Protein AF-A0A2D9TBI1-F1 (afdb_monomer_lite)

Sequence (501 aa):
MSVSTREARAALGGRSLDIRNLEHDPRTAQLGLEGADTDGDGRVDGEELDRLVATLDRMDGRRDGRIGGRPGARRSAARSTAQRALQAVAEAAGADALAAAAAEGLDLRTAVTFVGVTHSSLGEARGLRERGVPVELVRDVGTAEPDQGWGPGGPVPLGTEAQRRRFVHGLDLPPPVARDVAAVLAGTSSRGRGEIAALARQWAGAYHGQPIPERLVLSGHGDGEVVFETNGDRIARADVLALARAMPGAAKHLRHVHVAACQHGYEPRTEPYFDAFPNLRSVWGYAGFAPSGATARAHQARWERATRSDTDRAAVHAALAQGTRRAVAVAVHRRGEAWEGPPVEPLPDLGARARAGAADFGRLFRGELVVTRPGEGFGADHYQTLQSLTAHHDFADQSDDYRAFWTQRREQTLRLRFFTSHVAPTFERVHGPRLDRAYAALDLARPDFGSLTRAETLAAVARFDAAFRDAGAPSELRAARDLLVEGLVQLDPARIPVEWL

Secondary structure (DSSP, 8-state):
-PEEHHHHHHHHTTPPEEHHHHHTSTTTGGG-GGGT-SS-SSEE-HHHHHHHHHHHHHHHT--SSEE--S--TT-HHHHHHHHHHHHHHHHHHHHHHHHHHHHTT--GGG-EEEEE-SHHHHHHHHHHHTTT--EEEE--TT-S-SSEEEETTEEEE-SSHHHHHHHHHTTT--HHHHHHHHHHHHHS-TTTHHHHHHHHHHHHGGGGT----SEEEEESEESSSEEE-TTS-EEEHHHHHHHHHH-HHHHTT--EEEEESTTTTSHHHHHHHHHH-TT--EEEEESSPPP-HHHHHHHHHHHHHHHS-TT-GGG--GGGGTTSTTGGGEEEEETTSPPBSS----HHHHHHHHHHTHHHHHHHHTTSS--S-TTSHHHHHHHHHHHHHHTSGGGTTS-HHHHHHHHHHHHHHHHHHTIIIIIHHHHHHHHHHHHHHHHHTTT-PPP-GGG--HHHHHHHHHHHHHHHHHTT--HHHHHHHHIIIIIHTT--TTTS-GGG-

Radius of gyration: 24.96 Å; chains: 1; bounding box: 68×50×67 Å

pLDDT: mean 86.82, std 14.56, range [42.44, 98.62]

Structure (mmCIF, N/CA/C/O backbone):
data_AF-A0A2D9TBI1-F1
#
_entry.id   AF-A0A2D9TBI1-F1
#
loop_
_atom_site.group_PDB
_atom_site.id
_atom_site.type_symbol
_atom_site.label_atom_id
_atom_site.label_alt_id
_atom_site.label_comp_id
_atom_site.label_asym_id
_atom_site.label_entity_id
_atom_site.label_seq_id
_atom_site.pdbx_PDB_ins_code
_atom_site.Cartn_x
_atom_site.Cartn_y
_atom_site.Cartn_z
_atom_site.occupancy
_atom_site.B_iso_or_equiv
_atom_site.auth_seq_id
_atom_site.auth_comp_id
_atom_site.auth_asym_id
_atom_site.auth_atom_id
_atom_site.pdbx_PDB_model_num
ATOM 1 N N . MET A 1 1 ? -26.113 -8.553 -10.035 1.00 45.66 1 MET A N 1
ATOM 2 C CA . MET A 1 1 ? -26.564 -8.137 -8.697 1.00 45.66 1 MET A CA 1
ATOM 3 C C . MET A 1 1 ? -27.751 -7.223 -8.918 1.00 45.66 1 MET A C 1
ATOM 5 O O . MET A 1 1 ?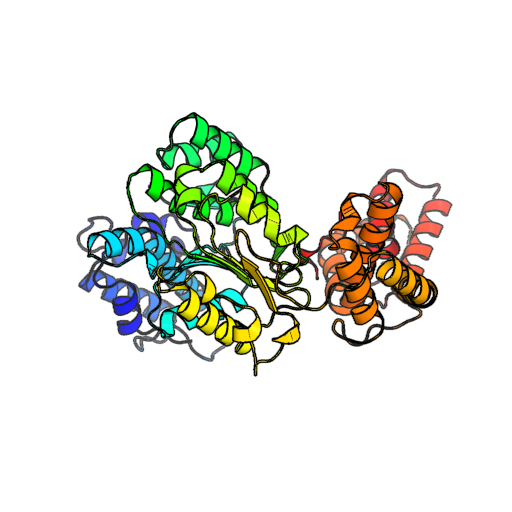 -27.539 -6.289 -9.672 1.00 45.66 1 MET A O 1
ATOM 9 N N . SER A 1 2 ? -28.939 -7.526 -8.386 1.00 45.47 2 SER A N 1
ATOM 10 C CA . SER A 1 2 ? -30.118 -6.644 -8.445 1.00 45.47 2 SER A CA 1
ATOM 11 C C . SER A 1 2 ? -30.246 -5.896 -7.124 1.00 45.47 2 SER A C 1
ATOM 13 O O . SER A 1 2 ? -30.281 -6.572 -6.100 1.00 45.47 2 SER A O 1
ATOM 15 N N . VAL A 1 3 ? -30.317 -4.566 -7.134 1.00 47.06 3 VAL A N 1
ATOM 16 C CA . VAL A 1 3 ? -30.740 -3.774 -5.968 1.00 47.06 3 VAL A CA 1
ATOM 17 C C . VAL A 1 3 ? -32.197 -3.379 -6.183 1.00 47.06 3 VAL A C 1
ATOM 19 O O . VAL A 1 3 ? -32.549 -2.853 -7.240 1.00 47.06 3 VAL A O 1
ATOM 22 N N . SER A 1 4 ? -33.052 -3.697 -5.220 1.00 57.06 4 SER A N 1
ATOM 23 C CA . SER A 1 4 ? -34.468 -3.323 -5.213 1.00 57.06 4 SER A CA 1
ATOM 24 C C . SER A 1 4 ? -34.682 -1.957 -4.558 1.00 57.06 4 SER A C 1
ATOM 26 O O . SER A 1 4 ? -33.919 -1.556 -3.679 1.00 57.06 4 SER A O 1
ATOM 28 N N . THR A 1 5 ? -35.774 -1.271 -4.906 1.00 54.31 5 THR A N 1
ATOM 29 C CA . THR A 1 5 ? -36.208 -0.010 -4.267 1.00 54.31 5 THR A CA 1
ATOM 30 C C . THR A 1 5 ? -36.263 -0.112 -2.740 1.00 54.31 5 THR A C 1
ATOM 32 O O . THR A 1 5 ? -35.924 0.827 -2.027 1.00 54.31 5 THR A O 1
ATOM 35 N N . ARG A 1 6 ? -36.625 -1.291 -2.219 1.00 56.88 6 ARG A N 1
ATOM 36 C CA . ARG A 1 6 ? -36.670 -1.574 -0.780 1.00 56.88 6 ARG A CA 1
ATOM 37 C C . ARG A 1 6 ? -35.282 -1.550 -0.134 1.00 56.88 6 ARG A C 1
ATOM 39 O O . ARG A 1 6 ? -35.144 -1.027 0.964 1.00 56.88 6 ARG A O 1
ATOM 46 N N . GLU A 1 7 ? -34.267 -2.092 -0.801 1.00 56.44 7 GLU A N 1
ATOM 47 C CA . GLU A 1 7 ? -32.881 -2.076 -0.311 1.00 56.44 7 GLU A CA 1
ATOM 48 C C . GLU A 1 7 ? -32.275 -0.670 -0.385 1.00 56.44 7 GLU A C 1
ATOM 50 O O . GLU A 1 7 ? -31.555 -0.277 0.527 1.00 56.44 7 GLU A O 1
ATOM 55 N N . ALA A 1 8 ? -32.616 0.108 -1.419 1.00 53.38 8 ALA A N 1
ATOM 56 C CA . ALA A 1 8 ? -32.217 1.512 -1.524 1.00 53.38 8 ALA A CA 1
ATOM 57 C C . ALA A 1 8 ? -32.843 2.367 -0.405 1.00 53.38 8 ALA A C 1
ATOM 59 O O . ALA A 1 8 ? -32.126 3.078 0.295 1.00 53.38 8 ALA A O 1
ATOM 60 N N . ARG A 1 9 ? -34.154 2.222 -0.153 1.00 57.34 9 ARG A N 1
ATOM 61 C CA . ARG A 1 9 ? -34.836 2.861 0.989 1.00 57.34 9 ARG A CA 1
ATOM 62 C C . ARG A 1 9 ? -34.237 2.450 2.331 1.00 57.34 9 ARG A C 1
ATOM 64 O O . ARG A 1 9 ? -34.022 3.303 3.183 1.00 57.34 9 ARG A O 1
ATOM 71 N N . ALA A 1 10 ? -33.941 1.163 2.513 1.00 58.75 10 ALA A N 1
ATOM 72 C CA . ALA A 1 10 ? -33.329 0.664 3.742 1.00 58.75 10 ALA A CA 1
ATOM 73 C C . ALA A 1 10 ? -31.910 1.220 3.957 1.00 58.75 10 ALA A C 1
ATOM 75 O O . ALA A 1 10 ? -31.545 1.527 5.086 1.00 58.75 10 ALA A O 1
ATOM 76 N N . ALA A 1 11 ? -31.126 1.394 2.888 1.00 50.91 11 ALA A N 1
ATOM 77 C CA . ALA A 1 11 ? -29.803 2.016 2.965 1.00 50.91 11 ALA A CA 1
ATOM 78 C C . ALA A 1 11 ? -29.879 3.516 3.306 1.00 50.91 11 ALA A C 1
ATOM 80 O O . ALA A 1 11 ? -29.020 4.042 4.017 1.00 50.91 11 ALA A O 1
ATOM 81 N N . LEU A 1 12 ? -30.920 4.199 2.829 1.00 54.72 12 LEU A N 1
ATOM 82 C CA . LEU A 1 12 ? -31.121 5.626 3.069 1.00 54.72 12 LEU A CA 1
ATOM 83 C C . LEU A 1 12 ? -31.838 5.921 4.385 1.00 54.72 12 LEU A C 1
ATOM 85 O O . LEU A 1 12 ? -31.698 7.026 4.890 1.00 54.72 12 LEU A O 1
ATOM 89 N N . GLY A 1 13 ? -32.536 4.959 4.990 1.00 54.69 13 GLY A N 1
ATOM 90 C CA . GLY A 1 13 ? -33.114 5.106 6.331 1.00 54.69 13 GLY A CA 1
ATOM 91 C C . GLY A 1 13 ? -34.138 6.242 6.457 1.00 54.69 13 GLY A C 1
ATOM 92 O O . GLY A 1 13 ? -34.273 6.801 7.534 1.00 54.69 13 GLY A O 1
ATOM 93 N N . GLY A 1 14 ? -34.822 6.617 5.367 1.00 59.25 14 GLY A N 1
ATOM 94 C CA . GLY A 1 14 ? -35.749 7.761 5.342 1.00 59.25 14 GLY A CA 1
ATOM 95 C C . GLY A 1 14 ? -35.087 9.135 5.168 1.00 59.25 14 GLY A C 1
ATOM 96 O O . GLY A 1 14 ? -35.767 10.146 5.289 1.00 59.25 14 GLY A O 1
ATOM 97 N N . ARG A 1 15 ? -33.781 9.188 4.880 1.00 60.34 15 ARG A N 1
ATOM 98 C CA . ARG A 1 15 ? -33.025 10.436 4.690 1.00 60.34 15 ARG A CA 1
ATOM 99 C C . ARG A 1 15 ? -33.120 10.952 3.256 1.00 60.34 15 ARG A C 1
ATOM 101 O O . ARG A 1 15 ? -33.172 10.152 2.321 1.00 60.34 15 ARG A O 1
ATOM 108 N N . SER A 1 16 ? -33.071 12.276 3.107 1.00 61.69 16 SER A N 1
ATOM 109 C CA . SER A 1 16 ? -33.052 12.951 1.811 1.00 61.69 16 SER A CA 1
ATOM 110 C C . SER A 1 16 ? -31.627 13.091 1.257 1.00 61.69 16 SER A C 1
ATOM 112 O O . SER A 1 16 ? -30.703 13.488 1.975 1.00 61.69 16 SER A O 1
ATOM 114 N N . LEU A 1 17 ? -31.433 12.733 -0.014 1.00 68.56 17 LEU A N 1
ATOM 115 C CA . LEU A 1 17 ? -30.150 12.836 -0.726 1.00 68.56 17 LEU A CA 1
ATOM 116 C C . LEU A 1 17 ? -29.998 14.204 -1.367 1.00 68.56 17 LEU A C 1
ATOM 118 O O . LEU A 1 17 ? -30.879 14.592 -2.109 1.00 68.56 17 LEU A O 1
ATOM 122 N N . ASP A 1 18 ? -28.870 14.879 -1.182 1.00 75.25 18 ASP A N 1
ATOM 123 C CA . ASP A 1 18 ? -28.574 16.116 -1.914 1.00 75.25 18 ASP A CA 1
ATOM 124 C C . ASP A 1 18 ? -28.312 15.816 -3.407 1.00 75.25 18 ASP A C 1
ATOM 126 O O . ASP A 1 18 ? -27.290 15.215 -3.759 1.00 75.25 18 ASP A O 1
ATOM 130 N N . ILE A 1 19 ? -29.243 16.205 -4.287 1.00 73.00 19 ILE A N 1
ATOM 131 C CA . ILE A 1 19 ? -29.146 15.961 -5.732 1.00 73.00 19 ILE A CA 1
ATOM 132 C C . ILE A 1 19 ? -28.051 16.799 -6.367 1.00 73.00 19 ILE A C 1
ATOM 134 O O . ILE A 1 19 ? -27.396 16.332 -7.297 1.00 73.00 19 ILE A O 1
ATOM 138 N N . ARG A 1 20 ? -27.780 17.994 -5.834 1.00 68.69 20 ARG A N 1
ATOM 139 C CA . ARG A 1 20 ? -26.768 18.890 -6.399 1.00 68.69 20 ARG A CA 1
ATOM 140 C C . ARG A 1 20 ? -25.397 18.242 -6.273 1.00 68.69 20 ARG A C 1
ATOM 142 O O . ARG A 1 20 ? -24.622 18.259 -7.225 1.00 68.69 20 ARG A O 1
ATOM 149 N N . ASN A 1 21 ? -25.124 17.570 -5.156 1.00 62.62 21 ASN A N 1
ATOM 150 C CA . ASN A 1 21 ? -23.894 16.790 -4.990 1.00 62.62 21 ASN A CA 1
ATOM 151 C C . ASN A 1 21 ? -23.789 15.611 -5.972 1.00 62.62 21 ASN A C 1
ATOM 153 O O . ASN A 1 21 ? -22.690 15.293 -6.428 1.00 62.62 21 ASN A O 1
ATOM 157 N N . LEU A 1 22 ? -24.912 14.981 -6.327 1.00 63.62 22 LEU A N 1
ATOM 158 C CA . LEU A 1 22 ? -24.946 13.909 -7.325 1.00 63.62 22 LEU A CA 1
ATOM 159 C C . LEU A 1 22 ? -24.784 14.455 -8.749 1.00 63.62 22 LEU A C 1
ATOM 161 O O . LEU A 1 22 ? -24.139 13.832 -9.581 1.00 63.62 22 LEU A O 1
ATOM 165 N N . GLU A 1 23 ? -25.311 15.625 -9.067 1.00 67.81 23 GLU A N 1
ATOM 166 C CA . GLU A 1 23 ? -25.188 16.208 -10.408 1.00 67.81 23 GLU A CA 1
ATOM 167 C C . GLU A 1 23 ? -23.773 16.679 -10.734 1.00 67.81 23 GLU A C 1
ATOM 169 O O . GLU A 1 23 ? -23.358 16.631 -11.890 1.00 67.81 23 GLU A O 1
ATOM 174 N N . HIS A 1 24 ? -23.004 17.071 -9.719 1.00 62.03 24 HIS A N 1
ATOM 175 C CA . HIS A 1 24 ? -21.599 17.447 -9.884 1.00 62.03 24 HIS A CA 1
ATOM 176 C C . HIS A 1 24 ? -20.653 16.239 -9.923 1.00 62.03 24 HIS A C 1
ATOM 178 O O . HIS A 1 24 ? -19.471 16.395 -10.235 1.00 62.03 24 HIS A O 1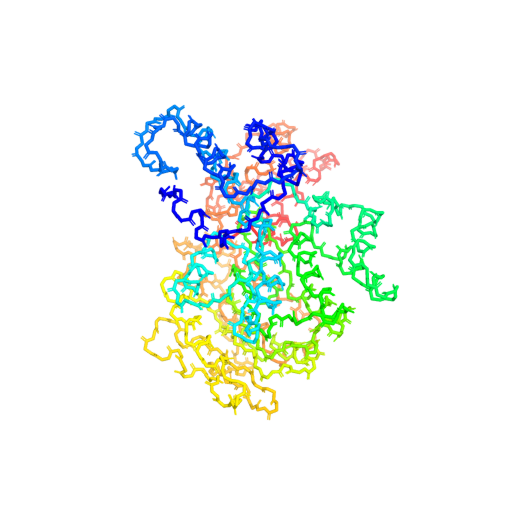
ATOM 184 N N . ASP A 1 25 ? -21.146 15.034 -9.632 1.00 56.25 25 ASP A N 1
ATOM 185 C CA . ASP A 1 25 ? -20.373 13.806 -9.763 1.00 56.25 25 ASP A CA 1
ATOM 186 C C . ASP A 1 25 ? -20.432 13.306 -11.223 1.00 56.25 25 ASP A C 1
ATOM 188 O O . ASP A 1 25 ? -21.515 12.988 -11.725 1.00 56.25 25 ASP A O 1
ATOM 192 N N . PRO A 1 26 ? -19.289 13.182 -11.932 1.00 57.34 26 PRO A N 1
ATOM 193 C CA . PRO A 1 26 ? -19.241 12.743 -13.331 1.00 57.34 26 PRO A CA 1
ATOM 194 C C . PRO A 1 26 ? -19.930 11.393 -13.593 1.00 57.34 26 PRO A C 1
ATOM 196 O O . PRO A 1 26 ? -20.332 11.102 -14.725 1.00 57.34 26 PRO A O 1
ATOM 199 N N . ARG A 1 27 ? -20.072 10.554 -12.556 1.00 58.59 27 ARG A N 1
ATOM 200 C CA . ARG A 1 27 ? -20.747 9.249 -12.597 1.00 58.59 27 ARG A CA 1
ATOM 201 C C . ARG A 1 27 ? -22.267 9.377 -12.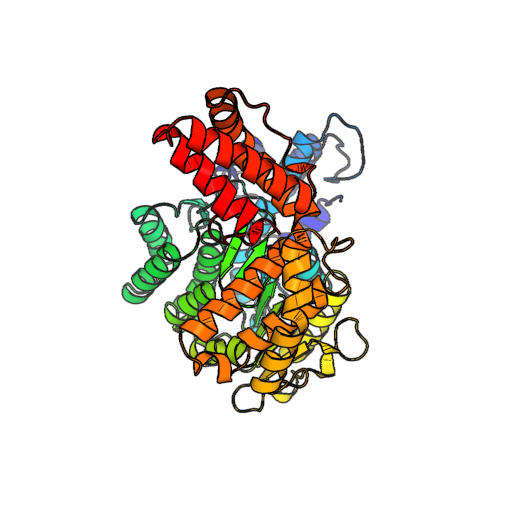728 1.00 58.59 27 ARG A C 1
ATOM 203 O O . ARG A 1 27 ? -22.899 8.453 -13.247 1.00 58.59 27 ARG A O 1
ATOM 210 N N . THR A 1 28 ? -22.833 10.488 -12.266 1.00 63.88 28 THR A N 1
ATOM 211 C CA . THR A 1 28 ? -24.275 10.742 -12.113 1.00 63.88 28 THR A CA 1
ATOM 212 C C . THR A 1 28 ? -24.764 11.973 -12.875 1.00 63.88 28 THR A C 1
ATOM 214 O O . THR A 1 28 ? -25.937 12.011 -13.236 1.00 63.88 28 THR A O 1
ATOM 217 N N . ALA A 1 29 ? -23.875 12.899 -13.242 1.00 68.94 29 ALA A N 1
ATOM 218 C CA . ALA A 1 29 ? -24.163 14.098 -14.037 1.00 68.94 29 ALA A CA 1
ATOM 219 C C . ALA A 1 29 ? -24.910 13.795 -15.349 1.00 68.94 29 ALA A C 1
ATOM 221 O O . ALA A 1 29 ? -25.758 14.553 -15.807 1.00 68.94 29 ALA A O 1
ATOM 222 N N . GLN A 1 30 ? -24.626 12.640 -15.955 1.00 67.31 30 GLN A N 1
ATOM 223 C CA . GLN A 1 30 ? -25.215 12.224 -17.234 1.00 67.31 30 GLN A CA 1
ATOM 224 C C . GLN A 1 30 ? -26.633 11.648 -17.100 1.00 67.31 30 GLN A C 1
ATOM 226 O O . GLN A 1 30 ? -27.243 11.275 -18.101 1.00 67.31 30 GLN A O 1
ATOM 231 N N . LEU A 1 31 ? -27.134 11.491 -15.872 1.00 66.50 31 LEU A N 1
ATOM 232 C CA . LEU A 1 31 ? -28.398 10.811 -15.594 1.00 66.50 31 LEU A CA 1
ATOM 233 C C . LEU A 1 31 ? -29.610 11.748 -15.635 1.00 66.50 31 LEU A C 1
ATOM 235 O O . LEU A 1 31 ? -30.728 11.241 -15.648 1.00 66.50 31 LEU A O 1
ATOM 239 N N . GLY A 1 32 ? -29.401 13.072 -15.658 1.00 72.44 32 GLY A N 1
ATOM 240 C CA . GLY A 1 32 ? -30.485 14.060 -15.615 1.00 72.44 32 GLY A CA 1
ATOM 241 C C . GLY A 1 32 ? -31.332 13.909 -14.352 1.00 72.44 32 GLY A C 1
ATOM 242 O O . GLY A 1 32 ? -32.528 13.623 -14.438 1.00 72.44 32 GLY A O 1
ATOM 243 N N . LEU A 1 33 ? -30.685 14.003 -13.185 1.00 73.94 33 LEU A N 1
ATOM 244 C CA . LEU A 1 33 ? -31.320 13.724 -11.895 1.00 73.94 33 LEU A CA 1
ATOM 245 C C . LEU A 1 33 ? -32.312 14.806 -11.455 1.00 73.94 33 LEU A C 1
ATOM 247 O O . LEU A 1 33 ? -33.184 14.473 -10.661 1.00 73.94 33 LEU A O 1
ATOM 251 N N . GLU A 1 34 ? -32.279 16.005 -12.045 1.00 74.25 34 GLU A N 1
ATOM 252 C CA . GLU A 1 34 ? -33.263 17.087 -11.858 1.00 74.25 34 GLU A CA 1
ATOM 253 C C . GLU A 1 34 ? -34.723 16.607 -11.891 1.00 74.25 34 GLU A C 1
ATOM 255 O O . GLU A 1 34 ? -35.565 17.110 -11.164 1.00 74.25 34 GLU A O 1
ATOM 260 N N . GLY A 1 35 ? -35.052 15.592 -12.701 1.00 76.81 35 GLY A N 1
ATOM 261 C CA . GLY A 1 35 ? -36.418 15.058 -12.769 1.00 76.81 35 GLY A CA 1
ATOM 262 C C . GLY A 1 35 ? -36.853 14.224 -11.555 1.00 76.81 35 GLY A C 1
ATOM 263 O O . GLY A 1 35 ? -38.010 13.798 -11.497 1.00 76.81 35 GLY A O 1
ATOM 264 N N . ALA A 1 36 ? -35.933 13.913 -10.640 1.00 80.75 36 ALA A N 1
ATOM 265 C CA . ALA A 1 36 ? -36.216 13.211 -9.395 1.00 80.75 36 ALA A CA 1
ATOM 266 C C . ALA A 1 36 ? -36.470 14.167 -8.220 1.00 80.75 36 ALA A C 1
ATOM 268 O O . ALA A 1 36 ? -37.285 13.794 -7.384 1.00 80.75 36 ALA A O 1
ATOM 269 N N . ASP A 1 37 ? -35.857 15.358 -8.204 1.00 86.62 37 ASP A N 1
ATOM 270 C CA . ASP A 1 37 ? -36.158 16.461 -7.272 1.00 86.62 37 ASP A CA 1
ATOM 271 C C . ASP A 1 37 ? -37.377 17.228 -7.794 1.00 86.62 37 ASP A C 1
ATOM 273 O O . ASP A 1 37 ? -37.328 17.944 -8.793 1.00 86.62 37 ASP A O 1
ATOM 277 N N . THR A 1 38 ? -38.526 16.980 -7.192 1.00 82.56 38 THR A N 1
ATOM 278 C CA . THR A 1 38 ? -39.816 17.381 -7.752 1.00 82.56 38 THR A CA 1
ATOM 279 C C . THR A 1 38 ? -40.428 18.570 -7.056 1.00 82.56 38 THR A C 1
ATOM 281 O O . THR A 1 38 ? -41.318 19.200 -7.635 1.00 82.56 38 THR A O 1
ATOM 284 N N . ASP A 1 39 ? -39.944 18.893 -5.862 1.00 85.56 39 ASP A N 1
ATOM 285 C CA . ASP A 1 39 ? -40.248 20.144 -5.183 1.00 85.56 39 ASP A CA 1
ATOM 286 C C . ASP A 1 39 ? -39.166 21.225 -5.386 1.00 85.56 39 ASP A C 1
ATOM 288 O O . ASP A 1 39 ? -39.437 22.408 -5.159 1.00 85.56 39 ASP A O 1
ATOM 292 N N . GLY A 1 40 ? -38.003 20.859 -5.934 1.00 85.31 40 GLY A N 1
ATOM 293 C CA . GLY A 1 40 ? -36.915 21.762 -6.295 1.00 85.31 40 GLY A CA 1
ATOM 294 C C . GLY A 1 40 ? -36.050 22.185 -5.107 1.00 85.31 40 GLY A C 1
ATOM 295 O O . GLY A 1 40 ? -35.339 23.197 -5.201 1.00 85.31 40 GLY A O 1
ATOM 296 N N . ASP A 1 41 ? -36.117 21.478 -3.976 1.00 80.44 41 ASP A N 1
ATOM 297 C CA . ASP A 1 41 ? -35.373 21.827 -2.764 1.00 80.44 41 ASP A CA 1
ATOM 298 C C . ASP A 1 41 ? -33.873 21.460 -2.846 1.00 80.44 41 ASP A C 1
ATOM 300 O O . ASP A 1 41 ? -33.052 21.917 -2.037 1.00 80.44 41 ASP A O 1
ATOM 304 N N . GLY A 1 42 ? -33.472 20.752 -3.904 1.00 79.25 42 GLY A N 1
ATOM 305 C CA . GLY A 1 42 ? -32.128 20.239 -4.129 1.00 79.25 42 GLY A CA 1
ATOM 306 C C . GLY A 1 42 ? -31.876 18.890 -3.466 1.00 79.25 42 GLY A C 1
ATOM 307 O O . GLY A 1 42 ? -30.713 18.482 -3.380 1.00 79.25 42 GLY A O 1
ATOM 308 N N . ARG A 1 43 ? -32.908 18.212 -2.962 1.00 77.44 43 ARG A N 1
ATOM 309 C CA . ARG A 1 43 ? -32.825 16.929 -2.273 1.00 77.44 43 ARG A CA 1
ATOM 310 C C . ARG A 1 43 ? -33.754 15.896 -2.933 1.00 77.44 43 ARG A C 1
ATOM 312 O O . ARG A 1 43 ? -34.487 16.181 -3.862 1.00 77.44 43 ARG A O 1
ATOM 319 N N . VAL A 1 44 ? -33.595 14.634 -2.539 1.00 74.50 44 VAL A N 1
ATOM 320 C CA . VAL A 1 44 ? -34.427 13.497 -2.960 1.00 74.50 44 VAL A CA 1
ATOM 321 C C . VAL A 1 44 ? -34.862 12.777 -1.712 1.00 74.50 44 VAL A C 1
ATOM 323 O O . VAL A 1 44 ? -34.049 12.072 -1.101 1.00 74.50 44 VAL A O 1
ATOM 326 N N . ASP A 1 45 ? -36.118 12.938 -1.330 1.00 79.19 45 ASP A N 1
ATOM 327 C CA . ASP A 1 45 ? -36.690 12.293 -0.155 1.00 79.19 45 ASP A CA 1
ATOM 328 C C . ASP A 1 45 ? -37.668 11.150 -0.493 1.00 79.19 45 ASP A C 1
ATOM 330 O O . ASP A 1 45 ? -37.610 10.561 -1.568 1.00 79.19 45 ASP A O 1
ATOM 334 N N . GLY A 1 46 ? -38.505 10.744 0.466 1.00 80.56 46 GLY A N 1
ATOM 335 C CA . GLY A 1 46 ? -39.399 9.587 0.414 1.00 80.56 46 GLY A CA 1
ATOM 336 C C . GLY A 1 46 ? -39.952 9.202 -0.966 1.00 80.56 46 GLY A C 1
ATOM 337 O O . GLY A 1 46 ? -39.676 8.085 -1.419 1.00 80.56 46 GLY A O 1
ATOM 338 N N . GLU A 1 47 ? -40.764 10.060 -1.595 1.00 78.00 47 GLU A N 1
ATOM 339 C CA . GLU A 1 47 ? -41.397 9.787 -2.902 1.00 78.00 47 GLU A CA 1
ATOM 340 C C . GLU A 1 47 ? -40.459 10.045 -4.088 1.00 78.00 47 GLU A C 1
ATOM 342 O O . GLU A 1 47 ? -40.518 9.359 -5.112 1.00 78.00 47 GLU A O 1
ATOM 347 N N . GLU A 1 48 ? -39.561 11.008 -3.951 1.00 81.94 48 GLU A N 1
ATOM 348 C CA . GLU A 1 48 ? -38.574 11.385 -4.961 1.00 81.94 48 GLU A CA 1
ATOM 349 C C . GLU A 1 48 ? -37.540 10.285 -5.169 1.00 81.94 48 GLU A C 1
ATOM 351 O O . GLU A 1 48 ? -37.106 10.011 -6.288 1.00 81.94 48 GLU A O 1
ATOM 356 N N . LEU A 1 49 ? -37.220 9.551 -4.106 1.00 75.88 49 LEU A N 1
ATOM 357 C CA . LEU A 1 49 ? -36.350 8.391 -4.143 1.00 75.88 49 LEU A CA 1
ATOM 358 C C . LEU A 1 49 ? -36.967 7.263 -4.969 1.00 75.88 49 LEU A C 1
ATOM 360 O O . LEU A 1 49 ? -36.257 6.579 -5.709 1.00 75.88 49 LEU A O 1
ATOM 364 N N . ASP A 1 50 ? -38.287 7.079 -4.892 1.00 76.38 50 ASP A N 1
ATOM 365 C CA . ASP A 1 50 ? -38.984 6.114 -5.743 1.00 76.38 50 ASP A CA 1
ATOM 366 C C . ASP A 1 50 ? -38.894 6.537 -7.219 1.00 76.38 50 ASP A C 1
AT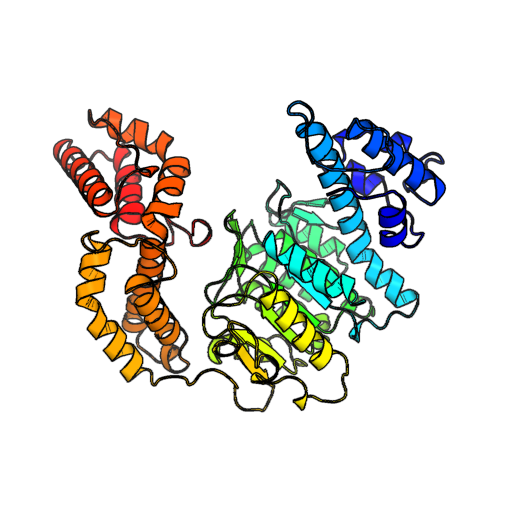OM 368 O O . ASP A 1 50 ? -38.705 5.683 -8.091 1.00 76.38 50 ASP A O 1
ATOM 372 N N . ARG A 1 51 ? -38.940 7.845 -7.511 1.00 80.19 51 ARG A N 1
ATOM 373 C CA . ARG A 1 51 ? -38.749 8.383 -8.870 1.00 80.19 51 ARG A CA 1
ATOM 374 C C . ARG A 1 51 ? -37.308 8.239 -9.345 1.00 80.19 51 ARG A C 1
ATOM 376 O O . ARG A 1 51 ? -37.099 7.818 -10.484 1.00 80.19 51 ARG A O 1
ATOM 383 N N . LEU A 1 52 ? -36.327 8.498 -8.483 1.00 79.56 52 LEU A N 1
ATOM 384 C CA . LEU A 1 52 ? -34.907 8.286 -8.755 1.00 79.56 52 LEU A CA 1
ATOM 385 C C . LEU A 1 52 ? -34.641 6.816 -9.094 1.00 79.56 52 LEU A C 1
ATOM 387 O O . LEU A 1 52 ? -34.061 6.506 -10.135 1.00 79.56 52 LEU A O 1
ATOM 391 N N . VAL A 1 53 ? -35.129 5.891 -8.264 1.00 74.56 53 VAL A N 1
ATOM 392 C CA . VAL A 1 53 ? -34.986 4.449 -8.501 1.00 74.56 53 VAL A CA 1
ATOM 393 C C . VAL A 1 53 ? -35.724 4.022 -9.771 1.00 74.56 53 VAL A C 1
ATOM 395 O O . VAL A 1 53 ? -35.174 3.245 -10.548 1.00 74.56 53 VAL A O 1
ATOM 398 N N . ALA A 1 54 ? -36.917 4.557 -10.043 1.00 77.38 54 ALA A N 1
ATOM 399 C CA . ALA A 1 54 ? -37.637 4.290 -11.288 1.00 77.38 54 ALA A CA 1
ATOM 400 C C . ALA A 1 54 ? -36.879 4.810 -12.522 1.00 77.38 54 ALA A C 1
ATOM 402 O O . ALA A 1 54 ? -36.861 4.150 -13.562 1.00 77.38 54 ALA A O 1
ATOM 403 N N . THR A 1 55 ? -36.216 5.965 -12.428 1.00 77.75 55 THR A N 1
ATOM 404 C CA . THR A 1 55 ? -35.335 6.486 -13.481 1.00 77.75 55 THR A CA 1
ATOM 405 C C . THR A 1 55 ? -34.145 5.557 -13.704 1.00 77.75 55 THR A C 1
ATOM 407 O O . THR A 1 55 ? -33.905 5.149 -14.841 1.00 77.75 55 THR A O 1
ATOM 410 N N . LEU A 1 56 ? -33.472 5.118 -12.640 1.00 72.50 56 LEU A N 1
ATOM 411 C CA . LEU A 1 56 ? -32.350 4.181 -12.732 1.00 72.50 56 LEU A CA 1
ATOM 412 C C . LEU A 1 56 ? -32.770 2.799 -13.276 1.00 72.50 56 LEU A C 1
ATOM 414 O O . LEU A 1 56 ? -32.045 2.205 -14.074 1.00 72.50 56 LEU A O 1
ATOM 418 N N . ASP A 1 57 ? -33.957 2.305 -12.918 1.00 72.38 57 ASP A N 1
ATOM 419 C CA . ASP A 1 57 ? -34.539 1.058 -13.441 1.00 72.38 57 ASP A CA 1
ATOM 420 C C . ASP A 1 57 ? -34.917 1.171 -14.932 1.00 72.38 57 ASP A C 1
ATOM 422 O O . ASP A 1 57 ? -34.633 0.275 -15.740 1.00 72.38 57 ASP A O 1
ATOM 426 N N . ARG A 1 58 ? -35.472 2.320 -15.349 1.00 72.88 58 ARG A N 1
ATOM 427 C CA . ARG A 1 58 ? -35.684 2.633 -16.773 1.00 72.88 58 ARG A CA 1
ATOM 428 C C . ARG A 1 58 ? -34.366 2.628 -17.545 1.00 72.88 58 ARG A C 1
ATOM 430 O O . ARG A 1 58 ? -34.341 2.125 -18.669 1.00 72.88 58 ARG A O 1
ATOM 437 N N . MET A 1 59 ? -33.284 3.118 -16.940 1.00 67.62 59 MET A N 1
ATOM 438 C CA . MET A 1 59 ? -31.948 3.123 -17.541 1.00 67.62 59 MET A CA 1
ATOM 439 C C . MET A 1 59 ? -31.292 1.734 -17.580 1.00 67.62 59 MET A C 1
ATOM 441 O O . MET A 1 59 ? -30.620 1.420 -18.561 1.00 67.62 59 MET A O 1
ATOM 445 N N . ASP A 1 60 ? -31.541 0.845 -16.608 1.00 66.06 60 ASP A N 1
ATOM 446 C CA . ASP A 1 60 ? -31.136 -0.577 -16.700 1.00 66.06 60 ASP A CA 1
ATOM 447 C C . ASP A 1 60 ? -31.928 -1.337 -17.794 1.00 66.06 60 ASP A C 1
ATOM 449 O O . ASP A 1 60 ? -31.555 -2.435 -18.230 1.00 66.06 60 ASP A O 1
ATOM 453 N N . GLY A 1 61 ? -33.012 -0.732 -18.297 1.00 66.56 61 GLY A N 1
ATOM 454 C CA . GLY A 1 61 ? -33.778 -1.187 -19.456 1.00 66.56 61 GLY A CA 1
ATOM 455 C C . GLY A 1 61 ? -34.664 -2.401 -19.177 1.00 66.56 61 GLY A C 1
ATOM 456 O O . GLY A 1 61 ? -35.072 -3.080 -20.123 1.00 66.56 61 GLY A O 1
ATOM 457 N N . ARG A 1 62 ? -34.917 -2.719 -17.903 1.00 66.31 62 ARG A N 1
ATOM 458 C CA . ARG A 1 62 ? -35.766 -3.844 -17.484 1.00 66.31 62 ARG A CA 1
ATOM 459 C C . ARG A 1 62 ? -37.153 -3.420 -17.055 1.00 66.31 62 ARG A C 1
ATOM 461 O O . ARG A 1 62 ? -38.095 -4.121 -17.412 1.00 66.31 62 ARG A O 1
ATOM 468 N N . ARG A 1 63 ? -37.268 -2.270 -16.379 1.00 74.31 63 ARG A N 1
ATOM 469 C CA . ARG A 1 63 ? -38.539 -1.762 -15.844 1.00 74.31 63 ARG A CA 1
ATOM 470 C C . ARG A 1 63 ? -39.206 -2.762 -14.888 1.00 74.31 63 ARG A C 1
ATOM 472 O O . ARG A 1 63 ? -40.428 -2.883 -14.883 1.00 74.31 63 ARG A O 1
ATOM 479 N N . ASP A 1 64 ? -38.411 -3.539 -14.156 1.00 71.94 64 ASP A N 1
ATOM 480 C CA . ASP A 1 64 ? -38.881 -4.591 -13.246 1.00 71.94 64 ASP A CA 1
ATOM 481 C C . ASP A 1 64 ? -38.709 -4.204 -11.767 1.00 71.94 64 ASP A C 1
ATOM 483 O O . ASP A 1 64 ? -38.857 -5.045 -10.876 1.00 71.94 64 ASP A O 1
ATOM 487 N N . GLY A 1 65 ? -38.390 -2.933 -11.496 1.00 66.88 65 GLY A N 1
ATOM 488 C CA . GLY A 1 65 ? -38.102 -2.423 -10.159 1.00 66.88 65 GLY A CA 1
ATOM 489 C C . GLY A 1 65 ? -36.799 -2.973 -9.571 1.00 66.88 65 GLY A C 1
ATOM 490 O O . GLY A 1 65 ? -36.616 -2.937 -8.349 1.00 66.88 65 GLY A O 1
ATOM 491 N N . ARG A 1 66 ? -35.905 -3.536 -10.403 1.00 62.62 66 ARG A N 1
ATOM 492 C CA . ARG A 1 66 ? -34.660 -4.186 -9.972 1.00 62.62 66 ARG A CA 1
ATOM 493 C C . ARG A 1 66 ? -33.470 -3.772 -10.833 1.00 62.62 66 ARG A C 1
ATOM 495 O O . ARG A 1 66 ? -33.329 -4.151 -11.990 1.00 62.62 66 ARG A O 1
ATOM 502 N N . ILE A 1 67 ? -32.493 -3.135 -10.197 1.00 62.81 67 ILE A N 1
ATOM 503 C CA . ILE A 1 67 ? -31.310 -2.613 -10.887 1.00 62.81 67 ILE A CA 1
ATOM 504 C C . ILE A 1 67 ? -30.172 -3.651 -10.840 1.00 62.81 67 ILE A C 1
ATOM 506 O O . ILE A 1 67 ? -29.522 -3.807 -9.808 1.00 62.81 67 ILE A O 1
ATOM 510 N N . GLY A 1 68 ? -29.928 -4.367 -11.954 1.00 54.66 68 GLY A N 1
ATOM 511 C CA . GLY A 1 68 ? -28.768 -5.249 -12.209 1.00 54.66 68 GLY A CA 1
ATOM 512 C C . GLY A 1 68 ? -28.997 -6.788 -12.153 1.00 54.66 68 GLY A C 1
ATOM 513 O O . GLY A 1 68 ? -29.754 -7.328 -11.362 1.00 54.66 68 GLY A O 1
ATOM 514 N N . GLY A 1 69 ? -28.403 -7.571 -13.075 1.00 47.75 69 GLY A N 1
ATOM 515 C CA . GLY A 1 69 ? -28.621 -9.040 -13.278 1.00 47.75 69 GLY A CA 1
ATOM 516 C C . GLY A 1 69 ? -28.027 -9.544 -14.622 1.00 47.75 69 GLY A C 1
ATOM 517 O O . GLY A 1 69 ? -27.604 -8.695 -15.401 1.00 47.75 69 GLY A O 1
ATOM 518 N N . ARG A 1 70 ? -27.979 -10.851 -14.948 1.00 43.47 70 ARG A N 1
ATOM 519 C CA . ARG A 1 70 ? -27.381 -11.410 -16.210 1.00 43.47 70 ARG A CA 1
ATOM 520 C C . ARG A 1 70 ? -28.456 -11.780 -17.280 1.00 43.47 70 ARG A C 1
ATOM 522 O O . ARG A 1 70 ? -29.543 -12.132 -16.845 1.00 43.47 70 ARG A O 1
ATOM 529 N N . PRO A 1 71 ? -28.182 -11.872 -18.612 1.00 52.94 71 PRO A N 1
ATOM 530 C CA . PRO A 1 71 ? -27.579 -10.891 -19.536 1.00 52.94 71 PRO A CA 1
ATOM 531 C C . PRO A 1 71 ? -28.354 -10.649 -20.873 1.00 52.94 71 PRO A C 1
ATOM 533 O O . PRO A 1 71 ? -29.217 -11.421 -21.273 1.00 52.94 71 PRO A O 1
ATOM 536 N N . GLY A 1 72 ? -27.924 -9.594 -21.592 1.00 42.44 72 GLY A N 1
ATOM 537 C CA . GLY A 1 72 ? -28.031 -9.356 -23.043 1.00 42.44 72 GLY A CA 1
ATOM 538 C C . GLY A 1 72 ? -27.003 -8.273 -23.449 1.00 42.44 72 GLY A C 1
ATOM 539 O O . GLY A 1 72 ? -26.951 -7.223 -22.807 1.00 42.44 72 GLY A O 1
ATOM 540 N N . ALA A 1 73 ? -26.146 -8.532 -24.449 1.00 44.69 73 ALA A N 1
ATOM 541 C CA . ALA A 1 73 ? -24.844 -7.860 -24.663 1.00 44.69 73 ALA A CA 1
ATOM 542 C C . ALA A 1 73 ? -24.874 -6.349 -24.999 1.00 44.69 73 ALA A C 1
ATOM 544 O O . ALA A 1 73 ? -23.854 -5.680 -24.884 1.00 44.69 73 ALA A O 1
ATOM 545 N N . ARG A 1 74 ? -26.029 -5.778 -25.366 1.00 46.44 74 ARG A N 1
ATOM 546 C CA . ARG A 1 74 ? -26.154 -4.356 -25.758 1.00 46.44 74 ARG A CA 1
ATOM 547 C C . ARG A 1 74 ? -26.471 -3.387 -24.605 1.00 46.44 74 ARG A C 1
ATOM 549 O O . ARG A 1 74 ? -26.672 -2.207 -24.856 1.00 46.44 74 ARG A O 1
ATOM 556 N N . ARG A 1 75 ? -26.528 -3.853 -23.349 1.00 54.38 75 ARG A N 1
ATOM 557 C CA . ARG A 1 75 ? -26.965 -3.047 -22.181 1.00 54.38 75 ARG A CA 1
ATOM 558 C C . ARG A 1 75 ? -25.897 -2.877 -21.088 1.00 54.38 75 ARG A C 1
ATOM 560 O O . ARG A 1 75 ? -26.239 -2.738 -19.918 1.00 54.38 75 ARG A O 1
ATOM 567 N N . SER A 1 76 ? -24.607 -2.942 -21.428 1.00 55.25 76 SER A N 1
ATOM 568 C CA . SER A 1 76 ? -23.523 -2.831 -20.435 1.00 55.25 76 SER A CA 1
ATOM 569 C C . SER A 1 76 ? -23.294 -1.394 -19.949 1.00 55.25 76 SER A C 1
ATOM 571 O O . SER A 1 76 ? -23.111 -1.191 -18.751 1.00 55.25 76 SER A O 1
ATOM 573 N N . ALA A 1 77 ? -23.367 -0.400 -20.842 1.00 53.28 77 ALA A N 1
ATOM 574 C CA . ALA A 1 77 ? -23.068 0.995 -20.514 1.00 53.28 77 ALA A CA 1
ATOM 575 C C . ALA A 1 77 ? -24.098 1.601 -19.547 1.00 53.28 77 ALA A C 1
ATOM 577 O O . ALA A 1 77 ? -23.725 2.001 -18.449 1.00 53.28 77 ALA A O 1
ATOM 578 N N . ALA A 1 78 ? -25.391 1.569 -19.888 1.00 52.53 78 ALA A N 1
ATOM 579 C CA . ALA A 1 78 ? -26.449 2.134 -19.044 1.00 52.53 78 ALA A CA 1
ATOM 580 C C . ALA A 1 78 ? -26.537 1.456 -17.662 1.00 52.53 78 ALA A C 1
ATOM 582 O O . ALA A 1 78 ? -26.683 2.130 -16.646 1.00 52.53 78 ALA A O 1
ATOM 583 N N . ARG A 1 79 ? -26.319 0.133 -17.600 1.00 56.66 79 ARG A N 1
ATOM 584 C CA . ARG A 1 79 ? -26.204 -0.606 -16.334 1.00 56.66 79 ARG A CA 1
ATOM 585 C C . ARG A 1 79 ? -25.002 -0.164 -15.505 1.00 56.66 79 ARG A C 1
ATOM 587 O O . ARG A 1 79 ? -25.134 0.013 -14.299 1.00 56.66 79 ARG A O 1
ATOM 594 N N . SER A 1 80 ? -23.836 -0.004 -16.134 1.00 55.78 80 SER A N 1
ATOM 595 C CA . SER A 1 80 ? -22.642 0.472 -15.433 1.00 55.78 80 SER A CA 1
ATOM 596 C C . SER A 1 80 ? -22.861 1.872 -14.860 1.00 55.78 80 SER A C 1
ATOM 598 O O . SER A 1 80 ? -22.467 2.128 -13.729 1.00 55.78 80 SER A O 1
ATOM 600 N N . THR A 1 81 ? -23.569 2.743 -15.586 1.00 56.47 81 THR A N 1
ATOM 601 C CA . THR A 1 81 ? -23.921 4.083 -15.109 1.00 56.47 81 THR A CA 1
ATOM 602 C C . THR A 1 81 ? -24.912 4.015 -13.949 1.00 56.47 81 THR A C 1
ATOM 604 O O . THR A 1 81 ? -24.644 4.611 -12.915 1.00 56.47 81 THR A O 1
ATOM 607 N N . ALA A 1 82 ? -25.978 3.210 -14.036 1.00 53.75 82 ALA A N 1
ATOM 608 C CA . ALA A 1 82 ? -26.933 3.048 -12.935 1.00 53.75 82 ALA A CA 1
ATOM 609 C C . ALA A 1 82 ? -26.300 2.439 -11.665 1.00 53.75 82 ALA A C 1
ATOM 611 O O . ALA A 1 82 ? -26.630 2.839 -10.551 1.00 53.75 82 ALA A O 1
ATOM 612 N N . GLN A 1 83 ? -25.354 1.502 -11.808 1.00 55.59 83 GLN A N 1
ATOM 613 C CA . GLN A 1 83 ? -24.608 0.954 -10.668 1.00 55.59 83 GLN A CA 1
ATOM 614 C C . GLN A 1 83 ? -23.647 1.975 -10.052 1.00 55.59 83 GLN A C 1
ATOM 616 O O . GLN A 1 83 ? -23.578 2.065 -8.828 1.00 55.59 83 GLN A O 1
ATOM 621 N N . ARG A 1 84 ? -22.934 2.755 -10.877 1.00 56.06 84 ARG A N 1
ATOM 622 C CA . ARG A 1 84 ? -22.085 3.856 -10.399 1.00 56.06 84 ARG A CA 1
ATOM 623 C C . ARG A 1 84 ? -22.907 4.933 -9.687 1.00 56.06 84 ARG A C 1
ATOM 625 O O . ARG A 1 84 ? -22.456 5.446 -8.673 1.00 56.06 84 ARG A O 1
ATOM 632 N N . ALA A 1 85 ? -24.124 5.196 -10.159 1.00 55.78 85 ALA A N 1
ATOM 633 C CA . ALA A 1 85 ? -25.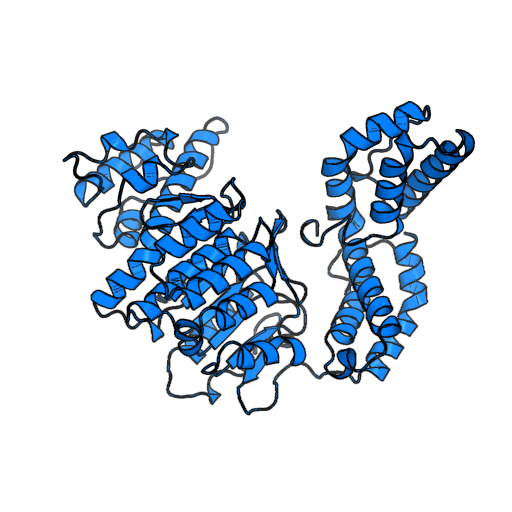055 6.140 -9.554 1.00 55.78 85 ALA A CA 1
ATOM 634 C C . ALA A 1 85 ? -25.496 5.732 -8.151 1.00 55.78 85 ALA A C 1
ATOM 636 O O . ALA A 1 85 ? -25.345 6.487 -7.199 1.00 55.78 85 ALA A O 1
ATOM 637 N N . LEU A 1 86 ? -25.979 4.496 -8.013 1.00 55.06 86 LEU A N 1
ATOM 638 C CA . LEU A 1 86 ? -26.352 3.921 -6.719 1.00 55.06 86 LEU A CA 1
ATOM 639 C C . LEU A 1 86 ? -25.178 3.888 -5.740 1.00 55.06 86 LEU A C 1
ATOM 641 O O . LEU A 1 86 ? -25.360 4.045 -4.536 1.00 55.06 86 LEU A O 1
ATOM 645 N N . GLN A 1 87 ? -23.975 3.666 -6.262 1.00 55.31 87 GLN A N 1
ATOM 646 C CA . GLN A 1 87 ? -22.756 3.680 -5.477 1.00 55.31 87 GLN A CA 1
ATOM 647 C C . GLN A 1 87 ? -22.399 5.093 -4.991 1.00 55.31 87 GLN A C 1
ATOM 649 O O . GLN A 1 87 ? -22.148 5.247 -3.801 1.00 55.31 87 GLN A O 1
ATOM 654 N N . ALA A 1 88 ? -22.445 6.103 -5.864 1.00 53.97 88 ALA A N 1
ATOM 655 C CA . ALA A 1 88 ? -22.231 7.506 -5.502 1.00 53.97 88 ALA A CA 1
ATOM 656 C C . ALA A 1 88 ? -23.253 7.983 -4.456 1.00 53.97 88 ALA A C 1
ATOM 658 O O . ALA A 1 88 ? -22.883 8.574 -3.448 1.00 53.97 88 ALA A O 1
ATOM 659 N N . VAL A 1 89 ? -24.525 7.616 -4.638 1.00 54.19 89 VAL A N 1
ATOM 660 C CA . VAL A 1 89 ? -25.624 7.850 -3.687 1.00 54.19 89 VAL A CA 1
ATOM 661 C C . VAL A 1 89 ? -25.337 7.233 -2.315 1.00 54.19 89 VAL A C 1
ATOM 663 O O . VAL A 1 89 ? -25.496 7.891 -1.290 1.00 54.19 89 VAL A O 1
ATOM 666 N N . ALA A 1 90 ? -24.882 5.979 -2.272 1.00 53.03 90 ALA A N 1
ATOM 667 C CA . ALA A 1 90 ? -24.559 5.299 -1.019 1.00 53.03 90 ALA A CA 1
ATOM 668 C C . ALA A 1 90 ? -23.292 5.853 -0.336 1.00 53.03 90 ALA A C 1
ATOM 670 O O . ALA A 1 90 ? -23.194 5.812 0.889 1.00 53.03 90 ALA A O 1
ATOM 671 N N . GLU A 1 91 ? -22.322 6.346 -1.111 1.00 54.38 91 GLU A N 1
ATOM 672 C CA . GLU A 1 91 ? -21.080 6.961 -0.621 1.00 54.38 91 GLU A CA 1
ATOM 673 C C . GLU A 1 91 ? -21.334 8.364 -0.055 1.00 54.38 91 GLU A C 1
ATOM 675 O O . GLU A 1 91 ? -20.900 8.648 1.062 1.00 54.38 91 GLU A O 1
ATOM 680 N N . ALA A 1 92 ? -22.101 9.195 -0.769 1.00 52.38 92 ALA A N 1
ATOM 681 C CA . ALA A 1 92 ? -22.537 10.513 -0.308 1.00 52.38 92 ALA A CA 1
ATOM 682 C C . ALA A 1 92 ? -23.399 10.403 0.955 1.00 52.38 92 ALA A C 1
ATOM 684 O O . ALA A 1 92 ? -23.175 11.117 1.926 1.00 52.38 92 ALA A O 1
ATOM 685 N N . ALA A 1 93 ? -24.312 9.429 0.995 1.00 53.53 93 ALA A N 1
ATOM 686 C CA . ALA A 1 93 ? -25.084 9.157 2.197 1.00 53.53 93 ALA A CA 1
ATOM 687 C C . ALA A 1 93 ? -24.217 8.626 3.351 1.00 53.53 93 ALA A C 1
ATOM 689 O O . ALA A 1 9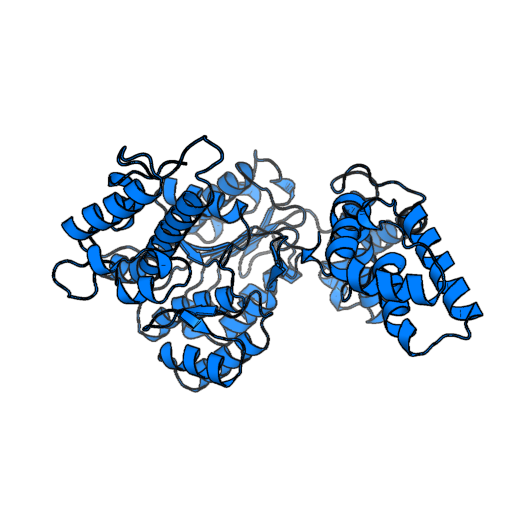3 ? -24.588 8.824 4.495 1.00 53.53 93 ALA A O 1
ATOM 690 N N . GLY A 1 94 ? -23.091 7.947 3.100 1.00 54.84 94 GLY A N 1
ATOM 691 C CA . GLY A 1 94 ? -22.358 7.158 4.099 1.00 54.84 94 GLY A CA 1
ATOM 692 C C . GLY A 1 94 ? -21.595 7.943 5.176 1.00 54.84 94 GLY A C 1
ATOM 693 O O . GLY A 1 94 ? -21.616 7.526 6.334 1.00 54.84 94 GLY A O 1
ATOM 694 N N . ALA A 1 95 ? -20.932 9.049 4.821 1.00 51.69 95 ALA A N 1
ATOM 695 C CA . ALA A 1 95 ? -20.172 9.867 5.781 1.00 51.69 95 ALA A CA 1
ATOM 696 C C . ALA A 1 95 ? -21.111 10.695 6.676 1.00 51.69 95 ALA A C 1
ATOM 698 O O . ALA A 1 95 ? -20.978 10.700 7.899 1.00 51.69 95 ALA A O 1
ATOM 699 N N . ASP A 1 96 ? -22.145 11.284 6.075 1.00 59.00 96 ASP A N 1
ATOM 700 C CA . ASP A 1 96 ? -23.180 12.009 6.814 1.00 59.00 96 ASP A CA 1
ATOM 701 C C . ASP A 1 96 ? -24.104 11.047 7.575 1.00 59.00 96 ASP A C 1
ATOM 703 O O . ASP A 1 96 ? -24.663 11.398 8.613 1.00 59.00 96 ASP A O 1
ATOM 707 N N . ALA A 1 97 ? -24.225 9.792 7.120 1.00 62.88 97 ALA A N 1
ATOM 708 C CA . ALA A 1 97 ? -25.087 8.797 7.744 1.00 62.88 97 ALA A CA 1
ATOM 709 C C . ALA A 1 97 ? -24.679 8.428 9.162 1.00 62.88 97 ALA A C 1
ATOM 711 O O . ALA A 1 97 ? -25.567 8.157 9.966 1.00 62.88 97 ALA A O 1
ATOM 712 N N . LEU A 1 98 ? -23.381 8.334 9.451 1.00 63.22 98 LEU A N 1
ATOM 713 C CA . LEU A 1 98 ? -22.906 7.971 10.785 1.00 63.22 98 LEU A CA 1
ATOM 714 C C . LEU A 1 98 ? -22.961 9.152 11.742 1.00 63.22 98 LEU A C 1
ATOM 716 O O . LEU A 1 98 ? -23.363 8.954 12.882 1.00 63.22 98 LEU A O 1
ATOM 720 N N . ALA A 1 99 ? -22.648 10.364 11.278 1.00 62.81 99 ALA A N 1
ATOM 721 C CA . ALA A 1 99 ? -22.849 11.577 12.065 1.00 62.81 99 ALA A CA 1
ATOM 722 C C . ALA A 1 99 ? -24.339 11.784 12.400 1.00 62.81 99 ALA A C 1
ATOM 724 O O . ALA A 1 99 ? -24.686 12.023 13.557 1.00 62.81 99 ALA A O 1
ATOM 725 N N . ALA A 1 100 ? -25.232 11.597 11.421 1.00 64.38 100 ALA A N 1
ATOM 726 C CA . ALA A 1 100 ? -26.678 11.652 11.629 1.00 64.38 100 ALA A CA 1
ATOM 727 C C . ALA A 1 100 ? -27.176 10.519 12.542 1.00 64.38 100 ALA A C 1
ATOM 729 O O . ALA A 1 100 ? -27.897 10.775 13.500 1.00 64.38 100 ALA A O 1
ATOM 730 N N . ALA A 1 101 ? -26.736 9.276 12.318 1.00 66.25 101 ALA A N 1
ATOM 731 C CA . ALA A 1 101 ? -27.117 8.158 13.179 1.00 66.25 101 ALA A CA 1
ATOM 732 C C . ALA A 1 101 ? -26.603 8.341 14.616 1.00 66.25 101 ALA A C 1
ATOM 734 O O . ALA A 1 101 ? -27.290 7.970 15.562 1.00 66.25 101 ALA A O 1
ATOM 735 N N . ALA A 1 102 ? -25.420 8.935 14.805 1.00 66.25 102 ALA A N 1
ATOM 736 C CA . ALA A 1 102 ? -24.905 9.280 16.127 1.00 66.25 102 ALA A CA 1
ATOM 737 C C . ALA A 1 102 ? -25.776 10.334 16.820 1.00 66.25 102 ALA A C 1
ATOM 739 O O . ALA A 1 102 ? -26.046 10.205 18.014 1.00 66.25 102 ALA A O 1
ATOM 740 N N . ALA A 1 103 ? -26.269 11.332 16.078 1.00 68.88 103 ALA A N 1
ATOM 741 C CA . ALA A 1 103 ? -27.251 12.290 16.590 1.00 68.88 103 ALA A CA 1
ATOM 742 C C . ALA A 1 103 ? -28.579 11.610 16.987 1.00 68.88 103 ALA A C 1
ATOM 744 O O . ALA A 1 103 ? -29.239 12.048 17.926 1.00 68.88 103 ALA A O 1
ATOM 745 N N . GLU A 1 104 ? -28.926 10.497 16.336 1.00 71.12 104 GLU A N 1
ATOM 746 C CA . GLU A 1 104 ? -30.071 9.632 16.663 1.00 71.12 104 GLU A CA 1
ATOM 747 C C . GLU A 1 104 ? -29.759 8.567 17.740 1.00 71.12 104 GLU A C 1
ATOM 749 O O . GLU A 1 104 ? -30.572 7.680 18.004 1.00 71.12 104 GLU A O 1
ATOM 754 N N . GLY A 1 105 ? -28.596 8.647 18.399 1.00 73.38 105 GLY A N 1
ATOM 755 C CA . GLY A 1 105 ? -28.225 7.778 19.520 1.00 73.38 105 GLY A CA 1
ATOM 756 C C . GLY A 1 105 ? -27.468 6.500 19.145 1.00 73.38 105 GLY A C 1
ATOM 757 O O . GLY A 1 105 ? -27.292 5.629 20.000 1.00 73.38 105 GLY A O 1
ATOM 758 N N . LEU A 1 106 ? -26.990 6.364 17.902 1.00 77.69 106 LEU A N 1
ATOM 759 C CA . LEU A 1 106 ? -26.082 5.279 17.527 1.00 77.69 106 LEU A CA 1
ATOM 760 C C . LEU A 1 106 ? -24.773 5.391 18.315 1.00 77.69 106 LEU A C 1
ATOM 762 O O . LEU A 1 106 ? -24.056 6.390 18.240 1.00 77.69 106 LEU A O 1
ATOM 766 N N . ASP A 1 107 ? -24.410 4.317 19.011 1.00 81.31 107 ASP A N 1
ATOM 767 C CA . ASP A 1 107 ? -23.118 4.232 19.679 1.00 81.31 107 ASP A CA 1
ATOM 768 C C . ASP A 1 107 ? -21.999 4.022 18.646 1.00 81.31 107 ASP A C 1
ATOM 770 O O . ASP A 1 107 ? -21.756 2.899 18.192 1.00 81.31 107 ASP A O 1
ATOM 774 N N . LEU A 1 108 ? -21.289 5.095 18.281 1.00 82.69 108 LEU A N 1
ATOM 775 C CA . LEU A 1 108 ? -20.173 5.030 17.330 1.00 82.69 108 LEU A CA 1
ATOM 776 C C . LEU A 1 108 ? -18.992 4.180 17.811 1.00 82.69 108 LEU A C 1
ATOM 778 O O . LEU A 1 108 ? -18.177 3.766 16.985 1.00 82.69 108 LEU A O 1
ATOM 782 N N . ARG A 1 109 ? -18.925 3.803 19.094 1.00 79.88 109 ARG A N 1
ATOM 783 C CA . ARG A 1 109 ? -17.964 2.787 19.563 1.00 79.88 109 ARG A CA 1
ATOM 784 C C . ARG A 1 109 ? -18.215 1.434 18.893 1.00 79.88 109 ARG A C 1
ATOM 786 O O . ARG A 1 109 ? -17.292 0.656 18.663 1.00 79.88 109 ARG A O 1
ATOM 793 N N . THR A 1 110 ? -19.463 1.181 18.493 1.00 84.56 110 THR A N 1
ATOM 794 C CA . THR A 1 110 ? -19.877 -0.009 17.739 1.00 84.56 110 THR A CA 1
ATOM 795 C C . THR A 1 110 ? -19.786 0.156 16.222 1.00 84.56 110 THR A C 1
ATOM 797 O O . THR A 1 110 ? -20.023 -0.816 15.501 1.00 84.56 110 THR A O 1
ATOM 800 N N . ALA A 1 111 ? -19.363 1.318 15.717 1.00 91.75 111 ALA A N 1
ATOM 801 C CA . ALA A 1 111 ? -19.068 1.521 14.303 1.00 91.75 111 ALA A CA 1
ATOM 802 C C . ALA A 1 111 ? -17.630 1.100 13.951 1.00 91.75 111 ALA A C 1
ATOM 804 O O . ALA A 1 111 ? -16.792 0.878 14.832 1.00 91.75 111 ALA A O 1
ATOM 805 N N . VAL A 1 112 ? -17.355 0.946 12.656 1.00 94.69 112 VAL A N 1
ATOM 806 C CA . VAL A 1 112 ? -16.023 0.673 12.103 1.00 94.69 112 VAL A CA 1
ATOM 807 C C . VAL A 1 112 ? -15.762 1.624 10.942 1.00 94.69 112 VAL A C 1
ATOM 809 O O . VAL A 1 112 ? -16.524 1.641 9.974 1.00 94.69 112 VAL A O 1
ATOM 812 N N . THR A 1 113 ? -14.656 2.360 11.002 1.00 95.88 113 THR A N 1
ATOM 813 C CA . THR A 1 113 ? -14.058 2.980 9.818 1.00 95.88 113 THR A CA 1
ATOM 814 C C . THR A 1 113 ? -13.379 1.888 9.010 1.00 95.88 113 THR A C 1
ATOM 816 O O . THR A 1 113 ? -12.478 1.215 9.503 1.00 95.88 113 THR A O 1
ATOM 819 N N . PHE A 1 114 ? -13.796 1.688 7.771 1.00 95.75 114 PHE A N 1
ATOM 820 C CA . PHE A 1 114 ? -13.260 0.667 6.888 1.00 95.75 114 PHE A CA 1
ATOM 821 C C . PHE A 1 114 ? -12.648 1.343 5.666 1.00 95.75 114 PHE A C 1
ATOM 823 O O . PHE A 1 114 ? -13.367 1.783 4.775 1.00 95.75 114 PHE A O 1
ATOM 830 N N . VAL A 1 115 ? -11.322 1.399 5.610 1.00 94.50 115 VAL A N 1
ATOM 831 C CA . VAL A 1 115 ? -10.572 1.863 4.441 1.00 94.50 115 VAL A CA 1
ATOM 832 C C . VAL A 1 115 ? -10.289 0.652 3.562 1.00 94.50 115 VAL A C 1
ATOM 834 O O . VAL A 1 115 ? -9.544 -0.248 3.954 1.00 94.50 115 VAL A O 1
ATOM 837 N N . GLY A 1 116 ? -10.939 0.590 2.403 1.00 90.56 116 GLY A N 1
ATOM 838 C CA . GLY A 1 116 ? -10.863 -0.544 1.490 1.00 90.56 116 GLY A CA 1
ATOM 839 C C . GLY A 1 116 ? -10.350 -0.129 0.122 1.00 90.56 116 GLY A C 1
ATOM 840 O O . GLY A 1 116 ? -11.077 0.524 -0.617 1.00 90.56 116 GLY A O 1
ATOM 841 N N . VAL A 1 117 ? -9.150 -0.580 -0.236 1.00 84.69 117 VAL A N 1
ATOM 842 C CA . VAL A 1 117 ? -8.500 -0.256 -1.523 1.00 84.69 117 VAL A CA 1
ATOM 843 C C . VAL A 1 117 ? -8.537 -1.426 -2.504 1.00 84.69 117 VAL A C 1
ATOM 845 O O . VAL A 1 117 ? -7.723 -1.510 -3.403 1.00 84.69 117 VAL A O 1
ATOM 848 N N . THR A 1 118 ? -9.429 -2.404 -2.323 1.00 84.25 118 THR A N 1
ATOM 849 C CA . THR A 1 118 ? -9.597 -3.489 -3.305 1.00 84.25 118 THR A CA 1
ATOM 850 C C . THR A 1 118 ? -11.059 -3.815 -3.550 1.00 84.25 118 THR A C 1
ATOM 852 O O . THR A 1 118 ? -11.918 -3.643 -2.682 1.00 84.25 118 THR A O 1
ATOM 855 N N . HIS A 1 119 ? -11.345 -4.427 -4.697 1.00 80.31 119 HIS A N 1
ATOM 856 C CA . HIS A 1 119 ? -12.653 -5.029 -4.965 1.00 80.31 119 HIS A CA 1
ATOM 857 C C . HIS A 1 119 ? -13.087 -6.033 -3.873 1.00 80.31 119 HIS A C 1
ATOM 859 O O . HIS A 1 119 ? -14.268 -6.092 -3.519 1.00 80.31 119 HIS A O 1
ATOM 865 N N . SER A 1 120 ? -12.158 -6.814 -3.301 1.00 84.50 120 SER A N 1
ATOM 866 C CA . SER A 1 120 ? -12.462 -7.757 -2.210 1.00 84.50 120 SER A CA 1
ATOM 867 C C . SER A 1 120 ? -12.852 -7.073 -0.900 1.00 84.50 120 SER A C 1
ATOM 869 O O . SER A 1 120 ? -13.711 -7.592 -0.180 1.00 84.50 120 SER A O 1
ATOM 871 N N . SER A 1 121 ? -12.299 -5.890 -0.630 1.00 89.75 121 SER A N 1
ATOM 872 C CA . SER A 1 121 ? -12.591 -5.082 0.556 1.00 89.75 121 SER A CA 1
ATOM 873 C C . SER A 1 121 ? -14.077 -4.698 0.656 1.00 89.75 121 SER A C 1
ATOM 875 O O . SER A 1 121 ? -14.616 -4.547 1.749 1.00 89.75 121 SER A O 1
ATOM 877 N N . LEU A 1 122 ? -14.796 -4.645 -0.472 1.00 87.19 122 LEU A N 1
ATOM 878 C CA . LEU A 1 122 ? -16.251 -4.440 -0.491 1.00 87.19 122 LEU A CA 1
ATOM 879 C C . LEU A 1 122 ? -17.024 -5.619 0.076 1.00 87.19 122 LEU A C 1
ATOM 881 O O . LEU A 1 122 ? -17.986 -5.436 0.821 1.00 87.19 122 LEU A O 1
ATOM 885 N N . GLY A 1 123 ? -16.610 -6.834 -0.281 1.00 89.75 123 GLY A N 1
ATOM 886 C CA . GLY A 1 123 ? -17.193 -8.047 0.277 1.00 89.75 123 GLY A CA 1
ATOM 887 C C . GLY A 1 123 ? -16.976 -8.117 1.787 1.00 89.75 123 GLY A C 1
ATOM 888 O O . GLY A 1 123 ? -17.866 -8.545 2.517 1.00 89.75 123 GLY A O 1
ATOM 889 N N . GLU A 1 124 ? -15.817 -7.655 2.249 1.00 94.25 124 GLU A N 1
ATOM 890 C CA . GLU A 1 124 ? -15.442 -7.557 3.659 1.00 94.25 124 GLU A CA 1
ATOM 891 C C . GLU A 1 124 ? -16.297 -6.546 4.433 1.00 94.25 124 GLU A C 1
ATOM 893 O O . GLU A 1 124 ? -16.999 -6.936 5.370 1.00 94.25 124 GLU A O 1
ATOM 898 N N . ALA A 1 125 ? -16.342 -5.288 3.984 1.00 93.38 125 ALA A N 1
ATOM 899 C CA . ALA A 1 125 ? -17.181 -4.247 4.576 1.00 93.38 125 ALA A CA 1
ATOM 900 C C . ALA A 1 125 ? -18.669 -4.641 4.586 1.00 93.38 125 ALA A C 1
ATOM 902 O O . ALA A 1 125 ? -19.365 -4.479 5.591 1.00 93.38 125 ALA A O 1
ATOM 903 N N . ARG A 1 126 ? -19.165 -5.236 3.492 1.00 90.81 126 ARG A N 1
ATOM 904 C CA . ARG A 1 126 ? -20.528 -5.783 3.418 1.00 90.81 126 ARG A CA 1
ATOM 905 C C . ARG A 1 126 ? -20.748 -6.906 4.429 1.00 90.81 126 ARG A C 1
ATOM 907 O O . ARG A 1 126 ? -21.785 -6.929 5.079 1.00 90.81 126 ARG A O 1
ATOM 914 N N . GLY A 1 127 ? -19.780 -7.804 4.592 1.00 92.56 127 GLY A N 1
ATOM 915 C CA . GLY A 1 127 ? -19.861 -8.900 5.556 1.00 92.56 127 GLY A CA 1
ATOM 916 C C . GLY A 1 127 ? -19.941 -8.433 7.013 1.00 92.56 127 GLY A C 1
ATOM 917 O O . GLY A 1 127 ? -20.519 -9.140 7.836 1.00 92.56 127 GLY A O 1
ATOM 918 N N . LEU A 1 128 ? -19.391 -7.259 7.336 1.00 93.69 128 LEU A N 1
ATOM 919 C CA . LEU A 1 128 ? -19.591 -6.597 8.629 1.00 93.69 128 LEU A CA 1
ATOM 920 C C . LEU A 1 128 ? -21.001 -5.990 8.734 1.00 93.69 128 LEU A C 1
ATOM 922 O O . LEU A 1 128 ? -21.705 -6.257 9.708 1.00 93.69 128 LEU A O 1
ATOM 926 N N . ARG A 1 129 ? -21.462 -5.265 7.706 1.00 92.94 129 ARG A N 1
ATOM 927 C CA . ARG A 1 129 ? -22.820 -4.681 7.665 1.00 92.94 129 ARG A CA 1
ATOM 928 C C . ARG A 1 129 ? -23.925 -5.730 7.787 1.00 92.94 129 ARG A C 1
ATOM 930 O O . ARG A 1 129 ? -24.864 -5.544 8.550 1.00 92.94 129 ARG A O 1
ATOM 937 N N . GLU A 1 130 ? -23.784 -6.869 7.110 1.00 89.69 130 GLU A N 1
ATOM 938 C CA . GLU A 1 130 ? -24.712 -8.012 7.193 1.00 89.69 130 GLU A CA 1
ATOM 939 C C . GLU A 1 130 ? -24.822 -8.597 8.614 1.00 89.69 130 GLU A C 1
ATOM 941 O O . GLU A 1 130 ? -25.774 -9.310 8.918 1.00 89.69 130 GLU A O 1
ATOM 946 N N . ARG A 1 131 ? -23.870 -8.287 9.503 1.00 89.81 131 ARG A N 1
ATOM 947 C CA . ARG A 1 131 ? -23.871 -8.684 10.920 1.00 89.81 131 ARG A CA 1
ATOM 948 C C . ARG A 1 131 ? -24.390 -7.585 11.850 1.00 89.81 131 ARG A C 1
ATOM 950 O O . ARG A 1 131 ? -24.238 -7.709 13.064 1.00 89.81 131 ARG A O 1
ATOM 957 N N . GLY A 1 132 ? -24.961 -6.517 11.294 1.00 88.38 132 GLY A N 1
ATOM 958 C CA . GLY A 1 132 ? -25.459 -5.371 12.051 1.00 88.38 132 GLY A CA 1
ATOM 959 C C . GLY A 1 132 ? -24.357 -4.451 12.572 1.00 88.38 132 GLY A C 1
ATOM 960 O O . GLY A 1 132 ? -24.593 -3.723 13.527 1.00 88.38 132 GLY A O 1
ATOM 961 N N . VAL A 1 133 ? -23.154 -4.494 11.988 1.00 90.62 133 VAL A N 1
ATOM 962 C CA . VAL A 1 133 ? -22.061 -3.579 12.345 1.00 90.62 133 VAL A CA 1
ATOM 963 C C . VAL A 1 133 ? -22.174 -2.326 11.470 1.00 90.62 133 VAL A C 1
ATOM 965 O O . VAL A 1 133 ? -22.094 -2.451 10.243 1.00 90.62 133 VAL A O 1
ATOM 968 N N . PRO A 1 134 ? -22.342 -1.123 12.045 1.00 90.75 134 PRO A N 1
ATOM 969 C CA . PRO A 1 134 ? -22.229 0.121 11.294 1.00 90.75 134 PRO A CA 1
ATOM 970 C C . PRO A 1 134 ? -20.824 0.246 10.696 1.00 90.75 134 PRO A C 1
ATOM 972 O O . PRO A 1 134 ? -19.825 0.164 11.409 1.00 90.75 134 PRO A O 1
ATOM 975 N N . VAL A 1 135 ? -20.736 0.428 9.379 1.00 91.25 135 VAL A N 1
ATOM 976 C CA . VAL A 1 135 ? -19.455 0.562 8.671 1.00 91.25 135 VAL A CA 1
ATOM 977 C C . VAL A 1 135 ? -19.447 1.841 7.857 1.00 91.25 135 VAL A C 1
ATOM 979 O O . VAL A 1 135 ? -20.242 1.967 6.917 1.00 91.25 135 VAL A O 1
ATOM 982 N N . GLU A 1 136 ? -18.496 2.719 8.159 1.00 90.94 136 GLU A N 1
ATOM 983 C CA . GLU A 1 136 ? -18.113 3.833 7.297 1.00 90.94 136 GLU A CA 1
ATOM 984 C C . GLU A 1 136 ? -17.090 3.330 6.292 1.00 90.94 136 GLU A C 1
ATOM 986 O O . GLU A 1 136 ? -15.990 2.941 6.672 1.00 90.94 136 GLU A O 1
ATOM 991 N N . LEU A 1 137 ? -17.458 3.273 5.018 1.00 89.94 137 LEU A N 1
ATOM 992 C CA . LEU A 1 137 ? -16.555 2.784 3.984 1.00 89.94 137 LEU A CA 1
ATOM 993 C C . LEU A 1 137 ? -15.836 3.968 3.342 1.00 89.94 137 LEU A C 1
ATOM 995 O O . LEU A 1 137 ? -16.475 4.783 2.684 1.00 89.94 137 LEU A O 1
ATOM 999 N N . VAL A 1 138 ? -14.517 4.007 3.492 1.00 89.75 138 VAL A N 1
ATOM 1000 C CA . VAL A 1 138 ? -13.612 4.903 2.771 1.00 89.75 138 VAL A CA 1
ATOM 1001 C C . VAL A 1 138 ? -12.989 4.119 1.620 1.00 89.75 138 VAL A C 1
ATOM 1003 O O . VAL A 1 138 ? -12.320 3.108 1.847 1.00 89.75 138 VAL A O 1
ATOM 1006 N N . ARG A 1 139 ? -13.232 4.556 0.385 1.00 81.19 139 ARG A N 1
ATOM 1007 C CA . ARG A 1 139 ? -12.633 3.983 -0.826 1.00 81.19 139 ARG A CA 1
ATOM 1008 C C . ARG A 1 139 ? -12.694 4.967 -1.989 1.00 81.19 139 ARG A C 1
ATOM 1010 O O . ARG A 1 139 ? -13.646 5.744 -2.046 1.00 81.19 139 ARG A O 1
ATOM 1017 N N . ASP A 1 140 ? -11.787 4.808 -2.945 1.00 69.88 140 ASP A N 1
ATOM 1018 C CA . ASP A 1 140 ? -11.881 5.407 -4.279 1.00 69.88 140 ASP A CA 1
ATOM 1019 C C . ASP A 1 140 ? -12.038 4.360 -5.405 1.00 69.88 140 ASP A C 1
ATOM 1021 O O . ASP A 1 140 ? -12.164 4.698 -6.579 1.00 69.88 140 ASP A O 1
ATOM 1025 N N . VAL A 1 141 ? -12.104 3.063 -5.057 1.00 53.19 141 VAL A N 1
ATOM 1026 C CA . VAL A 1 141 ? -12.121 1.953 -6.029 1.00 53.19 141 VAL A CA 1
ATOM 1027 C C . VAL A 1 141 ? -13.188 2.160 -7.116 1.00 53.19 141 VAL A C 1
ATOM 1029 O O . VAL A 1 141 ? -14.390 1.935 -6.903 1.00 53.19 141 VAL A O 1
ATOM 1032 N N . GLY A 1 142 ? -12.717 2.534 -8.309 1.00 50.97 142 GLY A N 1
ATOM 1033 C CA . GLY A 1 142 ? -13.508 2.693 -9.526 1.00 50.97 142 GLY A CA 1
ATOM 1034 C C . GLY A 1 142 ? -14.017 4.105 -9.835 1.00 50.97 142 GLY A C 1
ATOM 1035 O O . GLY A 1 142 ? -14.812 4.230 -10.774 1.00 50.97 142 GLY A O 1
ATOM 1036 N N . THR A 1 143 ? -13.604 5.154 -9.112 1.00 55.81 143 THR A N 1
ATOM 1037 C CA . THR A 1 143 ? -13.742 6.519 -9.642 1.00 55.81 143 THR A CA 1
ATOM 1038 C C . THR A 1 143 ? -12.569 6.803 -10.584 1.00 55.81 143 THR A C 1
ATOM 1040 O O . THR A 1 143 ? -11.454 6.323 -10.401 1.00 55.81 143 THR A O 1
ATOM 1043 N N . ALA A 1 144 ? -12.847 7.445 -11.716 1.00 51.81 144 ALA A N 1
ATOM 1044 C CA . ALA A 1 144 ? -11.870 7.576 -12.795 1.00 51.81 144 ALA A CA 1
ATOM 1045 C C . ALA A 1 144 ? -10.840 8.693 -12.547 1.00 51.81 144 ALA A C 1
ATOM 1047 O O . ALA A 1 144 ? -9.922 8.848 -13.354 1.00 51.81 144 ALA A O 1
ATOM 1048 N N . GLU A 1 145 ? -10.992 9.476 -11.475 1.00 69.88 145 GLU A N 1
ATOM 1049 C CA . GLU A 1 145 ? -10.211 10.688 -11.248 1.00 69.88 145 GLU A CA 1
ATOM 1050 C C . GLU A 1 145 ? -9.338 10.553 -9.994 1.00 69.88 145 GLU A C 1
ATOM 1052 O O . GLU A 1 145 ? -9.827 10.760 -8.886 1.00 69.88 145 GLU A O 1
ATOM 1057 N N . PRO A 1 146 ? -8.035 10.236 -10.144 1.00 73.81 146 PRO A N 1
ATOM 1058 C CA . PRO A 1 146 ? -7.110 10.320 -9.021 1.00 73.81 146 PRO A CA 1
ATOM 1059 C C . PRO A 1 146 ? -7.077 11.755 -8.481 1.00 73.81 146 PRO A C 1
ATOM 1061 O O . PRO A 1 146 ? -7.381 12.708 -9.200 1.00 73.81 146 PRO A O 1
ATOM 1064 N N . ASP A 1 147 ? -6.624 11.928 -7.240 1.00 84.19 147 ASP A N 1
ATOM 1065 C CA . ASP A 1 147 ? -6.569 13.231 -6.574 1.00 84.19 147 ASP A CA 1
ATOM 1066 C C . ASP A 1 147 ? -7.931 13.917 -6.383 1.00 84.19 147 ASP A C 1
ATOM 1068 O O . ASP A 1 147 ? -8.019 15.142 -6.469 1.00 84.19 147 ASP A O 1
ATOM 1072 N N . GLN A 1 148 ? -8.988 13.175 -6.064 1.00 85.00 148 GLN A N 1
ATOM 1073 C CA . GLN A 1 148 ? -10.286 13.757 -5.726 1.00 85.00 148 GLN A CA 1
ATOM 1074 C C . GLN A 1 148 ? -10.635 13.516 -4.253 1.00 85.00 148 GLN A C 1
ATOM 1076 O O . GLN A 1 148 ? -10.592 12.402 -3.746 1.00 85.00 148 GLN A O 1
ATOM 1081 N N . GLY A 1 149 ? -10.962 14.590 -3.540 1.00 81.56 149 GLY A N 1
ATOM 1082 C CA . GLY A 1 149 ? -11.563 14.556 -2.211 1.00 81.56 149 GLY A CA 1
ATOM 1083 C C . GLY A 1 149 ? -13.024 14.972 -2.282 1.00 81.56 149 GLY A C 1
ATOM 1084 O O . GLY A 1 149 ? -13.529 15.343 -3.337 1.00 81.56 149 GLY A O 1
ATOM 1085 N N . TRP A 1 150 ? -13.700 14.969 -1.141 1.00 82.06 150 TRP A N 1
ATOM 1086 C CA . TRP A 1 150 ? -15.092 15.401 -1.041 1.00 82.06 150 TRP A CA 1
ATOM 1087 C C . TRP A 1 150 ? -15.241 16.422 0.080 1.00 82.06 150 TRP A C 1
ATOM 1089 O O . TRP A 1 150 ? -14.993 16.100 1.238 1.00 82.06 150 TRP A O 1
ATOM 1099 N N . GLY A 1 151 ? -15.623 17.650 -0.261 1.00 79.00 151 GLY A N 1
ATOM 1100 C CA . GLY A 1 151 ? -15.934 18.712 0.695 1.00 79.00 151 GLY A CA 1
ATOM 1101 C C . GLY A 1 151 ? -17.446 18.927 0.854 1.00 79.00 151 GLY A C 1
ATOM 1102 O O . GLY A 1 151 ? -18.233 18.227 0.220 1.00 79.00 151 GLY A O 1
ATOM 1103 N N . PRO A 1 152 ? -17.864 19.929 1.651 1.00 70.56 152 PRO A N 1
ATOM 1104 C CA . PRO A 1 152 ? -19.282 20.253 1.861 1.00 70.56 152 PRO A CA 1
ATOM 1105 C C . PRO A 1 152 ? -20.061 20.602 0.581 1.00 70.56 152 PRO A C 1
ATOM 1107 O O . PRO A 1 152 ? -21.273 20.449 0.541 1.00 70.56 152 PRO A O 1
ATOM 1110 N N . GLY A 1 153 ? -19.372 21.078 -0.461 1.00 74.81 153 GLY A N 1
ATOM 1111 C CA . GLY A 1 153 ? -19.957 21.420 -1.764 1.00 74.81 153 GLY A CA 1
ATOM 1112 C C . GLY A 1 153 ? -19.689 20.382 -2.856 1.00 74.81 153 GLY A C 1
ATOM 1113 O O . GLY A 1 153 ? -19.594 20.759 -4.021 1.00 74.81 153 GLY A O 1
ATOM 1114 N N . GLY A 1 154 ? -19.463 19.120 -2.481 1.00 81.06 154 GLY A N 1
ATOM 1115 C CA . GLY A 1 154 ? -19.213 18.029 -3.418 1.00 81.06 154 GLY A CA 1
ATOM 1116 C C . GLY A 1 154 ? -17.723 17.749 -3.663 1.00 81.06 154 GLY A C 1
ATOM 1117 O O . GLY A 1 154 ? -16.885 18.002 -2.785 1.00 81.06 154 GLY A O 1
ATOM 1118 N N . PRO A 1 155 ? -17.364 17.176 -4.823 1.00 85.31 155 PRO A N 1
ATOM 1119 C CA . PRO A 1 155 ? -15.994 16.774 -5.094 1.00 85.31 155 PRO A CA 1
ATOM 1120 C C . PRO A 1 155 ? -15.036 17.972 -5.157 1.00 85.31 155 PRO A C 1
ATOM 1122 O O . PRO A 1 155 ? -15.308 18.995 -5.784 1.00 85.31 155 PRO A O 1
ATOM 1125 N N . VAL A 1 156 ? -13.865 17.826 -4.540 1.00 88.88 156 VAL A N 1
ATOM 1126 C CA . VAL A 1 156 ? -12.794 18.826 -4.525 1.00 88.88 156 VAL A CA 1
ATOM 1127 C C . VAL A 1 156 ? -11.523 18.187 -5.080 1.00 88.88 156 VAL A C 1
ATOM 1129 O O . VAL A 1 156 ? -11.026 17.236 -4.478 1.00 88.88 156 VAL A O 1
ATOM 1132 N N . PRO A 1 157 ? -10.957 18.686 -6.191 1.00 93.25 157 PRO A N 1
ATOM 1133 C CA . PRO A 1 157 ? -9.679 18.181 -6.678 1.00 93.25 157 PRO A CA 1
ATOM 1134 C C . PRO A 1 157 ? -8.567 18.477 -5.661 1.00 93.25 157 PRO A C 1
ATOM 1136 O O . PRO A 1 157 ? -8.644 19.458 -4.924 1.00 93.25 157 PRO A O 1
ATOM 1139 N N . LEU A 1 158 ? -7.528 17.644 -5.639 1.00 93.94 158 LEU A N 1
ATOM 1140 C CA . LEU A 1 158 ? -6.427 17.623 -4.667 1.00 93.94 158 LEU A CA 1
ATOM 1141 C C . LEU A 1 158 ? -5.041 17.618 -5.344 1.00 93.94 158 LEU A C 1
ATOM 1143 O O . LEU A 1 158 ? -4.017 17.464 -4.669 1.00 93.94 158 LEU A O 1
ATOM 1147 N N . GLY A 1 159 ? -4.986 17.755 -6.672 1.00 94.00 159 GLY A N 1
ATOM 1148 C CA . GLY A 1 159 ? -3.765 17.654 -7.481 1.00 94.00 159 GLY A CA 1
ATOM 1149 C C . GLY A 1 159 ? -2.742 18.752 -7.180 1.00 94.00 159 GLY A C 1
ATOM 1150 O O . GLY A 1 159 ? -1.537 18.505 -7.127 1.00 94.00 159 GLY A O 1
ATOM 1151 N N . THR A 1 160 ? -3.208 19.970 -6.902 1.00 96.00 160 THR A N 1
ATOM 1152 C CA . THR A 1 160 ? -2.347 21.131 -6.625 1.00 96.00 160 THR A CA 1
ATOM 1153 C C . THR A 1 160 ? -2.344 21.530 -5.151 1.00 96.00 160 THR A C 1
ATOM 1155 O O . THR A 1 160 ? -3.219 21.160 -4.369 1.00 96.00 160 THR A O 1
ATOM 1158 N N . GLU A 1 161 ? -1.350 22.318 -4.742 1.00 96.94 161 GLU A N 1
ATOM 1159 C CA . GLU A 1 161 ? -1.284 22.838 -3.374 1.00 96.94 161 GLU A CA 1
ATOM 1160 C C . GLU A 1 161 ? -2.506 23.699 -3.024 1.00 96.94 161 GLU A C 1
ATOM 1162 O O . GLU A 1 161 ? -3.104 23.515 -1.966 1.00 96.94 161 GLU A O 1
ATOM 1167 N N . ALA A 1 162 ? -2.917 24.598 -3.924 1.00 96.50 162 ALA A N 1
ATOM 1168 C CA . ALA A 1 162 ? -4.089 25.450 -3.724 1.00 96.50 162 ALA A CA 1
ATOM 1169 C C . ALA A 1 162 ? -5.376 24.624 -3.556 1.00 96.50 162 ALA A C 1
ATOM 1171 O O . ALA A 1 162 ? -6.202 24.911 -2.692 1.00 96.50 162 ALA A O 1
ATOM 1172 N N . GLN A 1 163 ? -5.507 23.560 -4.348 1.00 95.69 163 GLN A N 1
ATOM 1173 C CA . GLN A 1 163 ? -6.591 22.586 -4.282 1.00 95.69 163 GLN A CA 1
ATOM 1174 C C . GLN A 1 163 ? -6.639 21.854 -2.931 1.00 95.69 163 GLN A C 1
ATOM 1176 O O . GLN A 1 163 ? -7.678 21.854 -2.270 1.00 95.69 163 GLN A O 1
ATOM 1181 N N . ARG A 1 164 ? -5.499 21.339 -2.451 1.00 97.31 164 ARG A N 1
ATOM 1182 C CA . ARG A 1 164 ? -5.399 20.719 -1.117 1.00 97.31 164 ARG A CA 1
ATOM 1183 C C . ARG A 1 164 ? -5.715 21.704 0.007 1.00 97.31 164 ARG A C 1
ATOM 1185 O O . ARG A 1 164 ? -6.465 21.364 0.914 1.00 97.31 164 ARG A O 1
ATOM 1192 N N . ARG A 1 165 ? -5.201 22.936 -0.059 1.00 96.50 165 ARG A N 1
ATOM 1193 C CA . ARG A 1 165 ? -5.512 23.985 0.930 1.00 96.50 165 ARG A CA 1
ATOM 1194 C C . ARG A 1 165 ? -7.007 24.313 0.956 1.00 96.50 165 ARG A C 1
ATOM 1196 O O . ARG A 1 165 ? -7.570 24.432 2.039 1.00 96.50 165 ARG A O 1
ATOM 1203 N N . ARG A 1 166 ? -7.657 24.410 -0.211 1.00 95.12 166 ARG A N 1
ATOM 1204 C CA . ARG A 1 166 ? -9.110 24.624 -0.317 1.00 95.12 166 ARG A CA 1
ATOM 1205 C C . ARG A 1 166 ? -9.897 23.474 0.309 1.00 95.12 166 ARG A C 1
ATOM 1207 O O . ARG A 1 166 ? -10.830 23.740 1.060 1.00 95.12 166 ARG A O 1
ATOM 1214 N N . PHE A 1 167 ? -9.521 22.228 0.017 1.00 96.00 167 PHE A N 1
ATOM 1215 C CA . PHE A 1 167 ? -10.145 21.049 0.622 1.00 96.00 167 PHE A CA 1
ATOM 1216 C C . PHE A 1 167 ? -10.069 21.107 2.150 1.00 96.00 167 PHE A C 1
ATOM 1218 O O . PHE A 1 167 ? -11.096 21.045 2.818 1.00 96.00 167 PHE A O 1
ATOM 1225 N N . VAL A 1 168 ? -8.868 21.308 2.698 1.00 96.94 168 VAL A N 1
ATOM 1226 C CA . VAL A 1 168 ? -8.665 21.323 4.149 1.00 96.94 168 VAL A CA 1
ATOM 1227 C C . VAL A 1 168 ? -9.352 22.512 4.823 1.00 96.94 168 VAL A C 1
ATOM 1229 O O . VAL A 1 168 ? -9.900 22.355 5.909 1.00 96.94 168 VAL A O 1
ATOM 1232 N N . HIS A 1 169 ? -9.379 23.687 4.189 1.00 95.25 169 HIS A N 1
ATOM 1233 C CA . HIS A 1 169 ? -10.158 24.822 4.692 1.00 95.25 169 HIS A CA 1
ATOM 1234 C C . HIS A 1 169 ? -11.645 24.460 4.839 1.00 95.25 169 HIS A C 1
ATOM 1236 O O . HIS A 1 169 ? -12.290 24.874 5.793 1.00 95.25 169 HIS A O 1
ATOM 1242 N N . GLY A 1 170 ? -12.186 23.651 3.923 1.00 94.56 170 GLY A N 1
ATOM 1243 C CA . GLY A 1 170 ? -13.559 23.149 4.004 1.00 94.56 170 GLY A CA 1
ATOM 1244 C C . GLY A 1 170 ? -13.825 22.167 5.151 1.00 94.56 170 GLY A C 1
ATOM 1245 O O . GLY A 1 170 ? -14.987 21.877 5.409 1.00 94.56 170 GLY A O 1
ATOM 1246 N N . LEU A 1 171 ? -12.788 21.662 5.831 1.00 94.62 171 LEU A N 1
ATOM 1247 C CA . LEU A 1 171 ? -12.925 20.792 7.007 1.00 94.62 171 LEU A CA 1
ATOM 1248 C C . LEU A 1 171 ? -13.083 21.573 8.322 1.00 94.62 171 LEU A C 1
ATOM 1250 O O . LEU A 1 171 ? -13.352 20.957 9.353 1.00 94.62 171 LEU A O 1
ATOM 1254 N N . ASP A 1 172 ? -12.886 22.897 8.289 1.00 95.75 172 ASP A N 1
ATOM 1255 C CA . ASP A 1 172 ? -12.967 23.793 9.452 1.00 95.75 172 ASP A CA 1
ATOM 1256 C C . ASP A 1 172 ? -12.081 23.338 10.633 1.00 95.75 172 ASP A C 1
ATOM 1258 O O . ASP A 1 172 ? -12.469 23.296 11.798 1.00 95.75 172 ASP A O 1
ATOM 1262 N N . LEU A 1 173 ? -10.853 22.922 10.312 1.00 96.88 173 LEU A N 1
ATOM 1263 C CA . LEU A 1 173 ? -9.858 22.486 11.292 1.00 96.88 173 LEU A CA 1
ATOM 1264 C C . LEU A 1 173 ? -9.080 23.686 11.860 1.00 96.88 173 LEU A C 1
ATOM 1266 O O . LEU A 1 173 ? -8.859 24.668 11.144 1.00 96.88 173 LEU A O 1
ATOM 1270 N N . PRO A 1 174 ? -8.534 23.590 13.092 1.00 97.88 174 PRO A N 1
ATOM 1271 C CA . PRO A 1 174 ? -7.604 24.591 13.604 1.00 97.88 174 PRO A CA 1
ATOM 1272 C C . PRO A 1 174 ? -6.454 24.848 12.613 1.00 97.88 174 PRO A C 1
ATOM 1274 O O . PRO A 1 174 ? -5.907 23.879 12.079 1.00 97.88 174 PRO A O 1
ATOM 1277 N N . PRO A 1 175 ? -6.010 26.103 12.392 1.00 97.56 175 PRO A N 1
ATOM 1278 C CA . PRO A 1 175 ? -5.042 26.415 11.335 1.00 97.56 175 PRO A CA 1
ATOM 1279 C C . PRO A 1 175 ? -3.749 25.574 11.338 1.00 97.56 175 PRO A C 1
ATOM 1281 O O . PRO A 1 175 ? -3.307 25.181 10.255 1.00 97.56 175 PRO A O 1
ATOM 1284 N N . PRO A 1 176 ? -3.143 25.232 12.498 1.00 98.06 176 PRO A N 1
ATOM 1285 C CA . PRO A 1 176 ? -1.986 24.336 12.525 1.00 98.06 176 PRO A CA 1
ATOM 1286 C C . PRO A 1 176 ? -2.316 22.922 12.025 1.00 98.06 176 PRO A C 1
ATOM 1288 O O . PRO A 1 176 ? -1.595 22.388 11.191 1.00 98.06 176 PRO A O 1
ATOM 1291 N N . VAL A 1 177 ? -3.443 22.360 12.473 1.00 98.38 177 VAL A N 1
ATOM 1292 C CA . VAL A 1 177 ? -3.931 21.030 12.069 1.00 98.38 177 VAL A CA 1
ATOM 1293 C C . VAL A 1 177 ? -4.235 21.018 10.574 1.00 98.38 177 VAL A C 1
ATOM 1295 O O . VAL A 1 177 ? -3.811 20.115 9.862 1.00 98.38 177 VAL A O 1
ATOM 1298 N N . ALA A 1 178 ? -4.904 22.059 10.073 1.00 98.19 178 ALA A N 1
ATOM 1299 C CA . ALA A 1 178 ? -5.186 22.217 8.654 1.00 98.19 178 ALA A CA 1
ATOM 1300 C C . ALA A 1 178 ? -3.896 22.208 7.807 1.00 98.19 178 ALA A C 1
ATOM 1302 O O . ALA A 1 178 ? -3.757 21.447 6.847 1.00 98.19 178 ALA A O 1
ATOM 1303 N N . ARG A 1 179 ? -2.907 23.025 8.177 1.00 98.12 179 ARG A N 1
ATOM 1304 C CA . ARG A 1 179 ? -1.616 23.056 7.478 1.00 98.12 179 ARG A CA 1
ATOM 1305 C C . ARG A 1 179 ? -0.960 21.671 7.445 1.00 98.12 179 ARG A C 1
ATOM 1307 O O . ARG A 1 179 ? -0.478 21.260 6.390 1.00 98.12 179 ARG A O 1
ATOM 1314 N N . ASP A 1 180 ? -0.966 20.961 8.567 1.00 98.44 180 ASP A N 1
ATOM 1315 C CA . ASP A 1 180 ? -0.301 19.666 8.683 1.00 98.44 180 ASP A CA 1
ATOM 1316 C C . ASP A 1 180 ? -1.047 18.581 7.876 1.00 98.44 180 ASP A C 1
ATOM 1318 O O . ASP A 1 180 ? -0.412 17.807 7.162 1.00 98.44 180 ASP A O 1
ATOM 1322 N N . VAL A 1 181 ? -2.387 18.590 7.851 1.00 98.44 181 VAL A N 1
ATOM 1323 C CA . VAL A 1 181 ? -3.190 17.718 6.966 1.00 98.44 181 VAL A CA 1
ATOM 1324 C C . VAL A 1 181 ? -2.894 17.999 5.489 1.00 98.44 181 VAL A C 1
ATOM 1326 O O . VAL A 1 181 ? -2.711 17.067 4.705 1.00 98.44 181 VAL A O 1
ATOM 1329 N N . ALA A 1 182 ? -2.788 19.269 5.085 1.00 98.06 182 ALA A N 1
ATOM 1330 C CA . ALA A 1 182 ? -2.446 19.621 3.706 1.00 98.06 182 ALA A CA 1
ATOM 1331 C C . ALA A 1 182 ? -1.046 19.116 3.304 1.00 98.06 182 ALA A C 1
ATOM 1333 O O . ALA A 1 182 ? -0.846 18.720 2.150 1.00 98.06 182 ALA A O 1
ATOM 1334 N N . ALA A 1 183 ? -0.096 19.096 4.246 1.00 98.19 183 ALA A N 1
ATOM 1335 C CA . ALA A 1 183 ? 1.237 18.534 4.045 1.00 98.19 183 ALA A CA 1
ATOM 1336 C C . ALA A 1 183 ? 1.203 17.004 3.896 1.00 98.19 183 ALA A C 1
ATOM 1338 O O . ALA A 1 183 ? 1.846 16.472 2.991 1.00 98.19 183 ALA A O 1
ATOM 1339 N N . VAL A 1 184 ? 0.397 16.301 4.702 1.00 98.31 184 VAL A N 1
ATOM 1340 C CA . VAL A 1 184 ? 0.182 14.850 4.547 1.00 98.31 184 VAL A CA 1
ATOM 1341 C C . VAL A 1 184 ? -0.391 14.537 3.165 1.00 98.31 184 VAL A C 1
ATOM 1343 O O . VAL A 1 184 ? 0.149 13.694 2.451 1.00 98.31 184 VAL A O 1
ATOM 1346 N N . LEU A 1 185 ? -1.424 15.268 2.732 1.00 96.88 185 LEU A N 1
ATOM 1347 C CA . LEU A 1 185 ? -2.013 15.088 1.401 1.00 96.88 185 LEU A CA 1
ATOM 1348 C C . LEU A 1 185 ? -1.009 15.373 0.275 1.00 96.88 185 LEU A C 1
ATOM 1350 O O . LEU A 1 185 ? -1.049 14.708 -0.755 1.00 96.88 185 LEU A O 1
ATOM 1354 N N . ALA A 1 186 ? -0.103 16.339 0.454 1.00 96.94 186 ALA A N 1
ATOM 1355 C CA . ALA A 1 186 ? 0.963 16.613 -0.508 1.00 96.94 186 ALA A CA 1
ATOM 1356 C C . ALA A 1 186 ? 1.988 15.468 -0.606 1.00 96.94 186 ALA A C 1
ATOM 1358 O O . ALA A 1 186 ? 2.475 15.202 -1.703 1.00 96.94 186 ALA A O 1
ATOM 1359 N N . GLY A 1 187 ? 2.303 14.805 0.512 1.00 95.44 187 GLY A N 1
ATOM 1360 C CA . GLY A 1 187 ? 3.200 13.643 0.554 1.00 95.44 187 GLY A CA 1
ATOM 1361 C C . GLY A 1 187 ? 2.548 12.328 0.113 1.00 95.44 187 GLY A C 1
ATOM 1362 O O . GLY A 1 187 ? 3.248 11.414 -0.315 1.00 95.44 187 GLY A O 1
ATOM 1363 N N . THR A 1 188 ? 1.217 12.247 0.174 1.00 93.44 188 THR A N 1
ATOM 1364 C CA . THR A 1 188 ? 0.456 11.063 -0.240 1.00 93.44 188 THR A CA 1
ATOM 1365 C C . THR A 1 188 ? 0.477 10.917 -1.764 1.00 93.44 188 THR A C 1
ATOM 1367 O O . THR A 1 188 ? 0.316 11.894 -2.512 1.00 93.44 188 THR A O 1
ATOM 1370 N N . SER A 1 189 ? 0.633 9.673 -2.230 1.00 89.69 189 SER A N 1
ATOM 1371 C CA . SER A 1 189 ? 0.554 9.339 -3.656 1.00 89.69 189 SER A CA 1
ATOM 1372 C C . SER A 1 189 ? -0.769 9.823 -4.261 1.00 89.69 189 SER A C 1
ATOM 1374 O O . SER A 1 189 ? -1.800 9.819 -3.587 1.00 89.69 189 SER A O 1
ATOM 1376 N N . SER A 1 190 ? -0.774 10.221 -5.536 1.00 89.19 190 SER A N 1
ATOM 1377 C CA . SER A 1 190 ? -1.996 10.763 -6.150 1.00 89.19 190 SER A CA 1
ATOM 1378 C C . SER A 1 190 ? -3.173 9.781 -6.165 1.00 89.19 190 SER A C 1
ATOM 1380 O O . SER A 1 190 ? -4.334 10.176 -6.172 1.00 89.19 190 SER A O 1
ATOM 1382 N N . ARG A 1 191 ? -2.868 8.482 -6.115 1.00 86.38 191 ARG A N 1
ATOM 1383 C CA . ARG A 1 191 ? -3.839 7.385 -6.078 1.00 86.38 191 ARG A CA 1
ATOM 1384 C C . ARG A 1 191 ? -4.176 6.886 -4.665 1.00 86.38 191 ARG A C 1
ATOM 1386 O O . ARG A 1 191 ? -4.791 5.846 -4.514 1.00 86.38 191 ARG A O 1
ATOM 1393 N N . GLY A 1 192 ? -3.725 7.575 -3.620 1.00 89.50 192 GLY A N 1
ATOM 1394 C CA . GLY A 1 192 ? -4.217 7.371 -2.246 1.00 89.50 192 GLY A CA 1
ATOM 1395 C C . GLY A 1 192 ? -4.706 8.650 -1.590 1.00 89.50 192 GLY A C 1
ATOM 1396 O O . GLY A 1 192 ? -5.207 8.636 -0.465 1.00 89.50 192 GLY A O 1
ATOM 1397 N N . ARG A 1 193 ? -4.512 9.790 -2.263 1.00 92.50 193 ARG A N 1
ATOM 1398 C CA . ARG A 1 193 ? -4.830 11.106 -1.718 1.00 92.50 193 ARG A CA 1
ATOM 1399 C C . ARG A 1 193 ? -6.326 11.249 -1.453 1.00 92.50 193 ARG A C 1
ATOM 1401 O O . ARG A 1 193 ? -6.680 11.895 -0.471 1.00 92.50 193 ARG A O 1
ATOM 1408 N N . GLY A 1 194 ? -7.174 10.629 -2.275 1.00 90.88 194 GLY A N 1
ATOM 1409 C CA . GLY A 1 194 ? -8.623 10.604 -2.081 1.00 90.88 194 GLY A CA 1
ATOM 1410 C C . GLY A 1 194 ? -9.032 9.882 -0.798 1.00 90.88 194 GLY A C 1
ATOM 1411 O O . GLY A 1 194 ? -9.758 10.449 0.018 1.00 90.88 194 GLY A O 1
ATOM 1412 N N . GLU A 1 195 ? -8.503 8.685 -0.537 1.00 91.44 195 GLU A N 1
ATOM 1413 C CA . GLU A 1 195 ? -8.794 7.944 0.693 1.00 91.44 195 GLU A CA 1
ATOM 1414 C C . GLU A 1 195 ? -8.234 8.616 1.943 1.00 91.44 195 GLU A C 1
ATOM 1416 O O . GLU A 1 195 ? -8.924 8.678 2.961 1.00 91.44 195 GLU A O 1
ATOM 1421 N N . ILE A 1 196 ? -7.014 9.159 1.882 1.00 95.50 196 ILE A N 1
ATOM 1422 C CA . ILE A 1 196 ? -6.447 9.919 3.003 1.00 95.50 196 ILE A CA 1
ATOM 1423 C C . ILE A 1 196 ? -7.264 11.193 3.260 1.00 95.50 196 ILE A C 1
ATOM 1425 O O . ILE A 1 196 ? -7.515 11.527 4.417 1.00 95.50 196 ILE A O 1
ATOM 1429 N N . ALA A 1 197 ? -7.748 11.872 2.217 1.00 94.88 197 ALA A N 1
ATOM 1430 C CA . ALA A 1 197 ? -8.645 13.019 2.354 1.00 94.88 197 ALA A CA 1
ATOM 1431 C C . ALA A 1 197 ? -10.004 12.623 2.950 1.00 94.88 197 ALA A C 1
ATOM 1433 O O . ALA A 1 197 ? -10.508 13.305 3.841 1.00 94.88 197 ALA A O 1
ATOM 1434 N N . ALA A 1 198 ? -10.589 11.509 2.513 1.00 92.25 198 ALA A N 1
ATOM 1435 C CA . ALA A 1 198 ? -11.843 10.998 3.059 1.00 92.25 198 ALA A CA 1
ATOM 1436 C C . ALA A 1 198 ? -11.708 10.608 4.541 1.00 92.25 198 ALA A C 1
ATOM 1438 O O . ALA A 1 198 ? -12.580 10.953 5.341 1.00 92.25 198 ALA A O 1
ATOM 1439 N N . LEU A 1 199 ? -10.592 9.978 4.924 1.00 95.06 199 LEU A N 1
ATOM 1440 C CA . LEU A 1 199 ? -10.274 9.686 6.321 1.00 95.06 199 LEU A CA 1
ATOM 1441 C C . LEU A 1 199 ? -10.073 10.977 7.133 1.00 95.06 199 LEU A C 1
ATOM 1443 O O . LEU A 1 199 ? -10.605 11.095 8.233 1.00 95.06 199 LEU A O 1
ATOM 1447 N N . ALA A 1 200 ? -9.377 11.975 6.576 1.00 96.75 200 ALA A N 1
ATOM 1448 C CA . ALA A 1 200 ? -9.197 13.283 7.210 1.00 96.75 200 ALA A CA 1
ATOM 1449 C C . ALA A 1 200 ? -10.537 13.995 7.445 1.00 96.75 200 ALA A C 1
ATOM 1451 O O . ALA A 1 200 ? -10.762 14.559 8.514 1.00 96.75 200 ALA A O 1
ATOM 1452 N N . ARG A 1 201 ? -11.453 13.933 6.472 1.00 94.12 201 ARG A N 1
ATOM 1453 C CA . ARG A 1 201 ? -12.806 14.481 6.605 1.00 94.12 201 ARG A CA 1
ATOM 1454 C C . ARG A 1 201 ? -13.580 13.801 7.726 1.00 94.12 201 ARG A C 1
ATOM 1456 O O . ARG A 1 201 ? -14.158 14.488 8.557 1.00 94.12 201 ARG A O 1
ATOM 1463 N N . GLN A 1 202 ? -13.570 12.472 7.769 1.00 92.06 202 GLN A N 1
ATOM 1464 C CA . GLN A 1 202 ? -14.222 11.724 8.842 1.00 92.06 202 GLN A CA 1
ATOM 1465 C C . GLN A 1 202 ? -13.655 12.116 10.214 1.00 92.06 202 GLN A C 1
ATOM 1467 O O . GLN A 1 202 ? -14.389 12.361 11.168 1.00 92.06 202 GLN A O 1
ATOM 1472 N N . TRP A 1 203 ? -12.332 12.227 10.313 1.00 96.06 203 TRP A N 1
ATOM 1473 C CA . TRP A 1 203 ? -11.642 12.613 11.542 1.00 96.06 203 TRP A CA 1
ATOM 1474 C C . TRP A 1 203 ? -11.852 14.075 11.937 1.00 96.06 203 TRP A C 1
ATOM 1476 O O . TRP A 1 203 ? -11.730 14.401 13.120 1.00 96.06 203 TRP A O 1
ATOM 1486 N N . ALA A 1 204 ? -12.220 14.952 11.000 1.00 95.62 204 ALA A N 1
ATOM 1487 C CA . ALA A 1 204 ? -12.575 16.332 11.308 1.00 95.62 204 ALA A CA 1
ATOM 1488 C C . ALA A 1 204 ? -13.782 16.415 12.257 1.00 95.62 204 ALA A C 1
ATOM 1490 O O . ALA A 1 204 ? -13.824 17.318 13.089 1.00 95.62 204 ALA A O 1
ATOM 1491 N N . GLY A 1 205 ? -14.688 15.426 12.242 1.00 91.31 205 GLY A N 1
ATOM 1492 C CA . GLY A 1 205 ? -15.803 15.341 13.193 1.00 91.31 205 GLY A CA 1
ATOM 1493 C C . GLY A 1 205 ? -15.363 15.444 14.661 1.00 91.31 205 GLY A C 1
ATOM 1494 O O . GLY A 1 205 ? -15.982 16.168 15.441 1.00 91.31 205 GLY A O 1
ATOM 1495 N N . ALA A 1 206 ? -14.226 14.843 15.032 1.00 93.75 206 ALA A N 1
ATOM 1496 C CA . ALA A 1 206 ? -13.699 14.907 16.401 1.00 93.75 206 ALA A CA 1
ATOM 1497 C C . ALA A 1 206 ? -13.307 16.330 16.848 1.00 93.75 206 ALA A C 1
ATOM 1499 O O . ALA A 1 206 ? -13.333 16.637 18.040 1.00 93.75 206 ALA A O 1
ATOM 1500 N N . TYR A 1 207 ? -12.952 17.208 15.906 1.00 95.12 207 TYR A N 1
ATOM 1501 C CA . TYR A 1 207 ? -12.647 18.618 16.179 1.00 95.12 207 TYR A CA 1
ATOM 1502 C C . TYR A 1 207 ? -13.907 19.470 16.339 1.00 95.12 207 TYR A C 1
ATOM 1504 O O . TYR A 1 207 ? -13.862 20.507 16.995 1.00 95.12 207 TYR A O 1
ATOM 1512 N N . HIS A 1 208 ? -15.034 18.970 15.837 1.00 91.88 208 HIS A N 1
ATOM 1513 C CA . HIS A 1 208 ? -16.364 19.561 15.967 1.00 91.88 208 HIS A CA 1
ATOM 1514 C C . HIS A 1 208 ? -17.152 18.984 17.151 1.00 91.88 208 HIS A C 1
ATOM 1516 O O . HIS A 1 208 ? -18.365 19.151 17.244 1.00 91.88 208 HIS A O 1
ATOM 1522 N N . GLY A 1 209 ? -16.474 18.263 18.053 1.00 89.62 209 GLY A N 1
ATOM 1523 C CA . GLY A 1 209 ? -17.093 17.599 19.203 1.00 89.62 209 GLY A CA 1
ATOM 1524 C C . GLY A 1 209 ? -17.971 16.400 18.836 1.00 89.62 209 GLY A C 1
ATOM 1525 O O . GLY A 1 209 ? -18.643 15.852 19.709 1.00 89.62 209 GLY A O 1
ATOM 1526 N N . GLN A 1 210 ? -17.966 15.976 17.571 1.00 88.19 210 GLN A N 1
ATOM 1527 C CA . GLN A 1 210 ? -18.706 14.805 17.127 1.00 88.19 210 GLN A CA 1
ATOM 1528 C C . GLN A 1 210 ? -17.931 13.536 17.501 1.00 88.19 210 GLN A C 1
ATOM 1530 O O . GLN A 1 210 ? -16.699 13.501 17.403 1.00 88.19 210 GLN A O 1
ATOM 1535 N N . PRO A 1 211 ? -18.624 12.469 17.926 1.00 86.31 211 PRO A N 1
ATOM 1536 C CA . PRO A 1 211 ? -17.975 11.181 18.083 1.00 86.31 211 PRO A CA 1
ATOM 1537 C C . PRO A 1 211 ? -17.492 10.679 16.712 1.00 86.31 211 PRO A C 1
ATOM 1539 O O . PRO A 1 211 ? -18.100 10.964 15.683 1.00 86.31 211 PRO A O 1
ATOM 1542 N N . ILE A 1 212 ? -16.416 9.893 16.704 1.00 92.50 212 ILE A N 1
ATOM 1543 C CA . ILE A 1 212 ? -15.944 9.158 15.521 1.00 92.50 212 ILE A CA 1
ATOM 1544 C C . ILE A 1 212 ? -15.779 7.675 15.876 1.00 92.50 212 ILE A C 1
ATOM 1546 O O . ILE A 1 212 ? -15.622 7.361 17.062 1.00 92.50 212 ILE A O 1
ATOM 1550 N N . PRO A 1 213 ? -15.809 6.748 14.899 1.00 92.94 213 PRO A N 1
ATOM 1551 C CA . PRO A 1 213 ? -15.600 5.333 15.181 1.00 92.94 213 PRO A CA 1
ATOM 1552 C C . PRO A 1 213 ? -14.255 5.073 15.869 1.00 92.94 213 PRO A C 1
ATOM 1554 O O . PRO A 1 213 ? -13.222 5.583 15.448 1.00 92.94 213 PRO A O 1
ATOM 1557 N N . GLU A 1 214 ? -14.248 4.228 16.900 1.00 95.31 214 GLU A N 1
ATOM 1558 C CA . GLU A 1 214 ? -13.032 3.892 17.664 1.00 95.31 214 GLU A CA 1
ATOM 1559 C C . GLU A 1 214 ? -12.194 2.772 17.016 1.00 95.31 214 GLU A C 1
ATOM 1561 O O . GLU A 1 214 ? -11.139 2.374 17.525 1.00 95.31 214 GLU A O 1
ATOM 1566 N N . ARG A 1 215 ? -12.678 2.218 15.902 1.00 96.69 215 ARG A N 1
ATOM 1567 C CA . ARG A 1 215 ? -12.155 1.004 15.276 1.00 96.69 215 ARG A CA 1
ATOM 1568 C C . ARG A 1 215 ? -11.907 1.242 13.794 1.00 96.69 215 ARG A C 1
ATOM 1570 O O . ARG A 1 215 ? -12.825 1.612 13.067 1.00 96.69 215 ARG A O 1
ATOM 1577 N N . LEU A 1 216 ? -10.678 0.983 13.360 1.00 97.69 216 LEU A N 1
ATOM 1578 C CA . LEU A 1 216 ? -10.218 1.181 11.988 1.00 97.69 216 LEU A CA 1
ATOM 1579 C C . LEU A 1 216 ? -9.837 -0.157 11.352 1.00 97.69 216 LEU A C 1
ATOM 1581 O O . LEU A 1 216 ? -9.056 -0.914 11.922 1.00 97.69 216 LEU A O 1
ATOM 1585 N N . VAL A 1 217 ? -10.336 -0.426 10.150 1.00 97.81 217 VAL A N 1
ATOM 1586 C CA . VAL A 1 217 ? -9.874 -1.510 9.282 1.00 97.81 217 VAL A CA 1
ATOM 1587 C C . VAL A 1 217 ? -9.159 -0.899 8.082 1.00 97.81 217 VAL A C 1
ATOM 1589 O O . VAL A 1 217 ? -9.732 -0.062 7.392 1.00 97.81 217 VAL A O 1
ATOM 1592 N N . LEU A 1 218 ? -7.933 -1.344 7.817 1.00 96.81 218 LEU A N 1
ATOM 1593 C CA . LEU A 1 218 ? -7.191 -1.064 6.587 1.00 96.81 218 LEU A CA 1
ATOM 1594 C C . LEU A 1 218 ? -7.138 -2.359 5.774 1.00 96.81 218 LEU A C 1
ATOM 1596 O O . LEU A 1 218 ? -6.433 -3.290 6.158 1.00 96.81 218 LEU A O 1
ATOM 1600 N N . SER A 1 219 ? -7.916 -2.458 4.700 1.00 95.12 219 SER A N 1
ATOM 1601 C CA . SER A 1 219 ? -8.061 -3.680 3.900 1.00 95.12 219 SER A CA 1
ATOM 1602 C C . SER A 1 219 ? -7.569 -3.468 2.475 1.00 95.12 219 SER A C 1
ATOM 1604 O O . SER A 1 219 ? -8.021 -2.558 1.780 1.00 95.12 219 SER A O 1
ATOM 1606 N N . GLY A 1 220 ? -6.682 -4.355 2.026 1.00 92.38 220 GLY A N 1
ATOM 1607 C CA . GLY A 1 220 ? -6.233 -4.394 0.643 1.00 92.38 220 GLY A CA 1
ATOM 1608 C C . GLY A 1 220 ? -5.126 -5.411 0.395 1.00 92.38 220 GLY A C 1
ATOM 1609 O O . GLY A 1 220 ? -4.816 -6.250 1.247 1.00 92.38 220 GLY A O 1
ATOM 1610 N N . HIS A 1 221 ? -4.507 -5.341 -0.783 1.00 88.31 221 HIS A N 1
ATOM 1611 C CA . HIS A 1 221 ? -3.225 -6.006 -0.987 1.00 88.31 221 HIS A CA 1
ATOM 1612 C C . HIS A 1 221 ? -2.146 -5.247 -0.225 1.00 88.31 221 HIS A C 1
ATOM 1614 O O . HIS A 1 221 ? -2.312 -4.072 0.082 1.00 88.31 221 HIS A O 1
ATOM 1620 N N . GLY A 1 222 ? -1.063 -5.919 0.150 1.00 87.31 222 GLY A N 1
ATOM 1621 C CA . GLY A 1 222 ? 0.007 -5.231 0.851 1.00 87.31 222 GLY A CA 1
ATOM 1622 C C . GLY A 1 222 ? 1.285 -6.029 0.960 1.00 87.31 222 GLY A C 1
ATOM 1623 O O . GLY A 1 222 ? 1.295 -7.248 0.787 1.00 87.31 222 GLY A O 1
ATOM 1624 N N . ASP A 1 223 ? 2.361 -5.318 1.255 1.00 84.00 223 ASP A N 1
ATOM 1625 C CA . ASP A 1 223 ? 3.720 -5.847 1.396 1.00 84.00 223 ASP A CA 1
ATOM 1626 C C . ASP A 1 223 ? 4.331 -5.569 2.782 1.00 84.00 223 ASP A C 1
ATOM 1628 O O . ASP A 1 223 ? 5.454 -5.997 3.064 1.00 84.00 223 ASP A O 1
ATOM 1632 N N . GLY A 1 224 ? 3.563 -4.914 3.656 1.00 85.00 224 GLY A N 1
ATOM 1633 C CA . GLY A 1 224 ? 3.961 -4.482 4.992 1.00 85.00 224 GLY A CA 1
ATOM 1634 C C . GLY A 1 224 ? 4.234 -2.986 5.118 1.00 85.00 224 GLY A C 1
ATOM 1635 O O . GLY A 1 224 ? 4.242 -2.482 6.240 1.00 85.00 224 GLY A O 1
ATOM 1636 N N . GLU A 1 225 ? 4.411 -2.283 4.000 1.00 86.69 225 GLU A N 1
ATOM 1637 C CA . GLU A 1 225 ? 4.563 -0.826 3.971 1.00 86.69 225 GLU A CA 1
ATOM 1638 C C . GLU A 1 225 ? 3.375 -0.136 3.313 1.00 86.69 225 GLU A C 1
ATOM 1640 O O . GLU A 1 225 ? 3.007 0.975 3.702 1.00 86.69 225 GLU A O 1
ATOM 1645 N N . VAL A 1 226 ? 2.762 -0.790 2.331 1.00 89.88 226 VAL A N 1
ATOM 1646 C CA . VAL A 1 226 ? 1.670 -0.229 1.544 1.00 89.88 226 VAL A CA 1
ATOM 1647 C C . VAL A 1 226 ? 0.452 -1.140 1.600 1.00 89.88 226 VAL A C 1
ATOM 1649 O O . VAL A 1 226 ? 0.578 -2.363 1.531 1.00 89.88 226 VAL A O 1
ATOM 1652 N N . VAL A 1 227 ? -0.728 -0.529 1.686 1.00 86.00 227 VAL A N 1
ATOM 1653 C CA . VAL A 1 227 ? -2.019 -1.141 1.376 1.00 86.00 227 VAL A CA 1
ATOM 1654 C C . VAL A 1 227 ? -2.466 -0.604 0.010 1.00 86.00 227 VAL A C 1
ATOM 1656 O O . VAL A 1 227 ? -2.586 0.607 -0.160 1.00 86.00 227 VAL A O 1
ATOM 1659 N N . PHE A 1 228 ? -2.661 -1.466 -0.987 1.00 80.50 228 PHE A N 1
ATOM 1660 C CA . PHE A 1 228 ? -2.872 -1.048 -2.382 1.00 80.50 228 PHE A CA 1
ATOM 1661 C C . PHE A 1 228 ? -3.873 -1.919 -3.160 1.00 80.50 228 PHE A C 1
ATOM 1663 O O . PHE A 1 228 ? -4.231 -3.022 -2.728 1.00 80.50 228 PHE A O 1
ATOM 1670 N N . GLU A 1 229 ? -4.279 -1.421 -4.333 1.00 75.94 229 GLU A N 1
ATOM 1671 C CA . GLU A 1 229 ? -4.952 -2.166 -5.402 1.00 75.94 229 GLU A CA 1
ATOM 1672 C C . GLU A 1 229 ? -4.006 -2.487 -6.568 1.00 75.94 229 GLU A C 1
ATOM 1674 O O . GLU A 1 229 ? -3.069 -1.748 -6.862 1.00 75.94 229 GLU A O 1
ATOM 1679 N N . THR A 1 230 ? -4.338 -3.528 -7.332 1.00 64.00 230 THR A N 1
ATOM 1680 C CA . THR A 1 230 ? -3.711 -3.891 -8.617 1.00 64.00 230 THR A CA 1
ATOM 1681 C C . THR A 1 230 ? -3.872 -2.822 -9.719 1.00 64.00 230 THR A C 1
ATOM 1683 O O . THR A 1 230 ? -3.249 -2.913 -10.771 1.00 64.00 230 THR A O 1
ATOM 1686 N N . ASN A 1 231 ? -4.716 -1.798 -9.535 1.00 66.00 231 ASN A N 1
ATOM 1687 C CA . ASN A 1 231 ? -4.931 -0.749 -10.546 1.00 66.00 231 ASN A CA 1
ATOM 1688 C C . ASN A 1 231 ? -4.215 0.568 -10.235 1.00 66.00 231 ASN A C 1
ATOM 1690 O O . ASN A 1 231 ? -4.267 1.507 -11.038 1.00 66.00 231 ASN A O 1
ATOM 1694 N N . GLY A 1 232 ? -3.488 0.626 -9.118 1.00 70.44 232 GLY A N 1
ATOM 1695 C CA . GLY A 1 232 ? -2.697 1.786 -8.745 1.00 70.44 232 GLY A CA 1
ATOM 1696 C C . GLY A 1 232 ? -3.115 2.501 -7.480 1.00 70.44 232 GLY A C 1
ATOM 1697 O O . GLY A 1 232 ? -2.336 3.347 -7.045 1.00 70.44 232 GLY A O 1
ATOM 1698 N N . ASP A 1 233 ? -4.296 2.212 -6.932 1.00 79.69 233 ASP A N 1
ATOM 1699 C CA . ASP A 1 233 ? -4.722 2.811 -5.668 1.00 79.69 233 ASP A CA 1
ATOM 1700 C C . ASP A 1 233 ? -3.742 2.402 -4.581 1.00 79.69 233 ASP A C 1
ATOM 1702 O O . ASP A 1 233 ? -3.359 1.233 -4.479 1.00 79.69 233 ASP A O 1
ATOM 1706 N N . ARG A 1 234 ? -3.263 3.375 -3.812 1.00 86.25 234 ARG A N 1
ATOM 1707 C CA . ARG A 1 234 ? -2.116 3.169 -2.933 1.00 86.25 234 ARG A CA 1
ATOM 1708 C C . ARG A 1 234 ? -2.183 4.054 -1.709 1.00 86.25 234 ARG A C 1
ATOM 1710 O O . ARG A 1 234 ? -1.969 5.259 -1.792 1.00 86.25 234 ARG A O 1
ATOM 1717 N N . ILE A 1 235 ? -2.304 3.408 -0.560 1.00 90.50 235 ILE A N 1
ATOM 1718 C CA . ILE A 1 235 ? -2.195 4.031 0.752 1.00 90.50 235 ILE A CA 1
ATOM 1719 C C . ILE A 1 235 ? -0.972 3.448 1.449 1.00 90.50 235 ILE A C 1
ATOM 1721 O O . ILE A 1 235 ? -0.945 2.266 1.796 1.00 90.50 235 ILE A O 1
ATOM 1725 N N . ALA A 1 236 ? 0.062 4.257 1.677 1.00 92.38 236 ALA A N 1
ATOM 1726 C CA . ALA A 1 236 ? 1.154 3.810 2.525 1.00 92.38 236 ALA A CA 1
ATOM 1727 C C . ALA A 1 236 ? 0.699 3.803 3.990 1.00 92.38 236 ALA A C 1
ATOM 1729 O O . ALA A 1 236 ? -0.023 4.691 4.447 1.00 92.38 236 ALA A O 1
ATOM 1730 N N . ARG A 1 237 ? 1.198 2.846 4.775 1.00 94.44 237 ARG A N 1
ATOM 1731 C CA . ARG A 1 237 ? 1.077 2.862 6.240 1.00 94.44 237 ARG A CA 1
ATOM 1732 C C . ARG A 1 237 ? 1.546 4.205 6.803 1.00 94.44 237 ARG A C 1
ATOM 1734 O O . ARG A 1 237 ? 0.899 4.763 7.684 1.00 94.44 237 ARG A O 1
ATOM 1741 N N . ALA A 1 238 ? 2.642 4.734 6.260 1.00 95.75 238 ALA A N 1
ATOM 1742 C CA . ALA A 1 238 ? 3.184 6.033 6.637 1.00 95.75 238 ALA A CA 1
ATOM 1743 C C . ALA A 1 238 ? 2.177 7.181 6.450 1.00 95.75 238 ALA A C 1
ATOM 1745 O O . ALA A 1 238 ? 2.136 8.057 7.308 1.00 95.75 238 ALA A O 1
ATOM 1746 N N . ASP A 1 239 ? 1.332 7.149 5.414 1.00 96.44 239 ASP A N 1
ATOM 1747 C CA . ASP A 1 239 ? 0.331 8.193 5.158 1.00 96.44 239 ASP A CA 1
ATOM 1748 C C . ASP A 1 239 ? -0.735 8.213 6.265 1.00 96.44 239 ASP A C 1
ATOM 1750 O O . ASP A 1 239 ? -1.062 9.270 6.805 1.00 96.44 239 ASP A O 1
ATOM 1754 N N . VAL A 1 240 ? -1.215 7.035 6.684 1.00 97.38 240 VAL A N 1
ATOM 1755 C CA . VAL A 1 240 ? -2.192 6.897 7.782 1.00 97.38 240 VAL A CA 1
ATOM 1756 C C . VAL A 1 240 ? -1.593 7.355 9.115 1.00 97.38 240 VAL A C 1
ATOM 1758 O O . VAL A 1 240 ? -2.238 8.080 9.875 1.00 97.38 240 VAL A O 1
ATOM 1761 N N . LEU A 1 241 ? -0.347 6.965 9.403 1.00 98.06 241 LEU A N 1
ATOM 1762 C CA . LEU A 1 241 ? 0.353 7.384 10.621 1.00 98.06 241 LEU A CA 1
ATOM 1763 C C . LEU A 1 241 ? 0.651 8.890 10.618 1.00 98.06 241 LEU A C 1
ATOM 1765 O O . LEU A 1 241 ? 0.548 9.539 11.659 1.00 98.06 241 LEU A O 1
ATOM 1769 N N . ALA A 1 242 ? 1.015 9.458 9.468 1.00 98.38 242 ALA A N 1
ATOM 1770 C CA . ALA A 1 242 ? 1.250 10.889 9.317 1.00 98.38 242 ALA A CA 1
ATOM 1771 C C . ALA A 1 242 ? -0.049 11.683 9.498 1.00 98.38 242 ALA A C 1
ATOM 1773 O O . ALA A 1 242 ? -0.048 12.683 10.216 1.00 98.38 242 ALA A O 1
ATOM 1774 N N . LEU A 1 243 ? -1.171 11.201 8.949 1.00 98.56 243 LEU A N 1
ATOM 1775 C CA . LEU A 1 243 ? -2.481 11.808 9.172 1.00 98.56 243 LEU A CA 1
ATOM 1776 C C . LEU A 1 243 ? -2.864 11.792 10.657 1.00 98.56 243 LEU A C 1
ATOM 1778 O O . LEU A 1 243 ? -3.343 12.794 11.179 1.00 98.56 243 LEU A O 1
ATOM 1782 N N . ALA A 1 244 ? -2.618 10.684 11.359 1.00 98.50 244 ALA A N 1
ATOM 1783 C CA . ALA A 1 244 ? -2.925 10.571 12.785 1.00 98.50 244 ALA A CA 1
ATOM 1784 C C . ALA A 1 244 ? -2.124 11.571 13.631 1.00 98.50 244 ALA A C 1
ATOM 1786 O O . ALA A 1 244 ? -2.676 12.212 14.525 1.00 98.50 244 ALA A O 1
ATOM 1787 N N . ARG A 1 245 ? -0.844 11.774 13.292 1.00 98.50 245 ARG A N 1
ATOM 1788 C CA . ARG A 1 245 ? 0.000 12.805 13.916 1.00 98.50 245 ARG A CA 1
ATOM 1789 C C . ARG A 1 245 ? -0.453 14.225 13.574 1.00 98.50 245 ARG A C 1
ATOM 1791 O O . ARG A 1 245 ? -0.368 15.093 14.435 1.00 98.50 245 ARG A O 1
ATOM 1798 N N . ALA A 1 246 ? -0.945 14.457 12.356 1.00 98.62 246 ALA A N 1
ATOM 1799 C CA . ALA A 1 246 ? -1.507 15.744 11.948 1.00 98.62 246 ALA A CA 1
ATOM 1800 C C . ALA A 1 246 ? -2.855 16.038 12.631 1.00 98.62 246 ALA A C 1
ATOM 1802 O O . ALA A 1 246 ? -3.173 17.197 12.881 1.00 98.62 246 ALA A O 1
ATOM 1803 N N . MET A 1 247 ? -3.629 15.000 12.974 1.00 98.50 247 MET A N 1
ATOM 1804 C CA . MET A 1 247 ? -4.961 15.097 13.585 1.00 98.50 247 MET A CA 1
ATOM 1805 C C . MET A 1 247 ? -5.027 14.443 14.982 1.00 98.50 247 MET A C 1
ATOM 1807 O O . MET A 1 247 ? -5.845 13.543 15.208 1.00 98.50 247 MET A O 1
ATOM 1811 N N . PRO A 1 248 ? -4.223 14.891 15.969 1.00 98.06 248 PRO A N 1
ATOM 1812 C CA . PRO A 1 248 ? -4.131 14.239 17.280 1.00 98.06 248 PRO A CA 1
ATOM 1813 C C . PRO A 1 248 ? -5.462 14.229 18.051 1.00 98.06 248 PRO A C 1
ATOM 1815 O O . PRO A 1 248 ? -5.718 13.328 18.854 1.00 98.06 248 PRO A O 1
ATOM 1818 N N . GLY A 1 249 ? -6.331 15.213 17.789 1.00 97.00 249 GLY A N 1
ATOM 1819 C CA . GLY A 1 249 ? -7.675 15.297 18.353 1.00 97.00 249 GLY A CA 1
ATOM 1820 C C . GLY A 1 249 ? -8.571 14.138 17.922 1.00 97.00 249 GLY A C 1
ATOM 1821 O O . GLY A 1 249 ? -9.345 13.666 18.742 1.00 97.00 249 GLY A O 1
ATOM 1822 N N . ALA A 1 250 ? -8.410 13.631 16.699 1.00 97.00 250 ALA A N 1
ATOM 1823 C CA . ALA A 1 250 ? -9.101 12.441 16.210 1.00 97.00 250 ALA A CA 1
ATOM 1824 C C . ALA A 1 250 ? -8.356 11.155 16.588 1.00 97.00 250 ALA A C 1
ATOM 1826 O O . ALA A 1 250 ? -8.962 10.198 17.066 1.00 97.00 250 ALA A O 1
ATOM 1827 N N . ALA A 1 251 ? -7.025 11.142 16.456 1.00 97.94 251 ALA A N 1
ATOM 1828 C CA . ALA A 1 251 ? -6.201 9.961 16.709 1.00 97.94 251 ALA A CA 1
ATOM 1829 C C . ALA A 1 251 ? -6.364 9.395 18.132 1.00 97.94 251 ALA A C 1
ATOM 1831 O O . ALA A 1 251 ? -6.306 8.181 18.333 1.00 97.94 251 ALA A O 1
ATOM 1832 N N . LYS A 1 252 ? -6.634 10.248 19.130 1.00 96.94 252 LYS A N 1
ATOM 1833 C CA . LYS A 1 252 ? -6.929 9.810 20.505 1.00 96.94 252 LYS A CA 1
ATOM 1834 C C . LYS A 1 252 ? -8.247 9.030 20.653 1.00 96.94 252 LYS A C 1
ATOM 1836 O O . LYS A 1 252 ? -8.468 8.459 21.717 1.00 96.94 252 LYS A O 1
ATOM 1841 N N . HIS A 1 253 ? -9.138 9.023 19.666 1.00 95.38 253 HIS A N 1
ATOM 1842 C CA . HIS A 1 253 ? -10.378 8.243 19.733 1.00 95.38 253 HIS A CA 1
ATOM 1843 C C . HIS A 1 253 ? -10.185 6.801 19.257 1.00 95.38 253 HIS A C 1
ATOM 1845 O O . HIS A 1 253 ? -10.929 5.924 19.686 1.00 95.38 253 HIS A O 1
ATOM 1851 N N . LEU A 1 254 ? -9.166 6.514 18.438 1.00 96.44 254 LEU A N 1
ATOM 1852 C CA . LEU A 1 254 ? -8.930 5.146 17.987 1.00 96.44 254 LEU A CA 1
ATOM 1853 C C . LEU A 1 254 ? -8.408 4.250 19.114 1.00 96.44 254 LEU A C 1
ATOM 1855 O O . LEU A 1 254 ? -7.442 4.563 19.814 1.00 96.44 254 LEU A O 1
ATOM 1859 N N . ARG A 1 255 ? -9.059 3.094 19.251 1.00 96.06 255 ARG A N 1
ATOM 1860 C CA . ARG A 1 255 ? -8.769 2.041 20.229 1.00 96.06 255 ARG A CA 1
ATOM 1861 C C . ARG A 1 255 ? -8.273 0.766 19.568 1.00 96.06 255 ARG A C 1
ATOM 1863 O O . ARG A 1 255 ? -7.425 0.090 20.148 1.00 96.06 255 ARG A O 1
ATOM 1870 N N . HIS A 1 256 ? -8.728 0.459 18.355 1.00 97.19 256 HIS A N 1
ATOM 1871 C CA . HIS A 1 256 ? -8.336 -0.766 17.663 1.00 97.19 256 HIS A CA 1
ATOM 1872 C C . HIS A 1 256 ? -8.083 -0.530 16.177 1.00 97.19 256 HIS A C 1
ATOM 1874 O O . HIS A 1 256 ? -8.877 0.117 15.496 1.00 97.19 256 HIS A O 1
ATOM 1880 N N . VAL A 1 257 ? -7.004 -1.121 15.668 1.00 98.06 257 VAL A N 1
ATOM 1881 C CA . VAL A 1 257 ? -6.693 -1.158 14.236 1.00 98.06 257 VAL A CA 1
ATOM 1882 C C . VAL A 1 257 ? -6.635 -2.613 13.780 1.00 98.06 257 VAL A C 1
ATOM 1884 O O . VAL A 1 257 ? -6.000 -3.445 14.426 1.00 98.06 257 VAL A O 1
ATOM 1887 N N . HIS A 1 258 ? -7.276 -2.926 12.659 1.00 98.12 258 HIS A N 1
ATOM 1888 C CA . HIS A 1 258 ? -7.121 -4.185 11.936 1.00 98.12 258 HIS A CA 1
ATOM 1889 C C . HIS A 1 258 ? -6.525 -3.911 10.562 1.00 98.12 258 HIS A C 1
ATOM 1891 O O . HIS A 1 258 ? -7.187 -3.368 9.683 1.00 98.12 258 HIS A O 1
ATOM 1897 N N . VAL A 1 259 ? -5.283 -4.332 10.351 1.00 97.62 259 VAL A N 1
ATOM 1898 C CA . VAL A 1 259 ? -4.634 -4.268 9.044 1.00 97.62 259 VAL A CA 1
ATOM 1899 C C . VAL A 1 259 ? -4.858 -5.589 8.309 1.00 97.62 259 VAL A C 1
ATOM 1901 O O . VAL A 1 259 ? -4.140 -6.575 8.492 1.00 97.62 259 VAL A O 1
ATOM 1904 N N . ALA A 1 260 ? -5.901 -5.619 7.483 1.00 96.44 260 ALA A N 1
ATOM 1905 C CA . ALA A 1 260 ? -6.267 -6.717 6.598 1.00 96.44 260 ALA A CA 1
ATOM 1906 C C . ALA A 1 260 ? -5.448 -6.702 5.297 1.00 96.44 260 ALA A C 1
ATOM 1908 O O . ALA A 1 260 ? -5.997 -6.676 4.200 1.00 96.44 260 ALA A O 1
ATOM 1909 N N . ALA A 1 261 ? -4.121 -6.737 5.444 1.00 94.56 261 ALA A N 1
ATOM 1910 C CA . ALA A 1 261 ? -3.158 -6.782 4.349 1.00 94.56 261 ALA A CA 1
ATOM 1911 C C . ALA A 1 261 ? -1.945 -7.645 4.733 1.00 94.56 261 ALA A C 1
ATOM 1913 O O . ALA A 1 261 ? -1.617 -7.799 5.915 1.00 94.56 261 ALA A O 1
ATOM 1914 N N . CYS A 1 262 ? -1.285 -8.254 3.743 1.00 92.38 262 CYS A N 1
ATOM 1915 C CA . CYS A 1 262 ? -0.164 -9.158 4.005 1.00 92.38 262 CYS A CA 1
ATOM 1916 C C . CYS A 1 262 ? 0.990 -8.418 4.696 1.00 92.38 262 CYS A C 1
ATOM 1918 O O . CYS A 1 262 ? 1.236 -7.242 4.439 1.00 92.38 262 CYS A O 1
ATOM 1920 N N . GLN A 1 263 ? 1.717 -9.139 5.548 1.00 90.88 263 GLN A N 1
ATOM 1921 C CA . GLN A 1 263 ? 2.976 -8.722 6.170 1.00 90.88 263 GLN A CA 1
ATOM 1922 C C . GLN A 1 263 ? 2.898 -7.483 7.088 1.00 90.88 263 GLN A C 1
ATOM 1924 O O . GLN A 1 263 ? 3.934 -6.980 7.505 1.00 90.88 263 GLN A O 1
ATOM 1929 N N . HIS A 1 264 ? 1.717 -6.986 7.451 1.00 94.25 264 HIS A N 1
ATOM 1930 C CA . HIS A 1 264 ? 1.579 -5.834 8.355 1.00 94.25 264 HIS A CA 1
ATOM 1931 C C . HIS A 1 264 ? 1.577 -6.207 9.846 1.00 94.25 264 HIS A C 1
ATOM 1933 O O . HIS A 1 264 ? 1.539 -5.328 10.699 1.00 94.25 264 HIS A O 1
ATOM 1939 N N . GLY A 1 265 ? 1.586 -7.503 10.168 1.00 94.81 265 GLY A N 1
ATOM 1940 C CA . GLY A 1 265 ? 1.460 -7.995 11.540 1.00 94.81 265 GLY A CA 1
ATOM 1941 C C . GLY A 1 265 ? 2.759 -8.091 12.333 1.00 94.81 265 GLY A C 1
ATOM 1942 O O . GLY A 1 265 ? 2.675 -8.394 13.513 1.00 94.81 265 GLY A O 1
ATOM 1943 N N . TYR A 1 266 ? 3.936 -7.873 11.737 1.00 92.56 266 TYR A N 1
ATOM 1944 C CA . TYR A 1 266 ? 5.202 -7.933 12.483 1.00 92.56 266 TYR A CA 1
ATOM 1945 C C . TYR A 1 266 ? 5.296 -6.813 13.526 1.00 92.56 266 TYR A C 1
ATOM 1947 O O . TYR A 1 266 ? 4.779 -5.713 13.315 1.00 92.56 266 TYR A O 1
ATOM 1955 N N . GLU A 1 267 ? 5.982 -7.076 14.635 1.00 92.00 267 GLU A N 1
ATOM 1956 C CA . GLU A 1 267 ? 6.128 -6.131 15.747 1.00 92.00 267 GLU A CA 1
ATOM 1957 C C . GLU A 1 267 ? 6.650 -4.746 15.306 1.00 92.00 267 GLU A C 1
ATOM 1959 O O . GLU A 1 267 ? 5.905 -3.779 15.499 1.00 92.00 267 GLU A O 1
ATOM 1964 N N . PRO A 1 268 ? 7.761 -4.616 14.543 1.00 90.75 268 PRO A N 1
ATOM 1965 C CA . PRO A 1 268 ? 8.248 -3.305 14.073 1.00 90.75 268 PRO A CA 1
ATOM 1966 C C . PRO A 1 268 ? 7.268 -2.576 13.152 1.00 90.75 268 PRO A C 1
ATOM 1968 O O . PRO A 1 268 ? 7.368 -1.372 12.907 1.00 90.75 268 PRO A O 1
ATOM 1971 N N . ARG A 1 269 ? 6.311 -3.315 12.578 1.00 92.19 269 ARG A N 1
ATOM 1972 C CA . ARG A 1 269 ? 5.291 -2.754 11.693 1.00 92.19 269 ARG A CA 1
ATOM 1973 C C . ARG A 1 269 ? 4.051 -2.274 12.438 1.00 92.19 269 ARG A C 1
ATOM 1975 O O . ARG A 1 269 ? 3.364 -1.369 11.955 1.00 92.19 269 ARG A O 1
ATOM 1982 N N . THR A 1 270 ? 3.789 -2.845 13.606 1.00 94.88 270 THR A N 1
ATOM 1983 C CA . THR A 1 270 ? 2.630 -2.530 14.446 1.00 94.88 270 THR A CA 1
ATOM 1984 C C . THR A 1 270 ? 2.956 -1.495 15.523 1.00 94.88 270 THR A C 1
ATOM 1986 O O . THR A 1 270 ? 2.091 -0.682 15.834 1.00 94.88 270 THR A O 1
ATOM 1989 N N . GLU A 1 271 ? 4.194 -1.446 16.022 1.00 94.44 271 GLU A N 1
ATOM 1990 C CA . GLU A 1 271 ? 4.629 -0.496 17.056 1.00 94.44 271 GLU A CA 1
ATOM 1991 C C . GLU A 1 271 ? 4.374 0.983 16.694 1.00 94.44 271 GLU A C 1
ATOM 1993 O O . GLU A 1 271 ? 3.736 1.676 17.493 1.00 94.44 271 GLU A O 1
ATOM 1998 N N . PRO A 1 272 ? 4.678 1.468 15.467 1.00 96.06 272 PRO A N 1
ATOM 1999 C CA . PRO A 1 272 ? 4.451 2.872 15.112 1.00 96.06 272 PRO A CA 1
ATOM 2000 C C . PRO A 1 272 ? 2.986 3.332 15.176 1.00 96.06 272 PRO A C 1
ATOM 2002 O O . PRO A 1 272 ? 2.720 4.536 15.217 1.00 96.06 272 PRO A O 1
ATOM 2005 N N . TYR A 1 273 ? 2.018 2.404 15.180 1.00 97.62 273 TYR A N 1
ATOM 2006 C CA . TYR A 1 273 ? 0.615 2.751 15.408 1.00 97.62 273 TYR A CA 1
ATOM 2007 C C . TYR A 1 273 ? 0.381 3.223 16.846 1.00 97.62 273 TYR A C 1
ATOM 2009 O O . TYR A 1 273 ? -0.415 4.134 17.054 1.00 97.62 273 TYR A O 1
ATOM 2017 N N . PHE A 1 274 ? 1.065 2.662 17.845 1.00 97.12 274 PHE A N 1
ATOM 2018 C CA . PHE A 1 274 ? 0.908 3.106 19.232 1.00 97.12 274 PHE A CA 1
ATOM 2019 C C . PHE A 1 274 ? 1.483 4.507 19.465 1.00 97.12 274 PHE A C 1
ATOM 2021 O O . PHE A 1 274 ? 0.946 5.244 20.295 1.00 97.12 274 PHE A O 1
ATOM 2028 N N . ASP A 1 275 ? 2.492 4.908 18.695 1.00 96.31 275 ASP A N 1
ATOM 2029 C CA . ASP A 1 275 ? 3.008 6.281 18.718 1.00 96.31 275 ASP A CA 1
ATOM 2030 C C . ASP A 1 275 ? 2.037 7.268 18.068 1.00 96.31 275 ASP A C 1
ATOM 2032 O O . ASP A 1 275 ? 1.851 8.385 18.546 1.00 96.31 275 ASP A O 1
ATOM 2036 N N . ALA A 1 276 ? 1.422 6.868 16.953 1.00 97.88 276 ALA A N 1
ATOM 2037 C CA . ALA A 1 276 ? 0.516 7.725 16.195 1.00 97.88 276 ALA A CA 1
ATOM 2038 C C . ALA A 1 276 ? -0.877 7.842 16.841 1.00 97.88 276 ALA A C 1
ATOM 2040 O O . ALA A 1 276 ? -1.528 8.880 16.733 1.00 97.88 276 ALA A O 1
ATOM 2041 N N . PHE A 1 277 ? -1.329 6.792 17.529 1.00 97.88 277 PHE A N 1
ATOM 2042 C CA . PHE A 1 277 ? -2.644 6.696 18.157 1.00 97.88 277 PHE A CA 1
ATOM 2043 C C . PHE A 1 277 ? -2.483 6.507 19.676 1.00 97.88 277 PHE A C 1
ATOM 2045 O O . PHE A 1 277 ? -2.396 5.373 20.162 1.00 97.88 277 PHE A O 1
ATOM 2052 N N . PRO A 1 278 ? -2.472 7.595 20.472 1.00 96.38 278 PRO A N 1
ATOM 2053 C CA . PRO A 1 278 ? -2.057 7.556 21.883 1.00 96.38 278 PRO A CA 1
ATOM 2054 C C . PRO A 1 278 ? -2.951 6.678 22.769 1.00 96.38 278 PRO A C 1
ATOM 2056 O O . PRO A 1 278 ? -2.540 6.201 23.822 1.00 96.38 278 PRO A O 1
ATOM 2059 N N . ASN A 1 279 ? -4.180 6.437 22.322 1.00 96.06 279 ASN A N 1
ATOM 2060 C CA . ASN A 1 279 ? -5.216 5.706 23.038 1.00 96.06 279 ASN A CA 1
ATOM 2061 C C . ASN A 1 279 ? -5.479 4.304 22.473 1.00 96.06 279 ASN A C 1
ATOM 2063 O O . ASN A 1 279 ? -6.374 3.605 22.967 1.00 96.06 279 ASN A O 1
ATOM 2067 N N . LEU A 1 280 ? -4.682 3.900 21.478 1.00 96.81 280 LEU A N 1
ATOM 2068 C CA . LEU A 1 280 ? -4.754 2.601 20.833 1.00 96.81 280 LEU A CA 1
ATOM 2069 C C . LEU A 1 280 ? -4.431 1.486 21.822 1.00 96.81 280 LEU A C 1
ATOM 2071 O O . LEU A 1 280 ? -3.435 1.545 22.546 1.00 96.81 280 LEU A O 1
ATOM 2075 N N . ARG A 1 281 ? -5.284 0.467 21.829 1.00 95.69 281 ARG A N 1
ATOM 2076 C CA . ARG A 1 281 ? -5.211 -0.709 22.696 1.00 95.69 281 ARG A CA 1
ATOM 2077 C C . ARG A 1 281 ? -4.642 -1.910 21.959 1.00 95.69 281 ARG A C 1
ATOM 2079 O O . ARG A 1 281 ? -3.837 -2.625 22.541 1.00 95.69 281 ARG A O 1
ATOM 2086 N N . SER A 1 282 ? -5.022 -2.116 20.695 1.00 96.75 282 SER A N 1
ATOM 2087 C CA . SER A 1 282 ? -4.526 -3.248 19.907 1.00 96.75 282 SER A CA 1
ATOM 2088 C C . SER A 1 282 ? -4.375 -2.950 18.417 1.00 96.75 282 SER A C 1
ATOM 2090 O O . SER A 1 282 ? -5.219 -2.276 17.820 1.00 96.75 282 SER A O 1
ATOM 2092 N N . VAL A 1 283 ? -3.392 -3.598 17.801 1.00 97.94 283 VAL A N 1
ATOM 2093 C CA . VAL A 1 283 ? -3.260 -3.756 16.352 1.00 97.94 283 VAL A CA 1
ATOM 2094 C C . VAL A 1 283 ? -3.376 -5.237 16.016 1.00 97.94 283 VAL A C 1
ATOM 2096 O O . VAL A 1 283 ? -2.594 -6.047 16.501 1.00 97.94 283 VAL A O 1
ATOM 2099 N N . TRP A 1 284 ? -4.343 -5.596 15.177 1.00 98.06 284 TRP A N 1
ATOM 2100 C CA . TRP A 1 284 ? -4.446 -6.918 14.564 1.00 98.06 284 TRP A CA 1
ATOM 2101 C C . TRP A 1 284 ? -3.872 -6.855 13.152 1.00 98.06 284 TRP A C 1
ATOM 2103 O O . TRP A 1 284 ? -4.297 -6.024 12.350 1.00 98.06 284 TRP A O 1
ATOM 2113 N N . GLY A 1 285 ? -2.972 -7.767 12.801 1.00 97.50 285 GLY A N 1
ATOM 2114 C CA . GLY A 1 285 ? -2.393 -7.858 11.463 1.00 97.50 285 GLY A CA 1
ATOM 2115 C C . GLY A 1 285 ? -2.021 -9.284 11.072 1.00 97.50 285 GLY A C 1
ATOM 2116 O O . GLY A 1 285 ? -2.457 -10.260 11.686 1.00 97.50 285 GLY A O 1
ATOM 2117 N N . TYR A 1 286 ? -1.212 -9.396 10.018 1.00 96.38 286 TYR A N 1
ATOM 2118 C CA . TYR A 1 286 ? -0.732 -10.678 9.508 1.00 96.38 286 TYR A CA 1
ATOM 2119 C C . TYR A 1 286 ? 0.785 -10.666 9.303 1.00 96.38 286 TYR A C 1
ATOM 2121 O O . TYR A 1 286 ? 1.296 -9.876 8.510 1.00 96.38 286 TYR A O 1
ATOM 2129 N N . ALA A 1 287 ? 1.505 -11.546 9.993 1.00 93.44 287 ALA A N 1
ATOM 2130 C CA . ALA A 1 287 ? 2.919 -11.831 9.759 1.00 93.44 287 ALA A CA 1
ATOM 2131 C C . ALA A 1 287 ? 3.025 -12.940 8.698 1.00 93.44 287 ALA A C 1
ATOM 2133 O O . ALA A 1 287 ? 3.113 -14.129 8.998 1.00 93.44 287 ALA A O 1
ATOM 2134 N N . GLY A 1 288 ? 2.885 -12.545 7.431 1.00 89.56 288 GLY A N 1
ATOM 2135 C CA . GLY A 1 288 ? 2.740 -13.459 6.299 1.00 89.56 288 GLY A CA 1
ATOM 2136 C C . GLY A 1 288 ? 1.581 -13.071 5.384 1.00 89.56 288 GLY A C 1
ATOM 2137 O O . GLY A 1 288 ? 1.211 -11.901 5.270 1.00 89.56 288 GLY A O 1
ATOM 2138 N N . PHE A 1 289 ? 0.985 -14.063 4.725 1.00 89.25 289 PHE A N 1
ATOM 2139 C CA . PHE A 1 289 ? -0.169 -13.849 3.852 1.00 89.25 289 PHE A CA 1
ATOM 2140 C C . PHE A 1 289 ? -1.452 -13.589 4.648 1.00 89.25 289 PHE A C 1
ATOM 2142 O O . PHE A 1 289 ? -1.899 -14.452 5.411 1.00 89.25 289 PHE A O 1
ATOM 2149 N N . ALA A 1 290 ? -2.088 -12.445 4.391 1.00 93.19 290 ALA A N 1
ATOM 2150 C CA . ALA A 1 290 ? -3.443 -12.177 4.849 1.00 93.19 290 ALA A CA 1
ATOM 2151 C C . ALA A 1 290 ? -4.455 -13.104 4.139 1.00 93.19 290 ALA A C 1
ATOM 2153 O O . ALA A 1 290 ? -4.234 -13.530 2.998 1.00 93.19 290 ALA A O 1
ATOM 2154 N N . PRO A 1 291 ? -5.561 -13.478 4.804 1.00 93.94 291 PRO A N 1
ATOM 2155 C CA . PRO A 1 291 ? -6.654 -14.192 4.166 1.00 93.94 291 PRO A CA 1
ATOM 2156 C C . PRO A 1 291 ? -7.407 -13.280 3.191 1.00 93.94 291 PRO A C 1
ATOM 2158 O O . PRO A 1 291 ? -7.352 -12.062 3.292 1.00 93.94 291 PRO A O 1
ATOM 2161 N N . SER A 1 292 ? -8.193 -13.887 2.305 1.00 91.19 292 SER A N 1
ATOM 2162 C CA . SER A 1 292 ? -9.141 -13.189 1.434 1.00 91.19 292 SER A CA 1
ATOM 2163 C C . SER A 1 292 ? -10.522 -13.851 1.491 1.00 91.19 292 SER A C 1
ATOM 2165 O O . SER A 1 292 ? -10.700 -14.941 2.056 1.00 91.19 292 SER A O 1
ATOM 2167 N N . GLY A 1 293 ? -11.535 -13.185 0.934 1.00 92.19 293 GLY A N 1
ATOM 2168 C CA . GLY A 1 293 ? -12.870 -13.751 0.735 1.00 92.19 293 GLY A CA 1
ATOM 2169 C C . GLY A 1 293 ? -13.571 -14.172 2.033 1.00 92.19 293 GLY A C 1
ATOM 2170 O O . GLY A 1 293 ? -13.741 -13.385 2.963 1.00 92.19 293 GLY A O 1
ATOM 2171 N N . ALA A 1 294 ? -14.050 -15.418 2.099 1.00 94.56 294 ALA A N 1
ATOM 2172 C CA . ALA A 1 294 ? -14.786 -15.918 3.266 1.00 94.56 294 ALA A CA 1
ATOM 2173 C C . ALA A 1 294 ? -13.932 -15.952 4.544 1.00 94.56 294 ALA A C 1
ATOM 2175 O O . ALA A 1 294 ? -14.435 -15.666 5.628 1.00 94.56 294 ALA A O 1
ATOM 2176 N N . THR A 1 295 ? -12.639 -16.257 4.421 1.00 96.25 295 THR A N 1
ATOM 2177 C CA . THR A 1 295 ? -11.728 -16.311 5.568 1.00 96.25 295 THR A CA 1
ATOM 2178 C C . THR A 1 295 ? -11.440 -14.916 6.124 1.00 96.25 295 THR A C 1
ATOM 2180 O O . THR A 1 295 ? -11.475 -14.745 7.340 1.00 96.25 295 THR A O 1
ATOM 2183 N N . ALA A 1 296 ? -11.239 -13.909 5.265 1.00 96.50 296 ALA A N 1
ATOM 2184 C CA . ALA A 1 296 ? -11.065 -12.521 5.705 1.00 96.50 296 ALA A CA 1
ATOM 2185 C C . ALA A 1 296 ? -12.286 -12.024 6.491 1.00 96.50 296 ALA A C 1
ATOM 2187 O O . ALA A 1 296 ? -12.150 -11.563 7.623 1.00 96.50 296 ALA A O 1
ATOM 2188 N N . ARG A 1 297 ? -13.492 -12.265 5.957 1.00 96.75 297 ARG A N 1
ATOM 2189 C CA . ARG A 1 297 ? -14.759 -11.970 6.649 1.00 96.75 297 ARG A CA 1
ATOM 2190 C C . ARG A 1 297 ? -14.894 -12.701 7.983 1.00 96.75 297 ARG A C 1
ATOM 2192 O O . ARG A 1 297 ? -15.422 -12.141 8.940 1.00 96.75 297 ARG A O 1
ATOM 2199 N N . ALA A 1 298 ? -14.434 -13.951 8.065 1.00 97.25 298 ALA A N 1
ATOM 2200 C CA . ALA A 1 298 ? -14.446 -14.706 9.315 1.00 97.25 298 ALA A CA 1
ATOM 2201 C C . ALA A 1 298 ? -13.514 -14.080 10.363 1.00 97.25 298 ALA A C 1
ATOM 2203 O O . ALA A 1 298 ? -13.921 -13.944 11.513 1.00 97.25 298 ALA A O 1
ATOM 2204 N N . HIS A 1 299 ? -12.305 -13.662 9.976 1.00 97.81 299 HIS A N 1
ATOM 2205 C CA . HIS A 1 299 ? -11.368 -12.985 10.878 1.00 97.81 299 HIS A CA 1
ATOM 2206 C C . HIS A 1 299 ? -11.909 -11.634 11.339 1.00 97.81 299 HIS A C 1
ATOM 2208 O O . HIS A 1 299 ? -11.954 -11.382 12.538 1.00 97.81 299 HIS A O 1
ATOM 2214 N N . GLN A 1 300 ? -12.397 -10.808 10.412 1.00 97.19 300 GLN A N 1
ATOM 2215 C CA . GLN A 1 300 ? -13.001 -9.510 10.725 1.00 97.19 300 GLN A CA 1
ATOM 2216 C C . GLN A 1 300 ? -14.182 -9.651 11.677 1.00 97.19 300 GLN A C 1
ATOM 2218 O O . GLN A 1 300 ? -14.283 -8.895 12.629 1.00 97.19 300 GLN A O 1
ATOM 2223 N N . ALA A 1 301 ? -15.037 -10.659 11.492 1.00 95.88 301 ALA A N 1
ATOM 2224 C CA . ALA A 1 301 ? -16.140 -10.904 12.413 1.00 95.88 301 ALA A CA 1
ATOM 2225 C C . ALA A 1 301 ? -15.665 -11.288 13.825 1.00 95.88 301 ALA A C 1
ATOM 2227 O O . ALA A 1 301 ? -16.361 -11.008 14.797 1.00 95.88 301 ALA A O 1
ATOM 2228 N N . ARG A 1 302 ? -14.524 -11.976 13.958 1.00 96.50 302 ARG A N 1
ATOM 2229 C CA . ARG A 1 302 ? -13.957 -12.341 15.266 1.00 96.50 302 ARG A CA 1
ATOM 2230 C C . ARG A 1 302 ? -13.287 -11.143 15.934 1.00 96.50 302 ARG A C 1
ATOM 2232 O O . ARG A 1 302 ? -13.569 -10.890 17.099 1.00 96.50 302 ARG A O 1
ATOM 2239 N N . TRP A 1 303 ? -12.490 -10.388 15.181 1.00 96.56 303 TRP A N 1
ATOM 2240 C CA . TRP A 1 303 ? -11.895 -9.131 15.634 1.00 96.56 303 TRP A CA 1
ATOM 2241 C C . TRP A 1 303 ? -12.965 -8.113 16.046 1.00 96.56 303 TRP A C 1
ATOM 2243 O O . TRP A 1 303 ? -12.885 -7.534 17.122 1.00 96.56 303 TRP A O 1
ATOM 2253 N N . GLU A 1 304 ? -14.011 -7.942 15.240 1.00 95.19 304 GLU A N 1
ATOM 2254 C CA . GLU A 1 304 ? -15.098 -7.005 15.522 1.00 95.19 304 GLU A CA 1
ATOM 2255 C C . GLU A 1 304 ? -15.805 -7.359 16.834 1.00 95.19 304 GLU A C 1
ATOM 2257 O O . GLU A 1 304 ? -15.963 -6.489 17.685 1.00 95.19 304 GLU A O 1
ATOM 2262 N N . ARG A 1 305 ? -16.155 -8.637 17.049 1.00 93.56 305 ARG A N 1
ATOM 2263 C CA . ARG A 1 305 ? -16.764 -9.077 18.314 1.00 93.56 305 ARG A CA 1
ATOM 2264 C C . ARG A 1 305 ? -15.853 -8.829 19.511 1.00 93.56 305 ARG A C 1
ATOM 2266 O O . ARG A 1 305 ? -16.334 -8.374 20.541 1.00 93.56 305 ARG A O 1
ATOM 2273 N N . ALA A 1 306 ? -14.561 -9.111 19.365 1.00 93.81 306 ALA A N 1
ATOM 2274 C CA . ALA A 1 306 ? -13.574 -8.928 20.425 1.00 93.81 306 ALA A CA 1
ATOM 2275 C C . ALA A 1 306 ? -13.301 -7.455 20.761 1.00 93.81 306 ALA A C 1
ATOM 2277 O O . ALA A 1 306 ? -12.886 -7.145 21.868 1.00 93.81 306 ALA A O 1
ATOM 2278 N N . THR A 1 307 ? -13.545 -6.545 19.818 1.00 93.69 307 THR A N 1
ATOM 2279 C CA . THR A 1 307 ? -13.307 -5.101 19.980 1.00 93.69 307 THR A CA 1
ATOM 2280 C C . THR A 1 307 ? -14.575 -4.303 20.262 1.00 93.69 307 THR A C 1
ATOM 2282 O O . THR A 1 307 ? -14.507 -3.093 20.434 1.00 93.69 307 THR A O 1
ATOM 2285 N N . ARG A 1 308 ? -15.749 -4.947 20.277 1.00 87.56 308 ARG A N 1
ATOM 2286 C CA . ARG A 1 308 ? -17.040 -4.267 20.452 1.00 87.56 308 ARG A CA 1
ATOM 2287 C C . ARG A 1 308 ? -17.245 -3.740 21.873 1.00 87.56 308 ARG A C 1
ATOM 2289 O O . ARG A 1 308 ? -17.872 -2.701 22.045 1.00 87.56 308 ARG A O 1
ATOM 2296 N N . SER A 1 309 ? -16.771 -4.466 22.885 1.00 73.38 309 SER A N 1
ATOM 2297 C CA . SER A 1 309 ? -16.898 -4.062 24.285 1.00 73.38 309 SER A CA 1
ATOM 2298 C C . SER A 1 309 ? -15.607 -3.416 24.769 1.00 73.38 309 SER A C 1
ATOM 2300 O O . SER A 1 309 ? -14.567 -4.068 24.823 1.00 73.38 309 SER A O 1
ATOM 2302 N N . ASP A 1 310 ? -15.692 -2.163 25.206 1.00 64.62 310 ASP A N 1
ATOM 2303 C CA . ASP A 1 310 ? -14.540 -1.393 25.687 1.00 64.62 310 ASP A CA 1
ATOM 2304 C C . ASP A 1 310 ? -14.012 -1.867 27.065 1.00 64.62 310 ASP A C 1
ATOM 2306 O O . ASP A 1 310 ? -13.095 -1.275 27.637 1.00 64.62 310 ASP A O 1
ATOM 2310 N N . THR A 1 311 ? -14.586 -2.942 27.614 1.00 58.81 311 THR A N 1
ATOM 2311 C CA . THR A 1 311 ? -14.341 -3.443 28.972 1.00 58.81 311 THR A CA 1
ATOM 2312 C C . THR A 1 311 ? -13.164 -4.405 29.093 1.00 58.81 311 THR A C 1
ATOM 2314 O O . THR A 1 311 ? -12.672 -4.577 30.203 1.00 58.81 311 THR A O 1
ATOM 2317 N N . ASP A 1 312 ? -12.690 -5.020 28.004 1.00 65.69 312 ASP A N 1
ATOM 2318 C CA . ASP A 1 312 ? -11.652 -6.053 28.095 1.00 65.69 312 ASP A CA 1
ATOM 2319 C C . ASP A 1 312 ? -10.557 -5.901 27.027 1.00 65.69 312 ASP A C 1
ATOM 2321 O O . ASP A 1 312 ? -10.705 -6.307 25.875 1.00 65.69 312 ASP A O 1
ATOM 2325 N N . ARG A 1 313 ? -9.411 -5.330 27.427 1.00 61.53 313 ARG A N 1
ATOM 2326 C CA . ARG A 1 313 ? -8.207 -5.258 26.579 1.00 61.53 313 ARG A CA 1
ATOM 2327 C C . ARG A 1 313 ? -7.672 -6.648 26.214 1.00 61.53 313 ARG A C 1
ATOM 2329 O O . ARG A 1 313 ? -7.061 -6.790 25.156 1.00 61.53 313 ARG A O 1
ATOM 2336 N N . ALA A 1 314 ? -7.926 -7.663 27.043 1.00 66.31 314 ALA A N 1
ATOM 2337 C CA . ALA A 1 314 ? -7.488 -9.032 26.803 1.00 66.31 314 ALA A CA 1
ATOM 2338 C C . ALA A 1 314 ? -8.343 -9.768 25.755 1.00 66.31 314 ALA A C 1
ATOM 2340 O O . ALA A 1 314 ? -7.961 -10.840 25.279 1.00 66.31 314 ALA A O 1
ATOM 2341 N N . ALA A 1 315 ? -9.468 -9.181 25.332 1.00 81.38 315 ALA A N 1
ATOM 2342 C CA . ALA A 1 315 ? -10.377 -9.823 24.394 1.00 81.38 315 ALA A CA 1
ATOM 2343 C C . ALA A 1 315 ? -9.755 -10.047 23.006 1.00 81.38 315 ALA A C 1
ATOM 2345 O O . ALA A 1 315 ? -10.129 -11.004 22.332 1.00 81.38 315 ALA A O 1
ATOM 2346 N N . VAL A 1 316 ? -8.799 -9.213 22.573 1.00 92.12 316 VAL A N 1
ATOM 2347 C CA . VAL A 1 316 ? -8.142 -9.336 21.261 1.00 92.12 316 VAL A CA 1
ATOM 2348 C C . VAL A 1 316 ? -6.823 -10.095 21.395 1.00 92.12 316 VAL A C 1
ATOM 2350 O O . VAL A 1 316 ? -5.865 -9.565 21.940 1.00 92.12 316 VAL A O 1
ATOM 2353 N N . HIS A 1 317 ? -6.756 -11.308 20.854 1.00 94.69 317 HIS A N 1
ATOM 2354 C CA . HIS A 1 317 ? -5.566 -12.167 20.888 1.00 94.69 317 HIS A CA 1
ATOM 2355 C C . HIS A 1 317 ? -5.463 -13.005 19.607 1.00 94.69 317 HIS A C 1
ATOM 2357 O O . HIS A 1 317 ? -6.478 -13.287 18.960 1.00 94.69 317 HIS A O 1
ATOM 2363 N N . ALA A 1 318 ? -4.259 -13.438 19.228 1.00 95.94 318 ALA A N 1
ATOM 2364 C CA . ALA A 1 318 ? -4.035 -14.146 17.962 1.00 95.94 318 ALA A CA 1
ATOM 2365 C C . ALA A 1 318 ? -4.814 -15.475 17.876 1.00 95.94 318 ALA A C 1
ATOM 2367 O O . ALA A 1 318 ? -5.291 -15.867 16.803 1.00 95.94 318 ALA A O 1
ATOM 2368 N N . ALA A 1 319 ? -5.035 -16.138 19.020 1.00 95.81 319 ALA A N 1
ATOM 2369 C CA . ALA A 1 319 ? -5.807 -17.380 19.095 1.00 95.81 319 ALA A CA 1
ATOM 2370 C C . ALA A 1 319 ? -7.284 -17.218 18.683 1.00 95.81 319 ALA A C 1
ATOM 2372 O O . ALA A 1 319 ? -7.909 -18.204 18.289 1.00 95.81 319 ALA A O 1
ATOM 2373 N N . LEU A 1 320 ? -7.821 -15.990 18.620 1.00 95.81 320 LEU A N 1
ATOM 2374 C CA . LEU A 1 320 ? -9.140 -15.738 18.039 1.00 95.81 320 LEU A CA 1
ATOM 2375 C C . LEU A 1 320 ? -9.233 -16.238 16.598 1.00 95.81 320 LEU A C 1
ATOM 2377 O O . LEU A 1 320 ? -10.327 -16.535 16.139 1.00 95.81 320 LEU A O 1
ATOM 2381 N N . ALA A 1 321 ? -8.134 -16.368 15.855 1.00 97.00 321 ALA A N 1
ATOM 2382 C CA . ALA A 1 321 ? -8.162 -16.899 14.497 1.00 97.00 321 ALA A CA 1
ATOM 2383 C C . ALA A 1 321 ? -8.166 -18.435 14.421 1.00 97.00 321 ALA A C 1
ATOM 2385 O O . ALA A 1 321 ? -8.360 -18.980 13.342 1.00 97.00 321 ALA A O 1
ATOM 2386 N N . GLN A 1 322 ? -8.012 -19.171 15.524 1.00 96.69 322 GLN A N 1
ATOM 2387 C CA . GLN A 1 322 ? -7.902 -20.635 15.487 1.00 96.69 322 GLN A CA 1
ATOM 2388 C C . GLN A 1 322 ? -9.070 -21.319 14.751 1.00 96.69 322 GLN A C 1
ATOM 2390 O O . GLN A 1 322 ? -10.224 -20.879 14.780 1.00 96.69 322 GLN A O 1
ATOM 2395 N N . GLY A 1 323 ? -8.758 -22.398 14.030 1.00 95.75 323 GLY A N 1
ATOM 2396 C CA . GLY A 1 323 ? -9.733 -23.133 13.218 1.00 95.75 323 GLY A CA 1
ATOM 2397 C C . GLY A 1 323 ? -10.115 -22.463 11.892 1.00 95.75 323 GLY A C 1
ATOM 2398 O O . GLY A 1 323 ? -11.037 -22.927 11.227 1.00 95.75 323 GLY A O 1
ATOM 2399 N N . THR A 1 324 ? -9.438 -21.387 11.477 1.00 96.38 324 THR A N 1
ATOM 2400 C CA . THR A 1 324 ? -9.584 -20.810 10.131 1.00 96.38 324 THR A CA 1
ATOM 2401 C C . THR A 1 324 ? -8.336 -21.035 9.283 1.00 96.38 324 THR A C 1
ATOM 2403 O O . THR A 1 324 ? -7.232 -21.304 9.765 1.00 96.38 324 THR A O 1
ATOM 2406 N N . ARG A 1 325 ? -8.492 -20.865 7.968 1.00 94.81 325 ARG A N 1
ATOM 2407 C CA . ARG A 1 325 ? -7.349 -20.753 7.062 1.00 94.81 325 ARG A CA 1
ATOM 2408 C C . ARG A 1 325 ? -6.529 -19.505 7.426 1.00 94.81 325 ARG A C 1
ATOM 2410 O O . ARG A 1 325 ? -7.096 -18.464 7.723 1.00 94.81 325 ARG A O 1
ATOM 2417 N N . ARG A 1 326 ? -5.196 -19.591 7.345 1.00 93.19 326 ARG A N 1
ATOM 2418 C CA . ARG A 1 326 ? -4.257 -18.497 7.690 1.00 93.19 326 ARG A CA 1
ATOM 2419 C C . ARG A 1 326 ? -4.293 -18.045 9.161 1.00 93.19 326 ARG A C 1
ATOM 2421 O O . ARG A 1 326 ? -3.713 -17.011 9.468 1.00 93.19 326 ARG A O 1
ATOM 2428 N N . ALA A 1 327 ? -4.881 -18.823 10.074 1.00 95.94 327 ALA A N 1
ATOM 2429 C CA . ALA A 1 327 ? -4.787 -18.559 11.513 1.00 95.94 327 ALA A CA 1
ATOM 2430 C C . ALA A 1 327 ? -3.329 -18.440 11.991 1.00 95.94 327 ALA A C 1
ATOM 2432 O O . ALA A 1 327 ? -2.996 -17.539 12.746 1.00 95.94 327 ALA A O 1
ATOM 2433 N N . VAL A 1 328 ? -2.448 -19.292 11.455 1.00 94.69 328 VAL A N 1
ATOM 2434 C CA . VAL A 1 328 ? -1.006 -19.320 11.762 1.00 94.69 328 VAL A CA 1
ATOM 2435 C C . VAL A 1 328 ? -0.235 -18.073 11.335 1.00 94.69 328 VAL A C 1
ATOM 2437 O O . VAL A 1 328 ? 0.942 -17.999 11.635 1.00 94.69 328 VAL A O 1
ATOM 2440 N N . ALA A 1 329 ? -0.843 -17.151 10.584 1.00 94.44 329 ALA A N 1
ATOM 2441 C CA . ALA A 1 329 ? -0.212 -15.896 10.176 1.00 94.44 329 ALA A CA 1
ATOM 2442 C C . ALA A 1 329 ? -0.756 -14.697 10.962 1.00 94.44 329 ALA A C 1
ATOM 2444 O O . ALA A 1 329 ? -0.287 -13.583 10.753 1.00 94.44 329 ALA A O 1
ATOM 2445 N N . VAL A 1 330 ? -1.773 -14.888 11.807 1.00 97.56 330 VAL A N 1
ATOM 2446 C CA . VAL A 1 330 ? -2.356 -13.798 12.590 1.00 97.56 330 VAL A CA 1
ATOM 2447 C C . VAL A 1 330 ? -1.371 -13.349 13.652 1.00 97.56 330 VAL A C 1
ATOM 2449 O O . VAL A 1 330 ? -0.794 -14.173 14.357 1.00 97.56 330 VAL A O 1
ATOM 2452 N N . ALA A 1 331 ? -1.224 -12.033 13.755 1.00 97.06 331 ALA A N 1
ATOM 2453 C CA . ALA A 1 331 ? -0.465 -11.390 14.803 1.00 97.06 331 ALA A CA 1
ATOM 2454 C C . ALA A 1 331 ? -1.299 -10.285 15.457 1.00 97.06 331 ALA A C 1
ATOM 2456 O O . ALA A 1 331 ? -2.079 -9.599 14.788 1.00 97.06 331 ALA A O 1
ATOM 2457 N N . VAL A 1 332 ? -1.138 -10.126 16.763 1.00 97.38 332 VAL A N 1
ATOM 2458 C CA . VAL A 1 332 ? -1.797 -9.116 17.579 1.00 97.38 332 VAL A CA 1
ATOM 2459 C C . VAL A 1 332 ? -0.742 -8.446 18.447 1.00 97.38 332 VAL A C 1
ATOM 2461 O O . VAL A 1 332 ? -0.061 -9.097 19.229 1.00 97.38 332 VAL A O 1
ATOM 2464 N N . HIS A 1 333 ? -0.633 -7.128 18.339 1.00 96.25 333 HIS A N 1
ATOM 2465 C CA . HIS A 1 333 ? 0.165 -6.316 19.249 1.00 96.25 333 HIS A CA 1
ATOM 2466 C C . HIS A 1 333 ? -0.798 -5.551 20.155 1.00 96.25 333 HIS A C 1
ATOM 2468 O O . HIS A 1 333 ? -1.723 -4.903 19.659 1.00 96.25 333 HIS A O 1
ATOM 2474 N N . ARG A 1 334 ? -0.615 -5.634 21.472 1.00 95.94 334 ARG A N 1
ATOM 2475 C CA . ARG A 1 334 ? -1.399 -4.896 22.470 1.00 95.94 334 ARG A CA 1
ATOM 2476 C C . ARG A 1 334 ? -0.506 -3.920 23.222 1.00 95.94 334 ARG A C 1
ATOM 2478 O O . ARG A 1 334 ? 0.645 -4.226 23.510 1.00 95.94 334 ARG A O 1
ATOM 2485 N N . ARG A 1 335 ? -1.034 -2.736 23.544 1.00 93.56 335 ARG A N 1
ATOM 2486 C CA . ARG A 1 335 ? -0.256 -1.703 24.243 1.00 93.56 335 ARG A CA 1
ATOM 2487 C C . ARG A 1 335 ? 0.180 -2.211 25.618 1.00 93.56 335 ARG A C 1
ATOM 2489 O O . ARG A 1 335 ? -0.673 -2.471 26.464 1.00 93.56 335 ARG A O 1
ATOM 2496 N N . GLY A 1 336 ? 1.490 -2.232 25.857 1.00 91.75 336 GLY A N 1
ATOM 2497 C CA . GLY A 1 336 ? 2.076 -2.643 27.136 1.00 91.75 336 GLY A CA 1
ATOM 2498 C C . GLY A 1 336 ? 2.128 -4.158 27.346 1.00 91.75 336 GLY A C 1
ATOM 2499 O O . GLY A 1 336 ? 2.397 -4.597 28.459 1.00 91.75 336 GLY A O 1
ATOM 2500 N N . GLU A 1 337 ? 1.873 -4.946 26.303 1.00 93.69 337 GLU A N 1
ATOM 2501 C CA . GLU A 1 337 ? 1.973 -6.403 26.332 1.00 93.69 337 GLU A CA 1
ATOM 2502 C C . GLU A 1 337 ? 2.942 -6.882 25.250 1.00 93.69 337 GLU A C 1
ATOM 2504 O O . GLU A 1 337 ? 3.207 -6.167 24.285 1.00 93.69 337 GLU A O 1
ATOM 2509 N N . ALA A 1 338 ? 3.454 -8.104 25.401 1.00 92.62 338 ALA A N 1
ATOM 2510 C CA . ALA A 1 338 ? 4.290 -8.717 24.378 1.00 92.62 338 ALA A CA 1
ATOM 2511 C C . ALA A 1 338 ? 3.503 -8.918 23.074 1.00 92.62 338 ALA A C 1
ATOM 2513 O O . ALA A 1 338 ? 2.310 -9.242 23.088 1.00 92.62 338 ALA A O 1
ATOM 2514 N N . TRP A 1 339 ? 4.189 -8.757 21.944 1.00 94.94 339 TRP A N 1
ATOM 2515 C CA . TRP A 1 339 ? 3.642 -9.081 20.637 1.00 94.94 339 TRP A CA 1
ATOM 2516 C C . TRP A 1 339 ? 3.264 -10.567 20.543 1.00 94.94 339 TRP A C 1
ATOM 2518 O O . TRP A 1 339 ? 4.051 -11.455 20.872 1.00 94.94 339 TRP A O 1
ATOM 2528 N N . GLU A 1 340 ? 2.052 -10.846 20.065 1.00 95.44 340 GLU A N 1
ATOM 2529 C CA . GLU A 1 340 ? 1.581 -12.198 19.787 1.00 95.44 340 GLU A CA 1
ATOM 2530 C C . GLU A 1 340 ? 1.608 -12.458 18.293 1.00 95.44 340 GLU A C 1
ATOM 2532 O O . GLU A 1 340 ? 0.938 -11.772 17.523 1.00 95.44 340 GLU A O 1
ATOM 2537 N N . GLY A 1 341 ? 2.281 -13.510 17.862 1.00 93.19 341 GLY A N 1
ATOM 2538 C CA . GLY A 1 341 ? 2.228 -13.908 16.470 1.00 93.19 341 GLY A CA 1
ATOM 2539 C C . GLY A 1 341 ? 3.026 -15.170 16.200 1.00 93.19 341 GLY A C 1
ATOM 2540 O O . GLY A 1 341 ? 3.380 -15.901 17.129 1.00 93.19 341 GLY A O 1
ATOM 2541 N N . PRO A 1 342 ? 3.282 -15.465 14.919 1.00 90.88 342 PRO A N 1
ATOM 2542 C CA . PRO A 1 342 ? 4.131 -16.582 14.537 1.00 90.88 342 PRO A CA 1
ATOM 2543 C C . PRO A 1 342 ? 5.526 -16.412 15.153 1.00 90.88 342 PRO A C 1
ATOM 2545 O O . PRO A 1 342 ? 5.986 -15.274 15.258 1.00 90.88 342 PRO A O 1
ATOM 2548 N N . PRO A 1 343 ? 6.223 -17.502 15.520 1.00 88.75 343 PRO A N 1
ATOM 2549 C CA . PRO A 1 343 ? 7.587 -17.409 16.027 1.00 88.75 343 PRO A CA 1
ATOM 2550 C C . PRO A 1 343 ? 8.469 -16.558 15.108 1.00 88.75 343 PRO A C 1
ATOM 2552 O O . PRO A 1 343 ? 8.541 -16.814 13.902 1.00 88.75 343 PRO A O 1
ATOM 2555 N N . VAL A 1 344 ? 9.117 -15.542 15.681 1.00 87.56 344 VAL A N 1
ATOM 2556 C CA . VAL A 1 344 ? 10.097 -14.722 14.967 1.00 87.56 344 VAL A CA 1
ATOM 2557 C C . VAL A 1 344 ? 11.421 -15.463 15.009 1.00 87.56 344 VAL A C 1
ATOM 2559 O O . VAL A 1 344 ? 11.983 -15.715 16.071 1.00 87.56 344 VAL A O 1
ATOM 2562 N N . GLU A 1 345 ? 11.890 -15.864 13.841 1.00 92.25 345 GLU A N 1
ATOM 2563 C CA . GLU A 1 345 ? 13.201 -16.474 13.703 1.00 92.25 345 GLU A CA 1
ATOM 2564 C C . GLU A 1 345 ? 14.308 -15.424 13.880 1.00 92.25 345 GLU A C 1
ATOM 2566 O O . GLU A 1 345 ? 14.150 -14.320 13.353 1.00 92.25 345 GLU A O 1
ATOM 2571 N N . PRO A 1 346 ? 15.431 -15.754 14.550 1.00 95.00 346 PRO A N 1
ATOM 2572 C CA . PRO A 1 346 ? 16.549 -14.831 14.708 1.00 95.00 346 PRO A CA 1
ATOM 2573 C C . PRO A 1 346 ? 17.057 -14.274 13.372 1.00 95.00 346 PRO A C 1
ATOM 2575 O O . PRO A 1 346 ? 17.221 -15.005 12.390 1.00 95.00 346 PRO A O 1
ATOM 2578 N N . LEU A 1 347 ? 17.391 -12.979 13.348 1.00 95.50 347 LEU A N 1
ATOM 2579 C CA . LEU A 1 347 ? 17.920 -12.306 12.158 1.00 95.50 347 LEU A CA 1
ATOM 2580 C C . LEU A 1 347 ? 19.112 -13.043 11.498 1.00 95.50 347 LEU A C 1
ATOM 2582 O O . LEU A 1 347 ? 19.110 -13.157 10.265 1.00 95.50 347 LEU A O 1
ATOM 2586 N N . PRO A 1 348 ? 20.112 -13.576 12.241 1.00 97.44 348 PRO A N 1
ATOM 2587 C CA . PRO A 1 348 ? 21.222 -14.313 11.631 1.00 97.44 348 PRO A CA 1
ATOM 2588 C C . PRO A 1 348 ? 20.776 -15.563 10.864 1.00 97.44 348 PRO A C 1
ATOM 2590 O O . PRO A 1 348 ? 21.314 -15.831 9.785 1.00 97.44 348 PRO A O 1
ATOM 2593 N N . ASP A 1 349 ? 19.771 -16.276 11.374 1.00 97.81 349 ASP A N 1
ATOM 2594 C CA . ASP A 1 349 ? 19.244 -17.508 10.783 1.00 97.81 349 ASP A CA 1
ATOM 2595 C C . ASP A 1 349 ? 18.432 -17.201 9.519 1.00 97.81 349 ASP A C 1
ATOM 2597 O O . ASP A 1 349 ? 18.658 -17.810 8.467 1.00 97.81 349 ASP A O 1
ATOM 2601 N N . LEU A 1 350 ? 17.595 -16.156 9.560 1.00 96.50 350 LEU A N 1
ATOM 2602 C CA . LEU A 1 350 ? 16.912 -15.628 8.374 1.00 96.50 350 LEU A CA 1
ATOM 2603 C C . LEU A 1 350 ? 17.918 -15.210 7.293 1.00 96.50 350 LEU A C 1
ATOM 2605 O O . LEU A 1 350 ? 17.745 -15.533 6.115 1.00 96.50 350 LEU A O 1
ATOM 2609 N N . GLY A 1 351 ? 19.000 -14.530 7.686 1.00 97.75 351 GLY A N 1
ATOM 2610 C CA . GLY A 1 351 ? 20.075 -14.131 6.781 1.00 97.75 351 GLY A CA 1
ATOM 2611 C C . GLY A 1 351 ? 20.826 -15.332 6.199 1.00 97.75 351 GLY A C 1
ATOM 2612 O O . GLY A 1 351 ? 21.150 -15.346 5.009 1.00 97.75 351 GLY A O 1
ATOM 2613 N N . ALA A 1 352 ? 21.086 -16.365 7.004 1.00 97.94 352 ALA A N 1
ATOM 2614 C CA . ALA A 1 352 ? 21.703 -17.611 6.555 1.00 97.94 352 ALA A CA 1
ATOM 2615 C C . ALA A 1 352 ? 20.808 -18.354 5.553 1.00 97.94 352 ALA A C 1
ATOM 2617 O O . ALA A 1 352 ? 21.286 -18.752 4.489 1.00 97.94 352 ALA A O 1
ATOM 2618 N N . ARG A 1 353 ? 19.504 -18.459 5.825 1.00 97.88 353 ARG A N 1
ATOM 2619 C CA . ARG A 1 353 ? 18.532 -19.073 4.912 1.00 97.88 353 ARG A CA 1
ATOM 2620 C C . ARG A 1 353 ? 18.392 -18.298 3.606 1.00 97.88 353 ARG A C 1
ATOM 2622 O O . ARG A 1 353 ? 18.383 -18.898 2.532 1.00 97.88 353 ARG A O 1
ATOM 2629 N N . ALA A 1 354 ? 18.328 -16.968 3.673 1.00 97.56 354 ALA A N 1
ATOM 2630 C CA . ALA A 1 354 ? 18.291 -16.125 2.483 1.00 97.56 354 ALA A CA 1
ATOM 2631 C C . ALA A 1 354 ? 19.555 -16.318 1.624 1.00 97.56 354 ALA A C 1
ATOM 2633 O O . ALA A 1 354 ? 19.460 -16.449 0.404 1.00 97.56 354 ALA A O 1
ATOM 2634 N N . ARG A 1 355 ? 20.738 -16.427 2.247 1.00 98.19 355 ARG A N 1
ATOM 2635 C CA . ARG A 1 355 ? 21.994 -16.748 1.546 1.00 98.19 355 ARG A CA 1
ATOM 2636 C C . ARG A 1 355 ? 22.009 -18.159 0.961 1.00 98.19 355 ARG A C 1
ATOM 2638 O O . ARG A 1 355 ? 22.471 -18.323 -0.164 1.00 98.19 355 ARG A O 1
ATOM 2645 N N . ALA A 1 356 ? 21.471 -19.155 1.663 1.00 97.94 356 ALA A N 1
ATOM 2646 C CA . ALA A 1 356 ? 21.365 -20.521 1.147 1.00 97.94 356 ALA A CA 1
ATOM 2647 C C . ALA A 1 356 ? 20.526 -20.587 -0.145 1.00 97.94 356 ALA A C 1
ATOM 2649 O O . ALA A 1 356 ? 20.839 -21.356 -1.049 1.00 97.94 356 ALA A O 1
ATOM 2650 N N . GLY A 1 357 ? 19.515 -19.720 -0.278 1.00 97.31 357 GLY A N 1
ATOM 2651 C CA . GLY A 1 357 ? 18.717 -19.581 -1.498 1.00 97.31 357 GLY A CA 1
ATOM 2652 C C . GLY A 1 357 ? 19.374 -18.782 -2.634 1.00 97.31 357 GLY A C 1
ATOM 2653 O O . GLY A 1 357 ? 18.771 -18.652 -3.696 1.00 97.31 357 GLY A O 1
ATOM 2654 N N . ALA A 1 358 ? 20.579 -18.227 -2.463 1.00 96.94 358 ALA A N 1
ATOM 2655 C CA . ALA A 1 358 ? 21.163 -17.294 -3.434 1.00 96.94 358 ALA A CA 1
ATOM 2656 C C . ALA A 1 358 ? 21.419 -17.923 -4.816 1.00 96.94 358 ALA A C 1
ATOM 2658 O O . ALA A 1 358 ? 21.239 -17.254 -5.837 1.00 96.94 358 ALA A O 1
ATOM 2659 N N . ALA A 1 359 ? 21.806 -19.202 -4.861 1.00 97.94 359 ALA A N 1
ATOM 2660 C CA . ALA A 1 359 ? 22.033 -19.915 -6.117 1.00 97.94 359 ALA A CA 1
ATOM 2661 C C . ALA A 1 359 ? 20.732 -20.058 -6.925 1.00 97.94 359 ALA A C 1
ATOM 2663 O O . ALA A 1 359 ? 20.686 -19.676 -8.097 1.00 97.94 359 ALA A O 1
ATOM 2664 N N . ASP A 1 360 ? 19.657 -20.525 -6.286 1.00 98.19 360 ASP A N 1
ATOM 2665 C CA . ASP A 1 360 ? 18.348 -20.669 -6.927 1.00 98.19 360 ASP A CA 1
ATOM 2666 C C . ASP A 1 360 ? 17.694 -19.320 -7.232 1.00 98.19 360 ASP A C 1
ATOM 2668 O O . ASP A 1 360 ? 17.072 -19.177 -8.286 1.00 98.19 360 ASP A O 1
ATOM 2672 N N . PHE A 1 361 ? 17.910 -18.290 -6.404 1.00 98.25 361 PHE A N 1
ATOM 2673 C CA . PHE A 1 361 ? 17.542 -16.925 -6.775 1.00 98.25 361 PHE A CA 1
ATOM 2674 C C . PHE A 1 361 ? 18.263 -16.510 -8.059 1.00 98.25 361 PHE A C 1
ATOM 2676 O O . PHE A 1 361 ? 17.633 -15.958 -8.954 1.00 98.25 361 PHE A O 1
ATOM 2683 N N . GLY A 1 362 ? 19.569 -16.768 -8.179 1.00 98.44 362 GLY A N 1
ATOM 2684 C CA . GLY A 1 362 ? 20.333 -16.436 -9.381 1.00 98.44 362 GLY A CA 1
ATOM 2685 C C . GLY A 1 362 ? 19.755 -17.099 -10.633 1.00 98.44 362 GLY A C 1
ATOM 2686 O O . GLY A 1 362 ? 19.594 -16.437 -11.658 1.00 98.44 362 GLY A O 1
ATOM 2687 N N . ARG A 1 363 ? 19.378 -18.378 -10.528 1.00 98.50 363 ARG A N 1
ATOM 2688 C CA . ARG A 1 363 ? 18.698 -19.125 -11.598 1.00 98.50 363 ARG A CA 1
ATOM 2689 C C . ARG A 1 363 ? 17.335 -18.516 -11.932 1.00 98.50 363 ARG A C 1
ATOM 2691 O O . ARG A 1 363 ? 17.046 -18.261 -13.098 1.00 98.50 363 ARG A O 1
ATOM 2698 N N . LEU A 1 364 ? 16.521 -18.213 -10.922 1.00 97.75 364 LEU A N 1
ATOM 2699 C CA . LEU A 1 364 ? 15.226 -17.545 -11.079 1.00 97.75 364 LEU A CA 1
ATOM 2700 C C . LEU A 1 364 ? 15.362 -16.176 -11.761 1.00 97.75 364 LEU A C 1
ATOM 2702 O O . LEU A 1 364 ? 14.645 -15.878 -12.712 1.00 97.75 364 LEU A O 1
ATOM 2706 N N . PHE A 1 365 ? 16.320 -15.362 -11.324 1.00 98.38 365 PHE A N 1
ATOM 2707 C CA . PHE A 1 365 ? 16.568 -14.019 -11.842 1.00 98.38 365 PHE A CA 1
ATOM 2708 C C . PHE A 1 365 ? 16.991 -14.027 -13.318 1.00 98.38 365 PHE A C 1
ATOM 2710 O O . PHE A 1 365 ? 16.565 -13.156 -14.083 1.00 98.38 365 PHE A O 1
ATOM 2717 N N . ARG A 1 366 ? 17.769 -15.038 -13.731 1.00 98.19 366 ARG A N 1
ATOM 2718 C CA . ARG A 1 366 ? 18.152 -15.289 -15.132 1.00 98.19 366 ARG A CA 1
ATOM 2719 C C . ARG A 1 366 ? 17.077 -16.013 -15.956 1.00 98.19 366 ARG A C 1
ATOM 2721 O O . ARG A 1 366 ? 17.253 -16.190 -17.155 1.00 98.19 366 ARG A O 1
ATOM 2728 N N . GLY A 1 367 ? 15.960 -16.409 -15.345 1.00 97.44 367 GLY A N 1
ATOM 2729 C CA . GLY A 1 367 ? 14.878 -17.132 -16.020 1.00 97.44 367 GLY A CA 1
ATOM 2730 C C . GLY A 1 367 ? 15.145 -18.622 -16.255 1.00 97.44 367 GLY A C 1
ATOM 2731 O O . GLY A 1 367 ? 14.417 -19.246 -17.017 1.00 97.44 367 GLY A O 1
ATOM 2732 N N . GLU A 1 368 ? 16.154 -19.200 -15.601 1.00 98.00 368 GLU A N 1
ATOM 2733 C CA . GLU A 1 368 ? 16.477 -20.637 -15.642 1.00 98.00 368 GLU A CA 1
ATOM 2734 C C . GLU A 1 368 ? 15.563 -21.466 -14.724 1.00 98.00 368 GLU A C 1
ATOM 2736 O O . GLU A 1 368 ? 15.450 -22.682 -14.880 1.00 98.00 368 GLU A O 1
ATOM 2741 N N . LEU A 1 369 ? 14.923 -20.816 -13.746 1.00 96.62 369 LEU A N 1
ATOM 2742 C CA . LEU A 1 369 ? 13.885 -21.407 -12.907 1.00 96.62 369 LEU A CA 1
ATOM 2743 C C . LEU A 1 369 ? 12.535 -20.776 -13.262 1.00 96.62 369 LEU A C 1
ATOM 2745 O O . LEU A 1 369 ? 12.364 -19.563 -13.152 1.00 96.62 369 LEU A O 1
ATOM 2749 N N . VAL A 1 370 ? 11.575 -21.602 -13.678 1.00 91.38 370 VAL A N 1
ATOM 2750 C CA . VAL A 1 370 ? 10.243 -21.144 -14.099 1.00 91.38 370 VAL A CA 1
ATOM 2751 C C . VAL A 1 370 ? 9.310 -21.038 -12.895 1.00 91.38 370 VAL A C 1
ATOM 2753 O O . VAL A 1 370 ? 9.148 -21.995 -12.137 1.00 91.38 370 VAL A O 1
ATOM 2756 N N . VAL A 1 371 ? 8.641 -19.893 -12.750 1.00 93.38 371 VAL A N 1
ATOM 2757 C CA . VAL A 1 371 ? 7.545 -19.728 -11.787 1.00 93.38 371 VAL A CA 1
ATOM 2758 C C . VAL A 1 371 ? 6.243 -20.141 -12.454 1.00 93.38 371 VAL A C 1
ATOM 2760 O O . VAL A 1 371 ? 5.707 -19.422 -13.290 1.00 93.38 371 VAL A O 1
ATOM 2763 N N . THR A 1 372 ? 5.720 -21.302 -12.075 1.00 89.50 372 THR A N 1
ATOM 2764 C CA . THR A 1 372 ? 4.422 -21.782 -12.572 1.00 89.50 372 THR A CA 1
ATOM 2765 C C . THR A 1 372 ? 3.258 -21.137 -11.833 1.00 89.50 372 THR A C 1
ATOM 2767 O O . THR A 1 372 ? 2.223 -20.848 -12.430 1.00 89.50 372 THR A O 1
ATOM 2770 N N . ARG A 1 373 ? 3.414 -20.901 -10.525 1.00 91.25 373 ARG A N 1
ATOM 2771 C CA . ARG A 1 373 ? 2.410 -20.253 -9.680 1.00 91.25 373 ARG A CA 1
ATOM 2772 C C . ARG A 1 373 ? 3.081 -19.257 -8.736 1.00 91.25 373 ARG A C 1
ATOM 2774 O O . ARG A 1 373 ? 3.921 -19.676 -7.944 1.00 91.25 373 ARG A O 1
ATOM 2781 N N . PRO A 1 374 ? 2.676 -17.972 -8.734 1.00 90.25 374 PRO A N 1
ATOM 2782 C CA . PRO A 1 374 ? 3.312 -16.955 -7.894 1.00 90.25 374 PRO A CA 1
ATOM 2783 C C . PRO A 1 374 ? 3.293 -17.293 -6.399 1.00 90.25 374 PRO A C 1
ATOM 2785 O O . PRO A 1 374 ? 4.172 -16.883 -5.648 1.00 90.25 374 PRO A O 1
ATOM 2788 N N . GLY A 1 375 ? 2.274 -18.021 -5.938 1.00 87.69 375 GLY A N 1
ATOM 2789 C CA . GLY A 1 375 ? 2.076 -18.370 -4.530 1.00 87.69 375 GLY A CA 1
ATOM 2790 C C . GLY A 1 375 ? 2.831 -19.603 -4.036 1.00 87.69 375 GLY A C 1
ATOM 2791 O O . GLY A 1 375 ? 2.610 -19.974 -2.887 1.00 87.69 375 GLY A O 1
ATOM 2792 N N . GLU A 1 376 ? 3.652 -20.254 -4.866 1.00 89.75 376 GLU A N 1
ATOM 2793 C CA . GLU A 1 376 ? 4.239 -21.555 -4.533 1.00 89.75 376 GLU A CA 1
ATOM 2794 C C . GLU A 1 376 ? 5.686 -21.734 -5.004 1.00 89.75 376 GLU A C 1
ATOM 2796 O O . GLU A 1 376 ? 6.196 -20.983 -5.838 1.00 89.75 376 GLU A O 1
ATOM 2801 N N . GLY A 1 377 ? 6.329 -22.776 -4.469 1.00 93.94 377 GLY A N 1
ATOM 2802 C CA . GLY A 1 377 ? 7.695 -23.169 -4.797 1.00 93.94 377 GLY A CA 1
ATOM 2803 C C . GLY A 1 377 ? 8.742 -22.188 -4.276 1.00 93.94 377 GLY A C 1
ATOM 2804 O O . GLY A 1 377 ? 8.446 -21.265 -3.515 1.00 93.94 377 GLY A O 1
ATOM 2805 N N . PHE A 1 378 ? 9.976 -22.369 -4.754 1.00 95.56 378 PHE A N 1
ATOM 2806 C CA . PHE A 1 378 ? 11.138 -21.608 -4.295 1.00 95.56 378 PHE A CA 1
ATOM 2807 C C . PHE A 1 378 ? 10.907 -20.091 -4.290 1.00 95.56 378 PHE A C 1
ATOM 2809 O O . PHE A 1 378 ? 11.244 -19.429 -3.316 1.00 95.56 378 PHE A O 1
ATOM 2816 N N . GLY A 1 379 ? 10.304 -19.525 -5.342 1.00 94.75 379 GLY A N 1
ATOM 2817 C CA . GLY A 1 379 ? 10.073 -18.080 -5.420 1.00 94.75 379 GLY A CA 1
ATOM 2818 C C . GLY A 1 379 ? 9.205 -17.555 -4.272 1.00 94.75 379 GLY A C 1
ATOM 2819 O O . GLY A 1 379 ? 9.515 -16.511 -3.698 1.00 94.75 379 GLY A O 1
ATOM 2820 N N . ALA A 1 380 ? 8.145 -18.281 -3.905 1.00 92.50 380 ALA A N 1
ATOM 2821 C CA . ALA A 1 380 ? 7.276 -17.908 -2.793 1.00 92.50 380 ALA A CA 1
ATOM 2822 C C . ALA A 1 380 ? 7.969 -18.080 -1.434 1.00 92.50 380 ALA A C 1
ATOM 2824 O O . ALA A 1 380 ? 7.915 -17.161 -0.614 1.00 92.50 380 ALA A O 1
ATOM 2825 N N . ASP A 1 381 ? 8.661 -19.201 -1.225 1.00 93.75 381 ASP A N 1
ATOM 2826 C CA . ASP A 1 381 ? 9.354 -19.507 0.034 1.00 93.75 381 ASP A CA 1
ATOM 2827 C C . ASP A 1 381 ? 10.531 -18.550 0.283 1.00 93.75 381 ASP A C 1
ATOM 2829 O O . ASP A 1 381 ? 10.717 -18.021 1.386 1.00 93.75 381 ASP A O 1
ATOM 2833 N N . HIS A 1 382 ? 11.299 -18.257 -0.769 1.00 96.38 382 HIS A N 1
ATOM 2834 C CA . HIS A 1 382 ? 12.409 -17.313 -0.721 1.00 96.38 382 HIS A CA 1
ATOM 2835 C C . HIS A 1 382 ? 11.913 -15.887 -0.473 1.00 96.38 382 HIS A C 1
ATOM 2837 O O . HIS A 1 382 ? 12.452 -15.192 0.386 1.00 96.38 382 HIS A O 1
ATOM 2843 N N . TYR A 1 383 ? 10.838 -15.461 -1.146 1.00 94.50 383 TYR A N 1
ATOM 2844 C CA . TYR A 1 383 ? 10.227 -14.161 -0.871 1.00 94.50 383 TYR A CA 1
ATOM 2845 C C . TYR A 1 383 ? 9.716 -14.053 0.568 1.00 94.50 383 TYR A C 1
ATOM 2847 O O . TYR A 1 383 ? 9.917 -13.017 1.194 1.00 94.50 383 TYR A O 1
ATOM 2855 N N . GLN A 1 384 ? 9.095 -15.103 1.114 1.00 91.25 384 GLN A N 1
ATOM 2856 C CA . GLN A 1 384 ? 8.643 -15.099 2.506 1.00 91.25 384 GLN A CA 1
ATOM 2857 C C . GLN A 1 384 ? 9.826 -14.982 3.478 1.00 91.25 384 GLN A C 1
ATOM 2859 O O . GLN A 1 384 ? 9.746 -14.207 4.425 1.00 91.25 384 GLN A O 1
ATOM 2864 N N . THR A 1 385 ? 10.937 -15.675 3.207 1.00 94.81 385 THR A N 1
ATOM 2865 C CA . THR A 1 385 ? 12.180 -15.547 3.989 1.00 94.81 385 THR A CA 1
ATOM 2866 C C . THR A 1 385 ? 12.703 -14.111 3.958 1.00 94.81 385 THR A C 1
ATOM 2868 O O . THR A 1 385 ? 12.994 -13.539 5.004 1.00 94.81 385 THR A O 1
ATOM 2871 N N . LEU A 1 386 ? 12.771 -13.494 2.774 1.00 95.38 386 LEU A N 1
ATOM 2872 C CA . LEU A 1 386 ? 13.209 -12.103 2.614 1.00 95.38 386 LEU A CA 1
ATOM 2873 C C . LEU A 1 386 ? 12.245 -11.107 3.271 1.00 95.38 386 LEU A C 1
ATOM 2875 O O . LEU A 1 386 ? 12.673 -10.088 3.811 1.00 95.38 386 LEU A O 1
ATOM 2879 N N . GLN A 1 387 ? 10.944 -11.392 3.253 1.00 91.44 387 GLN A N 1
ATOM 2880 C CA . GLN A 1 387 ? 9.955 -10.581 3.953 1.00 91.44 387 GLN A CA 1
ATOM 2881 C C . GLN A 1 387 ? 10.149 -10.640 5.465 1.00 91.44 387 GLN A C 1
ATOM 2883 O O . GLN A 1 387 ? 10.225 -9.591 6.093 1.00 91.44 387 GLN A O 1
ATOM 2888 N N . SER A 1 388 ? 10.298 -11.834 6.041 1.00 90.44 388 SER A N 1
ATOM 2889 C CA . SER A 1 388 ? 10.586 -11.980 7.470 1.00 90.44 388 SER A CA 1
ATOM 2890 C C . SER A 1 388 ? 11.924 -11.335 7.845 1.00 90.44 388 SER A C 1
ATOM 2892 O O . SER A 1 388 ? 11.987 -10.631 8.845 1.00 90.44 388 SER A O 1
ATOM 2894 N N . LEU A 1 389 ? 12.959 -11.482 7.008 1.00 94.50 389 LEU A N 1
ATOM 2895 C CA . LEU A 1 389 ? 14.268 -10.854 7.211 1.00 94.50 389 LEU A CA 1
ATOM 2896 C C . LEU A 1 389 ? 14.175 -9.323 7.263 1.00 94.50 389 LEU A C 1
ATOM 2898 O O . LEU A 1 389 ? 14.678 -8.706 8.192 1.00 94.50 389 LEU A O 1
ATOM 2902 N N . THR A 1 390 ? 13.522 -8.713 6.272 1.00 93.06 390 THR A N 1
ATOM 2903 C CA . THR A 1 390 ? 13.416 -7.243 6.162 1.00 93.06 390 THR A CA 1
ATOM 2904 C C . THR A 1 390 ? 12.381 -6.627 7.107 1.00 93.06 390 THR A C 1
ATOM 2906 O O . THR A 1 390 ? 12.331 -5.408 7.236 1.00 93.06 390 THR A O 1
ATOM 2909 N N . ALA A 1 391 ? 11.541 -7.446 7.745 1.00 89.62 391 ALA A N 1
ATOM 2910 C CA . ALA A 1 391 ? 10.555 -7.020 8.740 1.00 89.62 391 ALA A CA 1
ATOM 2911 C C . ALA A 1 391 ? 10.990 -7.290 10.191 1.00 89.62 391 ALA A C 1
ATOM 2913 O O . ALA A 1 391 ? 10.240 -6.969 11.111 1.00 89.62 391 ALA A O 1
ATOM 2914 N N . HIS A 1 392 ? 12.151 -7.915 10.397 1.00 91.56 392 HIS A N 1
ATOM 2915 C CA . HIS A 1 392 ? 12.684 -8.237 11.718 1.00 91.56 392 HIS A CA 1
ATOM 2916 C C . HIS A 1 392 ? 13.054 -6.955 12.488 1.00 91.56 392 HIS A C 1
ATOM 2918 O O . HIS A 1 392 ? 13.519 -5.993 11.881 1.00 91.56 392 HIS A O 1
ATOM 2924 N N . HIS A 1 393 ? 12.883 -6.934 13.816 1.00 87.94 393 HIS A N 1
ATOM 2925 C CA . HIS A 1 393 ? 13.140 -5.740 14.642 1.00 87.94 393 HIS A CA 1
ATOM 2926 C C . HIS A 1 393 ? 14.605 -5.290 14.578 1.00 87.94 393 HIS A C 1
ATOM 2928 O O . HIS A 1 393 ? 14.869 -4.147 14.220 1.00 87.94 393 HIS A O 1
ATOM 2934 N N . ASP A 1 394 ? 15.547 -6.223 14.726 1.00 93.44 394 ASP A N 1
ATOM 2935 C CA . ASP A 1 394 ? 16.987 -5.950 14.568 1.00 93.44 394 ASP A CA 1
ATOM 2936 C C . ASP A 1 394 ? 17.432 -5.592 13.132 1.00 93.44 394 ASP A C 1
ATOM 2938 O O . ASP A 1 394 ? 18.620 -5.369 12.883 1.00 93.44 394 ASP A O 1
ATOM 2942 N N . PHE A 1 395 ? 16.527 -5.588 12.139 1.00 93.81 395 PHE A N 1
ATOM 2943 C CA . PHE A 1 395 ? 16.896 -5.243 10.761 1.00 93.81 395 PHE A CA 1
ATOM 2944 C C . PHE A 1 395 ? 17.274 -3.765 10.634 1.00 93.81 395 PHE A C 1
ATOM 2946 O O . PHE A 1 395 ? 18.155 -3.434 9.840 1.00 93.81 395 PHE A O 1
ATOM 2953 N N . ALA A 1 396 ? 16.633 -2.887 11.414 1.00 91.25 396 ALA A N 1
ATOM 2954 C CA . ALA A 1 396 ? 16.926 -1.455 11.422 1.00 91.25 396 ALA A CA 1
ATOM 2955 C C . ALA A 1 396 ? 18.350 -1.151 11.919 1.00 91.25 396 ALA A C 1
ATOM 2957 O O . ALA A 1 396 ? 18.973 -0.217 11.418 1.00 91.25 396 ALA A O 1
ATOM 2958 N N . ASP A 1 397 ? 18.884 -1.989 12.811 1.00 94.94 397 ASP A N 1
ATOM 2959 C CA . ASP A 1 397 ? 20.213 -1.835 13.417 1.00 94.94 397 ASP A CA 1
ATOM 2960 C C . ASP A 1 397 ? 21.361 -2.328 12.518 1.00 94.94 397 ASP A C 1
ATOM 2962 O O . ASP A 1 397 ? 22.539 -2.178 12.847 1.00 94.94 397 ASP A O 1
ATOM 2966 N N . GLN A 1 398 ? 21.045 -2.930 11.367 1.00 97.06 398 GLN A N 1
ATOM 2967 C CA . GLN A 1 398 ? 22.047 -3.377 10.396 1.00 97.06 398 GLN A CA 1
ATOM 2968 C C . GLN A 1 398 ? 22.611 -2.205 9.587 1.00 97.06 398 GLN A C 1
ATOM 2970 O O . GLN A 1 398 ? 22.002 -1.143 9.516 1.00 97.06 398 GLN A O 1
ATOM 2975 N N . SER A 1 399 ? 23.744 -2.405 8.906 1.00 97.56 399 SER A N 1
ATOM 2976 C CA . SER A 1 399 ? 24.316 -1.378 8.025 1.00 97.56 399 SER A CA 1
ATOM 2977 C C . SER A 1 399 ? 23.391 -1.019 6.856 1.00 97.56 399 SER A C 1
ATOM 2979 O O . SER A 1 399 ? 22.623 -1.855 6.372 1.00 97.56 399 SER A O 1
ATOM 2981 N N . ASP A 1 400 ? 23.503 0.213 6.355 1.00 97.06 400 ASP A N 1
ATOM 2982 C CA . ASP A 1 400 ? 22.716 0.698 5.213 1.00 97.06 400 ASP A CA 1
ATOM 2983 C C . ASP A 1 400 ? 22.855 -0.222 3.990 1.00 97.06 400 ASP A C 1
ATOM 2985 O O . ASP A 1 400 ? 21.850 -0.574 3.372 1.00 97.06 400 ASP A O 1
ATOM 2989 N N . ASP A 1 401 ? 24.070 -0.705 3.708 1.00 97.56 401 ASP A N 1
ATOM 2990 C CA . ASP A 1 401 ? 24.342 -1.648 2.616 1.00 97.56 401 ASP A CA 1
ATOM 2991 C C . ASP A 1 401 ? 23.617 -2.987 2.802 1.00 97.56 401 ASP A C 1
ATOM 2993 O O . ASP A 1 401 ? 23.038 -3.524 1.854 1.00 97.56 401 ASP A O 1
ATOM 2997 N N . TYR A 1 402 ? 23.605 -3.529 4.026 1.00 97.19 402 TYR A N 1
ATOM 2998 C CA . TYR A 1 402 ? 22.888 -4.767 4.334 1.00 97.19 402 TYR A CA 1
ATOM 2999 C C . TYR A 1 402 ? 21.385 -4.588 4.118 1.00 97.19 402 TYR A C 1
ATOM 3001 O O . TYR A 1 402 ? 20.736 -5.427 3.480 1.00 97.19 402 TYR A O 1
ATOM 3009 N N . ARG A 1 403 ? 20.833 -3.472 4.613 1.00 96.69 403 ARG A N 1
ATOM 3010 C CA . ARG A 1 403 ? 19.406 -3.169 4.480 1.00 96.69 403 ARG A CA 1
ATOM 3011 C C . ARG A 1 403 ? 19.019 -2.963 3.017 1.00 96.69 403 ARG A C 1
ATOM 3013 O O . ARG A 1 403 ? 18.032 -3.550 2.563 1.00 96.69 403 ARG A O 1
ATOM 3020 N N . ALA A 1 404 ? 19.807 -2.193 2.268 1.00 96.12 404 ALA A N 1
ATOM 3021 C CA . ALA A 1 404 ? 19.587 -1.929 0.850 1.00 96.12 404 ALA A CA 1
ATOM 3022 C C . ALA A 1 404 ? 19.639 -3.219 0.019 1.00 96.12 404 ALA A C 1
ATOM 3024 O O . ALA A 1 404 ? 18.723 -3.484 -0.761 1.00 96.12 404 ALA A O 1
ATOM 3025 N N . PHE A 1 405 ? 20.651 -4.064 0.240 1.00 97.38 405 PHE A N 1
ATOM 3026 C CA . PHE A 1 405 ? 20.821 -5.321 -0.487 1.00 97.38 405 PHE A CA 1
ATOM 3027 C C . PHE A 1 405 ? 19.624 -6.265 -0.317 1.00 97.38 405 PHE A C 1
ATOM 3029 O O . PHE A 1 405 ? 19.067 -6.756 -1.304 1.00 97.38 405 PHE A O 1
ATOM 3036 N N . TRP A 1 406 ? 19.197 -6.525 0.922 1.00 97.44 406 TRP A N 1
ATOM 3037 C CA . TRP A 1 406 ? 18.096 -7.461 1.165 1.00 97.44 406 TRP A CA 1
ATOM 3038 C C . TRP A 1 406 ? 16.733 -6.891 0.786 1.00 97.44 406 TRP A C 1
ATOM 3040 O O . TRP A 1 406 ? 15.886 -7.638 0.292 1.00 97.44 406 TRP A O 1
ATOM 3050 N N . THR A 1 407 ? 16.540 -5.577 0.923 1.00 95.50 407 THR A N 1
ATOM 3051 C CA . THR A 1 407 ? 15.338 -4.902 0.415 1.00 95.50 407 THR A CA 1
ATOM 3052 C C . THR A 1 407 ? 15.256 -5.030 -1.103 1.00 95.50 407 THR A C 1
ATOM 3054 O O . THR A 1 407 ? 14.237 -5.482 -1.622 1.00 95.50 407 THR A O 1
ATOM 3057 N N . GLN A 1 408 ? 16.342 -4.750 -1.827 1.00 96.19 408 GLN A N 1
ATOM 3058 C CA . GLN A 1 408 ? 16.380 -4.920 -3.280 1.00 96.19 408 GLN A CA 1
ATOM 3059 C C . GLN A 1 408 ? 16.105 -6.375 -3.682 1.00 96.19 408 GLN A C 1
ATOM 3061 O O . GLN A 1 408 ? 15.288 -6.631 -4.568 1.00 96.19 408 GLN A O 1
ATOM 3066 N N . ARG A 1 409 ? 16.724 -7.349 -3.001 1.00 97.69 409 ARG A N 1
ATOM 3067 C CA . ARG A 1 409 ? 16.501 -8.776 -3.279 1.00 97.69 409 ARG A CA 1
ATOM 3068 C C . ARG A 1 409 ? 15.038 -9.174 -3.084 1.00 97.69 409 ARG A C 1
ATOM 3070 O O . ARG A 1 409 ? 14.485 -9.920 -3.898 1.00 97.69 409 ARG A O 1
ATOM 3077 N N . ARG A 1 410 ? 14.400 -8.677 -2.022 1.00 96.31 410 ARG A N 1
ATOM 3078 C CA . ARG A 1 410 ? 12.976 -8.893 -1.739 1.00 96.31 410 ARG A CA 1
ATOM 3079 C C . ARG A 1 410 ? 12.106 -8.360 -2.872 1.00 96.31 410 ARG A C 1
ATOM 3081 O O . ARG A 1 410 ? 11.265 -9.095 -3.389 1.00 96.31 410 ARG A O 1
ATOM 3088 N N . GLU A 1 411 ? 12.346 -7.118 -3.278 1.00 94.81 411 GLU A N 1
ATOM 3089 C CA . GLU A 1 411 ? 11.609 -6.448 -4.350 1.00 94.81 411 GLU A CA 1
ATOM 3090 C C . GLU A 1 411 ? 11.758 -7.159 -5.703 1.00 94.81 411 GLU A C 1
ATOM 3092 O O . GLU A 1 411 ? 10.773 -7.358 -6.422 1.00 94.81 411 GLU A O 1
ATOM 3097 N N . GLN A 1 412 ? 12.966 -7.611 -6.037 1.00 97.50 412 GLN A N 1
ATOM 3098 C CA . GLN A 1 412 ? 13.216 -8.389 -7.252 1.00 97.50 412 GLN A CA 1
ATOM 3099 C C . GLN A 1 412 ? 12.506 -9.744 -7.210 1.00 97.50 412 GLN A C 1
ATOM 3101 O O . GLN A 1 412 ? 11.858 -10.134 -8.181 1.00 97.50 412 GLN A O 1
ATOM 3106 N N . THR A 1 413 ? 12.582 -10.454 -6.078 1.00 97.19 413 THR A N 1
ATOM 3107 C CA . THR A 1 413 ? 11.917 -11.758 -5.917 1.00 97.19 413 THR A CA 1
ATOM 3108 C C . THR A 1 413 ? 10.405 -11.621 -6.081 1.00 97.19 413 THR A C 1
ATOM 3110 O O . THR A 1 413 ? 9.784 -12.453 -6.740 1.00 97.19 413 THR A O 1
ATOM 3113 N N . LEU A 1 414 ? 9.805 -10.555 -5.539 1.00 94.50 414 LEU A N 1
ATOM 3114 C CA . LEU A 1 414 ? 8.380 -10.279 -5.702 1.00 94.50 414 LEU A CA 1
ATOM 3115 C C . LEU A 1 414 ? 7.995 -10.154 -7.183 1.00 94.50 414 LEU A C 1
ATOM 3117 O O . LEU A 1 414 ? 7.104 -10.862 -7.642 1.00 94.50 414 LEU A O 1
ATOM 3121 N N . ARG A 1 415 ? 8.711 -9.328 -7.951 1.00 96.62 415 ARG A N 1
ATOM 3122 C CA . ARG A 1 415 ? 8.450 -9.129 -9.389 1.00 96.62 415 ARG A CA 1
ATOM 3123 C C . ARG A 1 415 ? 8.672 -10.402 -10.199 1.00 96.62 415 ARG A C 1
ATOM 3125 O O . ARG A 1 415 ? 7.886 -10.696 -11.093 1.00 96.62 415 ARG A O 1
ATOM 3132 N N . LEU A 1 416 ? 9.686 -11.198 -9.854 1.00 97.81 416 LEU A N 1
ATOM 3133 C CA . LEU A 1 416 ? 9.943 -12.491 -10.497 1.00 97.81 416 LEU A CA 1
ATOM 3134 C C . LEU A 1 416 ? 8.787 -13.475 -10.310 1.00 97.81 416 LEU A C 1
ATOM 3136 O O . LEU A 1 416 ? 8.423 -14.168 -11.258 1.00 97.81 416 LEU A O 1
ATOM 3140 N N . ARG A 1 417 ? 8.169 -13.507 -9.122 1.00 96.12 417 ARG A N 1
ATOM 3141 C CA . ARG A 1 417 ? 7.016 -14.384 -8.853 1.00 96.12 417 ARG A CA 1
ATOM 3142 C C . ARG A 1 417 ? 5.829 -14.091 -9.765 1.00 96.12 417 ARG A C 1
ATOM 3144 O O . ARG A 1 417 ? 5.091 -15.012 -10.095 1.00 96.12 417 ARG A O 1
ATOM 3151 N N . PHE A 1 418 ? 5.657 -12.837 -10.168 1.00 95.69 418 PHE A N 1
ATOM 3152 C CA . PHE A 1 418 ? 4.543 -12.389 -11.001 1.00 95.69 418 PHE A CA 1
ATOM 3153 C C . PHE A 1 418 ? 4.960 -12.062 -12.440 1.00 95.69 418 PHE A C 1
ATOM 3155 O O . PHE A 1 418 ? 4.139 -11.543 -13.198 1.00 95.69 418 PHE A O 1
ATOM 3162 N N . PHE A 1 419 ? 6.197 -12.390 -12.839 1.00 97.44 419 PHE A N 1
ATOM 3163 C CA . PHE A 1 419 ? 6.818 -11.849 -14.048 1.00 97.44 419 PHE A CA 1
ATOM 3164 C C . PHE A 1 419 ? 5.968 -12.067 -15.305 1.00 97.44 419 PHE A C 1
ATOM 3166 O O . PHE A 1 419 ? 5.511 -11.111 -15.924 1.00 97.44 419 PHE A O 1
ATOM 3173 N N . THR A 1 420 ? 5.694 -13.328 -15.637 1.00 95.81 420 THR A N 1
ATOM 3174 C CA . THR A 1 420 ? 4.931 -13.697 -16.839 1.00 95.81 420 THR A CA 1
ATOM 3175 C C . THR A 1 420 ? 3.443 -13.380 -16.705 1.00 95.81 420 THR A C 1
ATOM 3177 O O . THR A 1 420 ? 2.784 -13.066 -17.685 1.00 95.81 420 THR A O 1
ATOM 3180 N N . SER A 1 421 ? 2.897 -13.444 -15.490 1.00 94.69 421 SER A N 1
ATOM 3181 C CA . SER A 1 421 ? 1.462 -13.242 -15.263 1.00 94.69 421 SER A CA 1
ATOM 3182 C C . SER A 1 421 ? 1.023 -11.775 -15.257 1.00 94.69 421 SER A C 1
ATOM 3184 O O . SER A 1 421 ? -0.116 -11.499 -15.614 1.00 94.69 421 SER A O 1
ATOM 3186 N N . HIS A 1 422 ? 1.892 -10.853 -14.828 1.00 93.88 422 HIS A N 1
ATOM 3187 C CA . HIS A 1 422 ? 1.504 -9.460 -14.595 1.00 93.88 422 HIS A CA 1
ATOM 3188 C C . HIS A 1 422 ? 2.573 -8.452 -15.027 1.00 93.88 422 HIS A C 1
ATOM 3190 O O . HIS A 1 422 ? 2.247 -7.522 -15.766 1.00 93.88 422 HIS A O 1
ATOM 3196 N N . VAL A 1 423 ? 3.844 -8.641 -14.640 1.00 96.44 423 VAL A N 1
ATOM 3197 C CA . VAL A 1 423 ? 4.911 -7.661 -14.928 1.00 96.44 423 VAL A CA 1
ATOM 3198 C C . VAL A 1 423 ? 5.099 -7.463 -16.424 1.00 96.44 423 VAL A C 1
ATOM 3200 O O . VAL A 1 423 ? 4.994 -6.337 -16.897 1.00 96.44 423 VAL A O 1
ATOM 3203 N N . ALA A 1 424 ? 5.379 -8.532 -17.167 1.00 97.56 424 ALA A N 1
ATOM 3204 C CA . ALA A 1 424 ? 5.681 -8.433 -18.588 1.00 97.56 424 ALA A CA 1
ATOM 3205 C C . ALA A 1 424 ? 4.458 -7.955 -19.401 1.00 97.56 424 ALA A C 1
ATOM 3207 O O . ALA A 1 424 ? 4.611 -6.994 -20.159 1.00 97.56 424 ALA A O 1
ATOM 3208 N N . PRO A 1 425 ? 3.230 -8.490 -19.190 1.00 97.44 425 PRO A N 1
ATOM 3209 C CA . PRO A 1 425 ? 2.022 -7.967 -19.840 1.00 97.44 425 PRO A CA 1
ATOM 3210 C C . PRO A 1 425 ? 1.750 -6.488 -19.544 1.00 97.44 425 PRO A C 1
ATOM 3212 O O . PRO A 1 425 ? 1.375 -5.721 -20.432 1.00 97.44 425 PRO A O 1
ATOM 3215 N N . THR A 1 426 ? 1.945 -6.060 -18.294 1.00 95.75 426 THR A N 1
ATOM 3216 C CA . THR A 1 426 ? 1.718 -4.663 -17.910 1.00 95.75 426 THR A CA 1
ATOM 3217 C C . THR A 1 426 ? 2.795 -3.751 -18.483 1.00 95.75 426 THR A C 1
ATOM 3219 O O . THR A 1 426 ? 2.465 -2.684 -18.999 1.00 95.75 426 THR A O 1
ATOM 3222 N N . PHE A 1 427 ? 4.056 -4.183 -18.467 1.00 97.44 427 PHE A N 1
ATOM 3223 C CA . PHE A 1 427 ? 5.167 -3.455 -19.073 1.00 97.44 427 PHE A CA 1
ATOM 3224 C C . PHE A 1 427 ? 4.930 -3.232 -20.570 1.00 97.44 427 PHE A C 1
ATOM 3226 O O . PHE A 1 427 ? 5.040 -2.104 -21.045 1.00 97.44 427 PHE A O 1
ATOM 3233 N N . GLU A 1 428 ? 4.538 -4.281 -21.296 1.00 97.50 428 GLU A N 1
ATOM 3234 C CA . GLU A 1 428 ? 4.159 -4.217 -22.710 1.00 97.50 428 GLU A CA 1
ATOM 3235 C C . GLU A 1 428 ? 3.046 -3.192 -22.943 1.00 97.50 428 GLU A C 1
ATOM 3237 O O . GLU A 1 428 ? 3.186 -2.278 -23.754 1.00 97.50 428 GLU A O 1
ATOM 3242 N N . ARG A 1 429 ? 1.960 -3.277 -22.171 1.00 96.69 429 ARG A N 1
ATOM 3243 C CA . ARG A 1 429 ? 0.822 -2.361 -22.294 1.00 96.69 429 ARG A CA 1
ATOM 3244 C C . ARG A 1 429 ? 1.203 -0.901 -22.028 1.00 96.69 429 ARG A C 1
ATOM 3246 O O . ARG A 1 429 ? 0.696 -0.007 -22.700 1.00 96.69 429 ARG A O 1
ATOM 3253 N N . VAL A 1 430 ? 2.038 -0.644 -21.020 1.00 95.56 430 VAL A N 1
ATOM 3254 C CA . VAL A 1 430 ? 2.388 0.720 -20.584 1.00 95.56 430 VAL A CA 1
ATOM 3255 C C . VAL A 1 430 ? 3.490 1.330 -21.458 1.00 95.56 430 VAL A C 1
ATOM 3257 O O . VAL A 1 430 ? 3.490 2.540 -21.691 1.00 95.56 430 VAL A O 1
ATOM 3260 N N . HIS A 1 431 ? 4.427 0.524 -21.959 1.00 97.12 431 HIS A N 1
ATOM 3261 C CA . HIS A 1 431 ? 5.640 1.014 -22.619 1.00 97.12 431 HIS A CA 1
ATOM 3262 C C . HIS A 1 431 ? 5.796 0.601 -24.086 1.00 97.12 431 HIS A C 1
ATOM 3264 O O . HIS A 1 431 ? 6.621 1.201 -24.778 1.00 97.12 431 HIS A O 1
ATOM 3270 N N . GLY A 1 432 ? 4.989 -0.335 -24.590 1.00 96.62 432 GLY A N 1
ATOM 3271 C CA . GLY A 1 432 ? 5.020 -0.834 -25.970 1.00 96.62 432 GLY A CA 1
ATOM 3272 C C . GLY A 1 432 ? 5.107 0.272 -27.030 1.00 96.62 432 GLY A C 1
ATOM 3273 O O . GLY A 1 432 ? 6.097 0.295 -27.760 1.00 96.62 432 GLY A O 1
ATOM 3274 N N . PRO A 1 433 ? 4.208 1.282 -27.040 1.00 95.19 433 PRO A N 1
ATOM 3275 C CA . PRO A 1 433 ? 4.242 2.363 -28.036 1.00 95.19 433 PRO A CA 1
ATOM 3276 C C . PRO A 1 433 ? 5.534 3.194 -28.034 1.00 95.19 433 PRO A C 1
ATOM 3278 O O . PRO A 1 433 ? 5.956 3.755 -29.049 1.00 95.19 433 PRO A O 1
ATOM 3281 N N . ARG A 1 434 ? 6.182 3.323 -26.870 1.00 94.69 434 ARG A N 1
ATOM 3282 C CA . ARG A 1 434 ? 7.482 3.994 -26.764 1.00 94.69 434 ARG A CA 1
ATOM 3283 C C . ARG A 1 434 ? 8.592 3.112 -27.328 1.00 94.69 434 ARG A C 1
ATOM 3285 O O . ARG A 1 434 ? 9.490 3.630 -27.988 1.00 94.69 434 ARG A O 1
ATOM 3292 N N . LEU A 1 435 ? 8.527 1.812 -27.059 1.00 97.62 435 LEU A N 1
ATOM 3293 C CA . LEU A 1 435 ? 9.513 0.840 -27.508 1.00 97.62 435 LEU A CA 1
ATOM 3294 C C . LEU A 1 435 ? 9.412 0.568 -29.010 1.00 97.62 435 LEU A C 1
ATOM 3296 O O . LEU A 1 435 ? 10.454 0.390 -29.626 1.00 97.62 435 LEU A O 1
ATOM 3300 N N . ASP A 1 436 ? 8.223 0.633 -29.617 1.00 97.12 436 ASP A N 1
ATOM 3301 C CA . ASP A 1 436 ? 8.042 0.499 -31.073 1.00 97.12 436 ASP A CA 1
ATOM 3302 C C . ASP A 1 436 ? 8.979 1.438 -31.840 1.00 97.12 436 ASP A C 1
ATOM 3304 O O . ASP A 1 436 ? 9.736 1.016 -32.712 1.00 97.12 436 ASP A O 1
ATOM 3308 N N . ARG A 1 437 ? 8.999 2.716 -31.443 1.00 95.94 437 ARG A N 1
ATOM 3309 C CA . ARG A 1 437 ? 9.861 3.735 -32.058 1.00 95.94 437 ARG A CA 1
ATOM 3310 C C . ARG A 1 437 ? 11.346 3.452 -31.852 1.00 95.94 437 ARG A C 1
ATOM 3312 O O . ARG A 1 437 ? 12.133 3.656 -32.767 1.00 95.94 437 ARG A O 1
ATOM 3319 N N . ALA A 1 438 ? 11.728 2.991 -30.662 1.00 97.81 438 ALA A N 1
ATOM 3320 C CA . ALA A 1 438 ? 13.125 2.722 -30.339 1.00 97.81 438 ALA A CA 1
ATOM 3321 C C . ALA A 1 438 ? 13.671 1.492 -31.079 1.00 97.81 438 ALA A C 1
ATOM 3323 O O . ALA A 1 438 ? 14.807 1.514 -31.538 1.00 97.81 438 ALA A O 1
ATOM 3324 N N . TYR A 1 439 ? 12.864 0.437 -31.212 1.00 98.44 439 TYR A N 1
ATOM 3325 C CA . TYR A 1 439 ? 13.221 -0.754 -31.982 1.00 98.44 439 TYR A CA 1
ATOM 3326 C C . TYR A 1 439 ? 13.301 -0.446 -33.481 1.00 98.44 439 TYR A C 1
ATOM 3328 O O . TYR A 1 439 ? 14.287 -0.811 -34.115 1.00 98.44 439 TYR A O 1
ATOM 3336 N N . ALA A 1 440 ? 12.339 0.308 -34.026 1.00 98.00 440 ALA A N 1
ATOM 3337 C CA . ALA A 1 440 ? 12.365 0.731 -35.426 1.00 98.00 440 ALA A CA 1
ATOM 3338 C C . ALA A 1 440 ? 13.597 1.592 -35.764 1.00 98.00 440 ALA A C 1
ATOM 3340 O O . ALA A 1 440 ? 14.184 1.427 -36.828 1.00 98.00 440 ALA A O 1
ATOM 3341 N N . ALA A 1 441 ? 14.029 2.469 -34.851 1.00 97.81 441 ALA A N 1
ATOM 3342 C CA . ALA A 1 441 ? 15.234 3.285 -35.033 1.00 97.81 441 ALA A CA 1
ATOM 3343 C C . ALA A 1 441 ? 16.539 2.467 -35.099 1.00 97.81 441 ALA A C 1
ATOM 3345 O O . ALA A 1 441 ? 17.543 2.968 -35.595 1.00 97.81 441 ALA A O 1
ATOM 3346 N N . LEU A 1 442 ? 16.526 1.225 -34.606 1.00 98.12 442 LEU A N 1
ATOM 3347 C CA . LEU A 1 442 ? 17.650 0.285 -34.665 1.00 98.12 442 LEU A CA 1
ATOM 3348 C C . LEU A 1 442 ? 17.460 -0.799 -35.735 1.00 98.12 442 LEU A C 1
ATOM 3350 O O . LEU A 1 442 ? 18.204 -1.775 -35.735 1.00 98.12 442 LEU A O 1
ATOM 3354 N N . ASP A 1 443 ? 16.455 -0.655 -36.605 1.00 97.94 443 ASP A N 1
ATOM 3355 C CA . ASP A 1 443 ? 16.066 -1.663 -37.600 1.00 97.94 443 ASP A CA 1
ATOM 3356 C C . ASP A 1 443 ? 15.812 -3.056 -36.981 1.00 97.94 443 ASP A C 1
ATOM 3358 O O . ASP A 1 443 ? 16.137 -4.107 -37.534 1.00 97.94 443 ASP A O 1
ATOM 3362 N N . LEU A 1 444 ? 15.237 -3.070 -35.773 1.00 97.81 444 LEU A N 1
ATOM 3363 C CA . LEU A 1 444 ? 14.870 -4.284 -35.054 1.00 97.81 444 LEU A CA 1
ATOM 3364 C C . LEU A 1 444 ? 13.354 -4.476 -35.041 1.00 97.81 444 LEU A C 1
ATOM 3366 O O . LEU A 1 444 ? 12.586 -3.552 -34.772 1.00 97.81 444 LEU A O 1
ATOM 3370 N N . ALA A 1 445 ? 12.915 -5.724 -35.202 1.00 97.62 445 ALA A N 1
ATOM 3371 C CA . ALA A 1 445 ? 11.547 -6.105 -34.876 1.00 97.62 445 ALA A CA 1
ATOM 3372 C C . ALA A 1 445 ? 11.375 -6.158 -33.351 1.00 97.62 445 ALA A C 1
ATOM 3374 O O . ALA A 1 445 ? 12.094 -6.884 -32.653 1.00 97.62 445 ALA A O 1
ATOM 3375 N N . ARG A 1 446 ? 10.411 -5.401 -32.824 1.00 97.50 446 ARG A N 1
ATOM 3376 C CA . ARG A 1 446 ? 10.093 -5.430 -31.397 1.00 97.50 446 ARG A CA 1
ATOM 3377 C C . ARG A 1 446 ? 9.374 -6.735 -31.040 1.00 97.50 446 ARG A C 1
ATOM 3379 O O . ARG A 1 446 ? 8.371 -7.054 -31.677 1.00 97.50 446 ARG A O 1
ATOM 3386 N N . PRO A 1 447 ? 9.829 -7.482 -30.020 1.00 98.12 447 PRO A N 1
ATOM 3387 C CA . PRO A 1 447 ? 9.062 -8.611 -29.520 1.00 98.12 447 PRO A CA 1
ATOM 3388 C C . PRO A 1 447 ? 7.859 -8.131 -28.695 1.00 98.12 447 PRO A C 1
ATOM 3390 O O . PRO A 1 447 ? 7.906 -7.069 -28.071 1.00 98.12 447 PRO A O 1
ATOM 3393 N N . ASP A 1 448 ? 6.807 -8.945 -28.645 1.00 98.00 448 ASP A N 1
ATOM 3394 C CA . ASP A 1 448 ? 5.723 -8.782 -27.674 1.00 98.00 448 ASP A CA 1
ATOM 3395 C C . ASP A 1 448 ? 6.219 -9.227 -26.294 1.00 98.00 448 ASP A C 1
ATOM 3397 O O . ASP A 1 448 ? 6.174 -10.415 -25.963 1.00 98.00 448 ASP A O 1
ATOM 3401 N N . PHE A 1 449 ? 6.697 -8.274 -25.489 1.00 98.19 449 PHE A N 1
ATOM 3402 C CA . PHE A 1 449 ? 7.223 -8.563 -24.157 1.00 98.19 449 PHE A CA 1
ATOM 3403 C C . PHE A 1 449 ? 6.168 -9.170 -23.234 1.00 98.19 449 PHE A C 1
ATOM 3405 O O . PHE A 1 449 ? 6.530 -9.918 -22.330 1.00 98.19 449 PHE A O 1
ATOM 3412 N N . GLY A 1 450 ? 4.880 -8.904 -23.471 1.00 97.69 450 GLY A N 1
ATOM 3413 C CA . GLY A 1 450 ? 3.790 -9.416 -22.649 1.00 97.69 450 GLY A CA 1
ATOM 3414 C C . GLY A 1 450 ? 3.644 -10.932 -22.705 1.00 97.69 450 GLY A C 1
ATOM 3415 O O . GLY A 1 450 ? 3.138 -11.533 -21.760 1.00 97.69 450 GLY A O 1
ATOM 3416 N N . SER A 1 451 ? 4.128 -11.547 -23.782 1.00 97.62 451 SER A N 1
ATOM 3417 C CA . SER A 1 451 ? 4.076 -12.993 -24.001 1.00 97.62 451 SER A CA 1
ATOM 3418 C C . SER A 1 451 ? 5.356 -13.738 -23.602 1.00 97.62 451 SER A C 1
ATOM 3420 O O . SER A 1 451 ? 5.341 -14.965 -23.506 1.00 97.62 451 SER A O 1
ATOM 3422 N N . LEU A 1 452 ? 6.461 -13.023 -23.366 1.00 97.69 452 LEU A N 1
ATOM 3423 C CA . LEU A 1 452 ? 7.770 -13.642 -23.170 1.00 97.69 452 LEU A CA 1
ATOM 3424 C C . LEU A 1 452 ? 7.951 -14.214 -21.762 1.00 97.69 452 LEU A C 1
ATOM 3426 O O . LEU A 1 452 ? 7.563 -13.634 -20.742 1.00 97.69 452 LEU A O 1
ATOM 3430 N N . THR A 1 453 ? 8.676 -15.325 -21.687 1.00 97.38 453 THR A N 1
ATOM 3431 C CA . THR A 1 453 ? 9.276 -15.781 -20.433 1.00 97.38 453 THR A CA 1
ATOM 3432 C C . THR A 1 453 ? 10.383 -14.825 -19.979 1.00 97.38 453 THR A C 1
ATOM 3434 O O . THR A 1 453 ? 10.871 -13.962 -20.718 1.00 97.38 453 THR A O 1
ATOM 3437 N N . ARG A 1 454 ? 10.838 -14.993 -18.733 1.00 97.88 454 ARG A N 1
ATOM 3438 C CA . ARG A 1 454 ? 11.968 -14.230 -18.194 1.00 97.88 454 ARG A CA 1
ATOM 3439 C C . ARG A 1 454 ? 13.240 -14.394 -19.034 1.00 97.88 454 ARG A C 1
ATOM 3441 O O . ARG A 1 454 ? 13.877 -13.393 -19.348 1.00 97.88 454 ARG A O 1
ATOM 3448 N N . ALA A 1 455 ? 13.595 -15.623 -19.406 1.00 98.12 455 ALA A N 1
ATOM 3449 C CA . ALA A 1 455 ? 14.799 -15.902 -20.190 1.00 98.12 455 ALA A CA 1
ATOM 3450 C C . ALA A 1 455 ? 14.727 -15.272 -21.593 1.00 98.12 455 ALA A C 1
ATOM 3452 O O . ALA A 1 455 ? 15.672 -14.613 -22.029 1.00 98.12 455 ALA A O 1
ATOM 3453 N N . GLU A 1 456 ? 13.583 -15.395 -22.271 1.00 98.38 456 GLU A N 1
ATOM 3454 C CA . GLU A 1 456 ? 13.361 -14.780 -23.588 1.00 98.38 456 GLU A CA 1
ATOM 3455 C C . GLU A 1 456 ? 13.379 -13.253 -23.515 1.00 98.38 456 GLU A C 1
ATOM 3457 O O . GLU A 1 456 ? 13.947 -12.600 -24.390 1.00 98.38 456 GLU A O 1
ATOM 3462 N N . THR A 1 457 ? 12.821 -12.676 -22.446 1.00 98.56 457 THR A N 1
ATOM 3463 C CA . THR A 1 457 ? 12.876 -11.231 -22.210 1.00 98.56 457 THR A CA 1
ATOM 3464 C C . THR A 1 457 ? 14.316 -10.747 -22.068 1.00 98.56 457 THR A C 1
ATOM 3466 O O . THR A 1 457 ? 14.701 -9.769 -22.706 1.00 98.56 457 THR A O 1
ATOM 3469 N N . LEU A 1 458 ? 15.137 -11.438 -21.273 1.00 98.62 458 LEU A N 1
ATOM 3470 C CA . LEU A 1 458 ? 16.550 -11.089 -21.105 1.00 98.62 458 LEU A CA 1
ATOM 3471 C C . LEU A 1 458 ? 17.319 -11.176 -22.428 1.00 98.62 458 LEU A C 1
ATOM 3473 O O . LEU A 1 458 ? 18.100 -10.277 -22.741 1.00 98.62 458 LEU A O 1
ATOM 3477 N N . ALA A 1 459 ? 17.059 -12.207 -23.236 1.00 98.50 459 ALA A N 1
ATOM 3478 C CA . ALA A 1 459 ? 17.648 -12.335 -24.565 1.00 98.50 459 ALA A CA 1
ATOM 3479 C C . ALA A 1 459 ? 17.210 -11.193 -25.502 1.00 98.50 459 ALA A C 1
ATOM 3481 O O . ALA A 1 459 ? 18.035 -10.629 -26.221 1.00 98.50 459 ALA A O 1
ATOM 3482 N N . ALA A 1 460 ? 15.932 -10.808 -25.472 1.00 98.56 460 ALA A N 1
ATOM 3483 C CA . ALA A 1 460 ? 15.416 -9.683 -26.246 1.00 98.56 460 ALA A CA 1
ATOM 3484 C C . ALA A 1 460 ? 16.068 -8.348 -25.853 1.00 98.56 460 ALA A C 1
ATOM 3486 O O . ALA A 1 460 ? 16.515 -7.611 -26.732 1.00 98.56 460 ALA A O 1
ATOM 3487 N N . VAL A 1 461 ? 16.178 -8.060 -24.551 1.00 98.62 461 VAL A N 1
ATOM 3488 C CA . VAL A 1 461 ? 16.835 -6.836 -24.065 1.00 98.62 461 VAL A CA 1
ATOM 3489 C C . VAL A 1 461 ? 18.321 -6.824 -24.429 1.00 98.62 461 VAL A C 1
ATOM 3491 O O . VAL A 1 461 ? 18.829 -5.788 -24.848 1.00 98.62 461 VAL A O 1
ATOM 3494 N N . ALA A 1 462 ? 19.012 -7.965 -24.346 1.00 98.62 462 ALA A N 1
ATOM 3495 C CA . ALA A 1 462 ? 20.413 -8.065 -24.753 1.00 98.62 462 ALA A CA 1
ATOM 3496 C C . ALA A 1 462 ? 20.616 -7.770 -26.251 1.00 98.62 462 ALA A C 1
ATOM 3498 O O . ALA A 1 462 ? 21.567 -7.077 -26.607 1.00 98.62 462 ALA A O 1
ATOM 3499 N N . ARG A 1 463 ? 19.709 -8.236 -27.126 1.00 98.56 463 ARG A N 1
ATOM 3500 C CA . ARG A 1 463 ? 19.741 -7.900 -28.563 1.00 98.56 463 ARG A CA 1
ATOM 3501 C C . ARG A 1 463 ? 19.563 -6.402 -28.806 1.00 98.56 463 ARG A C 1
ATOM 3503 O O . ARG A 1 463 ? 20.306 -5.831 -29.597 1.00 98.56 463 ARG A O 1
ATOM 3510 N N . PHE A 1 464 ? 18.618 -5.771 -28.108 1.00 98.56 464 PHE A N 1
ATOM 3511 C CA . PHE A 1 464 ? 18.427 -4.323 -28.189 1.00 98.56 464 PHE A CA 1
ATOM 3512 C C . PHE A 1 464 ? 19.671 -3.559 -27.710 1.00 98.56 464 PHE A C 1
ATOM 3514 O O . PHE A 1 464 ? 20.114 -2.635 -28.383 1.00 98.56 464 PHE A O 1
ATOM 3521 N N . ASP A 1 465 ? 20.262 -3.950 -26.575 1.00 98.44 465 ASP A N 1
ATOM 3522 C CA . ASP A 1 465 ? 21.462 -3.301 -26.027 1.00 98.44 465 ASP A CA 1
ATOM 3523 C C . ASP A 1 465 ? 22.678 -3.412 -26.958 1.00 98.44 465 ASP A C 1
ATOM 3525 O O . ASP A 1 465 ? 23.434 -2.450 -27.091 1.00 98.44 465 ASP A O 1
ATOM 3529 N N . ALA A 1 466 ? 22.858 -4.562 -27.614 1.00 98.44 466 ALA A N 1
ATOM 3530 C CA . ALA A 1 466 ? 23.911 -4.750 -28.607 1.00 98.44 466 ALA A CA 1
ATOM 3531 C C . ALA A 1 466 ? 23.718 -3.808 -29.806 1.00 98.44 466 ALA A C 1
ATOM 3533 O O . ALA A 1 466 ? 24.601 -3.002 -30.083 1.00 98.44 466 ALA A O 1
ATOM 3534 N N . ALA A 1 467 ? 22.534 -3.814 -30.428 1.00 98.38 467 ALA A N 1
ATOM 3535 C CA . ALA A 1 467 ? 22.233 -2.933 -31.558 1.00 98.38 467 ALA A CA 1
ATOM 3536 C C . ALA A 1 467 ? 22.347 -1.442 -31.191 1.00 98.38 467 ALA A C 1
ATOM 3538 O O . ALA A 1 467 ? 22.871 -0.642 -31.961 1.00 98.38 467 ALA A O 1
ATOM 3539 N N . PHE A 1 468 ? 21.916 -1.066 -29.982 1.00 98.25 468 PHE A N 1
ATOM 3540 C CA . PHE A 1 468 ? 22.084 0.287 -29.455 1.00 98.25 468 PHE A CA 1
ATOM 3541 C C . PHE A 1 468 ? 23.562 0.699 -29.379 1.00 98.25 468 PHE A C 1
ATOM 3543 O O . PHE A 1 468 ? 23.900 1.834 -29.717 1.00 98.25 468 PHE A O 1
ATOM 3550 N N . ARG A 1 469 ? 24.450 -0.202 -28.939 1.00 98.00 469 ARG A N 1
ATOM 3551 C CA . ARG A 1 469 ? 25.896 0.062 -28.883 1.00 98.00 469 ARG A CA 1
ATOM 3552 C C . ARG A 1 469 ? 26.522 0.121 -30.273 1.00 98.00 469 ARG A C 1
ATOM 3554 O O . ARG A 1 469 ? 27.308 1.032 -30.519 1.00 98.00 469 ARG A O 1
ATOM 3561 N N . ASP A 1 470 ? 26.132 -0.777 -31.171 1.00 97.94 470 ASP A N 1
ATOM 3562 C CA . ASP A 1 470 ? 26.635 -0.821 -32.548 1.00 97.94 470 ASP A CA 1
ATOM 3563 C C . ASP A 1 470 ? 26.246 0.438 -33.342 1.00 97.94 470 ASP A C 1
ATOM 3565 O O . ASP A 1 470 ? 27.031 0.937 -34.146 1.00 97.94 470 ASP A O 1
ATOM 3569 N N . ALA A 1 471 ? 25.086 1.029 -33.039 1.00 97.00 471 ALA A N 1
ATOM 3570 C CA . ALA A 1 471 ? 24.643 2.316 -33.576 1.00 97.00 471 ALA A CA 1
ATOM 3571 C C . ALA A 1 471 ? 25.346 3.544 -32.949 1.00 97.00 471 ALA A C 1
ATOM 3573 O O . ALA A 1 471 ? 24.951 4.680 -33.208 1.00 97.00 471 ALA A O 1
ATOM 3574 N N . GLY A 1 472 ? 26.361 3.352 -32.098 1.00 97.19 472 GLY A N 1
ATOM 3575 C CA . GLY A 1 472 ? 27.098 4.444 -31.453 1.00 97.19 472 GLY A CA 1
ATOM 3576 C C . GLY A 1 472 ? 26.420 5.029 -30.210 1.00 97.19 472 GLY A C 1
ATOM 3577 O O . GLY A 1 472 ? 26.713 6.162 -29.834 1.00 97.19 472 GLY A O 1
ATOM 3578 N N . ALA A 1 473 ? 25.534 4.270 -29.554 1.00 94.31 473 ALA A N 1
ATOM 3579 C CA . ALA A 1 473 ? 24.813 4.669 -28.341 1.00 94.31 473 ALA A CA 1
ATOM 3580 C C . ALA A 1 473 ? 24.041 6.007 -28.470 1.00 94.31 473 ALA A C 1
ATOM 3582 O O . ALA A 1 473 ? 24.246 6.921 -27.657 1.00 94.31 473 ALA A O 1
ATOM 3583 N N . PRO A 1 474 ? 23.133 6.123 -29.460 1.00 94.44 474 PRO A N 1
ATOM 3584 C CA . PRO A 1 474 ? 22.388 7.348 -29.744 1.00 94.44 474 PRO A CA 1
ATOM 3585 C C . PRO A 1 474 ? 21.650 7.876 -28.510 1.00 94.44 474 PRO A C 1
ATOM 3587 O O . PRO A 1 474 ? 20.937 7.150 -27.809 1.00 94.44 474 PRO A O 1
ATOM 3590 N N . SER A 1 475 ? 21.820 9.164 -28.217 1.00 95.44 475 SER A N 1
ATOM 3591 C CA . SER A 1 475 ? 21.312 9.772 -26.981 1.00 95.44 475 SER A CA 1
ATOM 3592 C C . SER A 1 475 ? 19.784 9.720 -26.864 1.00 95.44 475 SER A C 1
ATOM 3594 O O . SER A 1 475 ? 19.252 9.530 -25.770 1.00 95.44 475 SER A O 1
ATOM 3596 N N . GLU A 1 476 ? 19.086 9.794 -27.993 1.00 95.00 476 GLU A N 1
ATOM 3597 C CA . GLU A 1 476 ? 17.637 9.718 -28.130 1.00 95.00 476 GLU A CA 1
ATOM 3598 C C . GLU A 1 476 ? 17.066 8.341 -27.755 1.00 95.00 476 GLU A C 1
ATOM 3600 O O . GLU A 1 476 ? 15.919 8.253 -27.311 1.00 95.00 476 GLU A O 1
ATOM 3605 N N . LEU A 1 477 ? 17.862 7.267 -27.853 1.00 97.12 477 LEU A N 1
ATOM 3606 C CA . LEU A 1 477 ? 17.432 5.908 -27.499 1.00 97.12 477 LEU A CA 1
ATOM 3607 C C . LEU A 1 477 ? 17.801 5.507 -26.068 1.00 97.12 477 LEU A C 1
ATOM 3609 O O . LEU A 1 477 ? 17.279 4.512 -25.556 1.00 97.12 477 LEU A O 1
ATOM 3613 N N . ARG A 1 478 ? 18.643 6.295 -25.386 1.00 97.19 478 ARG A N 1
ATOM 3614 C CA . ARG A 1 478 ? 19.115 6.010 -24.021 1.00 97.19 478 ARG A CA 1
ATOM 3615 C C . ARG A 1 478 ? 17.961 5.741 -23.063 1.00 97.19 478 ARG A C 1
ATOM 3617 O O . ARG A 1 478 ? 17.946 4.734 -22.374 1.00 97.19 478 ARG A O 1
ATOM 3624 N N . ALA A 1 479 ? 16.927 6.572 -23.105 1.00 96.94 479 ALA A N 1
ATOM 3625 C CA . ALA A 1 479 ? 15.812 6.436 -22.182 1.00 96.94 479 ALA A CA 1
ATOM 3626 C C . ALA A 1 479 ? 14.915 5.206 -22.468 1.00 96.94 479 ALA A C 1
ATOM 3628 O O . ALA A 1 479 ? 14.187 4.770 -21.581 1.00 96.94 479 ALA A O 1
ATOM 3629 N N . ALA A 1 480 ? 14.939 4.643 -23.685 1.00 97.81 480 ALA A N 1
ATOM 3630 C CA . ALA A 1 480 ? 14.292 3.361 -23.986 1.00 97.81 480 ALA A CA 1
ATOM 3631 C C . ALA A 1 480 ? 15.153 2.177 -23.522 1.00 97.81 480 ALA A C 1
ATOM 3633 O O . ALA A 1 480 ? 14.625 1.224 -22.949 1.00 97.81 480 ALA A O 1
ATOM 3634 N N . ARG A 1 481 ? 16.477 2.267 -23.701 1.00 97.94 481 ARG A N 1
ATOM 3635 C CA . ARG A 1 481 ? 17.431 1.302 -23.148 1.00 97.94 481 ARG A CA 1
ATOM 3636 C C . ARG A 1 481 ? 17.310 1.215 -21.630 1.00 97.94 481 ARG A C 1
ATOM 3638 O O . ARG A 1 481 ? 17.148 0.119 -21.106 1.00 97.94 481 ARG A O 1
ATOM 3645 N N . ASP A 1 482 ? 17.357 2.352 -20.944 1.00 97.94 482 ASP A N 1
ATOM 3646 C CA . ASP A 1 482 ? 17.289 2.413 -19.483 1.00 97.94 482 ASP A CA 1
ATOM 3647 C C . ASP A 1 482 ? 15.966 1.819 -18.991 1.00 97.94 482 ASP A C 1
ATOM 3649 O O . ASP A 1 482 ? 15.957 1.015 -18.070 1.00 97.94 482 ASP A O 1
ATOM 3653 N N . LEU A 1 483 ? 14.857 2.085 -19.687 1.00 97.69 483 LEU A N 1
ATOM 3654 C CA . LEU A 1 483 ? 13.564 1.473 -19.385 1.00 97.69 483 LEU A CA 1
ATOM 3655 C C . LEU A 1 483 ? 13.578 -0.063 -19.505 1.00 97.69 483 LEU A C 1
ATOM 3657 O O . LEU A 1 483 ? 13.033 -0.748 -18.639 1.00 97.69 483 LEU A O 1
ATOM 3661 N N . LEU A 1 484 ? 14.196 -0.613 -20.555 1.00 98.38 484 LEU A N 1
ATOM 3662 C CA . LEU A 1 484 ? 14.336 -2.063 -20.738 1.00 98.38 484 LEU A CA 1
ATOM 3663 C C . LEU A 1 484 ? 15.277 -2.686 -19.701 1.00 98.38 484 LEU A C 1
ATOM 3665 O O . LEU A 1 484 ? 14.989 -3.762 -19.183 1.00 98.38 484 LEU A O 1
ATOM 3669 N N . VAL A 1 485 ? 16.392 -2.029 -19.387 1.00 98.31 485 VAL A N 1
ATOM 3670 C CA . VAL A 1 485 ? 17.385 -2.543 -18.438 1.00 98.31 485 VAL A CA 1
ATOM 3671 C C . VAL A 1 485 ? 16.869 -2.431 -17.007 1.00 98.31 485 VAL A C 1
ATOM 3673 O O . VAL A 1 485 ? 16.786 -3.437 -16.309 1.00 98.31 485 VAL A O 1
ATOM 3676 N N . GLU A 1 486 ? 16.474 -1.247 -16.559 1.00 98.19 486 GLU A N 1
ATOM 3677 C CA . GLU A 1 486 ? 15.988 -1.024 -15.194 1.00 98.19 486 GLU A CA 1
ATOM 3678 C C . GLU A 1 486 ? 14.670 -1.774 -14.960 1.00 98.19 486 GLU A C 1
ATOM 3680 O O . GLU A 1 486 ? 14.528 -2.491 -13.972 1.00 98.19 486 GLU A O 1
ATOM 3685 N N . GLY A 1 487 ? 13.732 -1.702 -15.910 1.00 97.69 487 GLY A N 1
ATOM 3686 C CA . GLY A 1 487 ? 12.464 -2.419 -15.831 1.00 97.69 487 GLY A CA 1
ATOM 3687 C C . GLY A 1 487 ? 12.646 -3.922 -16.017 1.00 97.69 487 GLY A C 1
ATOM 3688 O O . GLY A 1 487 ? 12.497 -4.699 -15.083 1.00 97.69 487 GLY A O 1
ATOM 3689 N N . LEU A 1 488 ? 12.992 -4.373 -17.218 1.00 98.25 488 LEU A N 1
ATOM 3690 C CA . LEU A 1 488 ? 12.943 -5.794 -17.560 1.00 98.25 488 LEU A CA 1
ATOM 3691 C C . LEU A 1 488 ? 14.224 -6.577 -17.274 1.00 98.25 488 LEU A C 1
ATOM 3693 O O . LEU A 1 488 ? 14.182 -7.792 -17.409 1.00 98.25 488 LEU A O 1
ATOM 3697 N N . VAL A 1 489 ? 15.340 -5.981 -16.848 1.00 98.31 489 VAL A N 1
ATOM 3698 C CA . VAL A 1 489 ? 16.529 -6.747 -16.410 1.00 98.31 489 VAL A CA 1
ATOM 3699 C C . VAL A 1 489 ? 16.705 -6.645 -14.902 1.00 98.31 489 VAL A C 1
ATOM 3701 O O . VAL A 1 489 ? 16.754 -7.669 -14.229 1.00 98.31 489 VAL A O 1
ATOM 3704 N N . GLN A 1 490 ? 16.752 -5.438 -14.353 1.00 98.12 490 GLN A N 1
ATOM 3705 C CA . GLN A 1 490 ? 17.027 -5.208 -12.934 1.00 98.12 490 GLN A CA 1
ATOM 3706 C C . GLN A 1 490 ? 15.784 -5.339 -12.052 1.00 98.12 490 GLN A C 1
ATOM 3708 O O . GLN A 1 490 ? 15.931 -5.568 -10.849 1.00 98.12 490 GLN A O 1
ATOM 3713 N N . LEU A 1 491 ? 14.590 -5.265 -12.653 1.00 97.94 491 LEU A N 1
ATOM 3714 C CA . LEU A 1 491 ? 13.303 -5.291 -11.961 1.00 97.94 491 LEU A CA 1
ATOM 3715 C C . LEU A 1 491 ? 13.189 -4.164 -10.928 1.00 97.94 491 LEU A C 1
ATOM 3717 O O . LEU A 1 491 ? 12.751 -4.387 -9.800 1.00 97.94 491 LEU A O 1
ATOM 3721 N N . ASP A 1 492 ? 13.617 -2.965 -11.321 1.00 96.56 492 ASP A N 1
ATOM 3722 C CA . ASP A 1 492 ? 13.613 -1.774 -10.481 1.00 96.56 492 ASP A CA 1
ATOM 3723 C C . ASP A 1 492 ? 12.171 -1.400 -10.075 1.00 96.56 492 ASP A C 1
ATOM 3725 O O . ASP A 1 492 ? 11.318 -1.195 -10.951 1.00 96.56 492 ASP A O 1
ATOM 3729 N N . PRO A 1 493 ? 11.876 -1.273 -8.767 1.00 92.50 493 PRO A N 1
ATOM 3730 C CA . PRO A 1 493 ? 10.588 -0.801 -8.274 1.00 92.50 493 PRO A CA 1
ATOM 3731 C C . PRO A 1 493 ? 10.107 0.538 -8.828 1.00 92.50 493 PRO A C 1
ATOM 3733 O O . PRO A 1 493 ? 8.901 0.745 -8.922 1.00 92.50 493 PRO A O 1
ATOM 3736 N N . ALA A 1 494 ? 11.010 1.438 -9.215 1.00 92.19 494 ALA A N 1
ATOM 3737 C CA . ALA A 1 494 ? 10.651 2.714 -9.824 1.00 92.19 494 ALA A CA 1
ATOM 3738 C C . ALA A 1 494 ? 10.116 2.558 -11.259 1.00 92.19 494 ALA A C 1
ATOM 3740 O O . ALA A 1 494 ? 9.404 3.433 -11.754 1.00 92.19 494 ALA A O 1
ATOM 3741 N N . ARG A 1 495 ? 10.454 1.454 -11.941 1.00 95.19 495 ARG A N 1
ATOM 3742 C CA . ARG A 1 495 ? 9.992 1.141 -13.306 1.00 95.19 495 ARG A CA 1
ATOM 3743 C C . ARG A 1 495 ? 8.850 0.138 -13.330 1.00 95.19 495 ARG A C 1
ATOM 3745 O O . ARG A 1 495 ? 7.983 0.231 -14.189 1.00 95.19 495 ARG A O 1
ATOM 3752 N N . ILE A 1 496 ? 8.866 -0.810 -12.400 1.00 94.50 496 ILE A N 1
ATOM 3753 C CA . ILE A 1 496 ? 7.827 -1.820 -12.205 1.00 94.50 496 ILE A CA 1
ATOM 3754 C C . ILE A 1 496 ? 7.321 -1.634 -10.782 1.00 94.50 496 ILE A C 1
ATOM 3756 O O . ILE A 1 496 ? 7.843 -2.258 -9.855 1.00 94.50 496 ILE A O 1
ATOM 3760 N N . PRO A 1 497 ? 6.366 -0.734 -10.562 1.00 89.50 497 PRO A N 1
ATOM 3761 C CA . PRO A 1 497 ? 5.905 -0.444 -9.222 1.00 89.50 497 PRO A CA 1
ATOM 3762 C C . PRO A 1 497 ? 5.008 -1.602 -8.729 1.00 89.50 497 PRO A C 1
ATOM 3764 O O . PRO A 1 497 ? 4.585 -2.460 -9.510 1.00 89.50 497 PRO A O 1
ATOM 3767 N N . VAL A 1 498 ? 4.827 -1.718 -7.410 1.00 85.94 498 VAL A N 1
ATOM 3768 C CA . VAL A 1 498 ? 4.208 -2.904 -6.774 1.00 85.94 498 VAL A CA 1
ATOM 3769 C C . VAL A 1 498 ? 2.757 -3.125 -7.210 1.00 85.94 498 VAL A C 1
ATOM 3771 O O . VAL A 1 498 ? 2.262 -4.243 -7.186 1.00 85.94 498 VAL A O 1
ATOM 3774 N N . GLU A 1 499 ? 2.102 -2.070 -7.677 1.00 81.25 499 GLU A N 1
ATOM 3775 C CA . GLU A 1 499 ? 0.723 -2.053 -8.148 1.00 81.25 499 GLU A CA 1
ATOM 3776 C C . GLU A 1 499 ? 0.556 -2.837 -9.459 1.00 81.25 499 GLU A C 1
ATOM 3778 O O . GLU A 1 499 ? -0.561 -3.132 -9.859 1.00 81.25 499 GLU A O 1
ATOM 3783 N N . TRP A 1 500 ? 1.648 -3.194 -10.143 1.00 87.31 500 TRP A N 1
ATOM 3784 C CA . TRP A 1 500 ? 1.600 -4.079 -11.310 1.00 87.31 500 TRP A CA 1
ATOM 3785 C C . TRP A 1 500 ? 1.491 -5.562 -10.946 1.00 87.31 500 TRP A C 1
ATOM 3787 O O . TRP A 1 500 ? 1.438 -6.374 -11.864 1.00 87.31 500 TRP A O 1
ATOM 3797 N N . LEU A 1 501 ? 1.551 -5.934 -9.665 1.00 87.00 501 LEU A N 1
ATOM 3798 C CA . LEU A 1 501 ? 1.686 -7.317 -9.185 1.00 87.00 501 LEU A CA 1
ATOM 3799 C C . LEU A 1 501 ? 0.395 -7.795 -8.521 1.00 87.00 501 LEU A C 1
ATOM 3801 O O . LEU A 1 501 ? 0.086 -8.996 -8.694 1.00 87.00 501 LEU A O 1
#

Foldseek 3Di:
DWDALVNLCVLLVQPKAQQLQQCPQPLRVVLPLVVLPDVPPRIHGDVSSVVVLQSLCVLCVNSPRIQDDDDDPPNPPSSSSSVSSSVSRSLSCQLVVVLVVVVVVDDLLQEEEEEAAEPLSVLQQVLCVVVVGHYRYQYPPPRPDFQWAAAPSHIFGRPDLVSLLVLLVRLVDDPQLSVLLSVLLVVWDSLASHSLSHVLSQLSCLVVVGQGHQEYEQAAEDLQQWRHALVGRIDGPVSVLSNLQSRVSSLQSHAEYEYQYAQCQFPVNFVSSCVSRVNYFKYKYFNGGGDTDPLSNQLCVLVSVLSSDPPDSPSDALCSSPPGPRSQGIWMDGVPDDTDHHDQDDLVVLVVVLVVCVVVLVCLLLLVDDQPALCDDPLNVSLSSLSSNLSDPCLVVDDPVSNVVSVLSNLSSNCSSCVLPFQQLVLCVVCVVVVCVLCVVLVHDQDSSNHDGLNVLVVRLVVSVVSCVVVVNDPVNVVVNCLSCCVSNSVPCVNRPPSRD